Protein AF-0000000081104501 (afdb_homodimer)

Radius of gyration: 22.8 Å; Cα contacts (8 Å, |Δi|>4): 988; chains: 2; bounding box: 48×72×52 Å

Sequence (470 aa):
MSSKIALIFGYGPRIGAAVARAFASRGYKVAVVCRSDKLADTPDDYLSIKADLSNAYNVEDVFAQVRNKLGIPSVVVYNAFILSIQGFDQPLSSVITDAHVNTFSAYAAAQQAVKGFAQLPSDASKTFIYTSNKLHIMTLEPLISMGMGKSASAHMIHYLSEVYRSSGYKFYHTDERESNGEPAYDNLDAEAHADFYIKLSEEKDQGPWNATFVKGKGYVKFDENPIHGGRFPGAMSSKIALIFGYGPRIGAAVARAFASRGYKVAVVCRSDKLADTPDDYLSIKADLSNAYNVEDVFAQVRNKLGIPSVVVYNAFILSIQGFDQPLSSVITDAHVNTFSAYAAAQQAVKGFAQLPSDASKTFIYTSNKLHIMTLEPLISMGMGKSASAHMIHYLSEVYRSSGYKFYHTDERESNGEPAYDNLDAEAHADFYIKLSEEKDQGPWNATFVKGKGYVKFDENPIHGGRFPGA

Secondary structure (DSSP, 8-state):
-PPPEEEEES--TTHHHHHHHHHHHTT-EEEEEESSSGGGGS-TTSEEEE--TTSTTHHHHHHHHHHHHT---SEEEE--------GGG--HHHHHHHHIIIIIHHHHHHHHHHHHHTTS-TTS--EEEEE--GGGSEEEET-HHHHHHHHHHHHHHHHHHHHTGGGT-EEEEEEEB-TTS-B-GGG--HHHHHHHHHHHHH-SS---SEEEEETTTEE-------EEEEE-TT-/-PPPEEEEES--TTHHHHHHHHHHHTT-EEEEEESSSGGGGS-TTSEEEE--TTSTTHHHHHHHHHHHHT---SEEEE--------GGG--HHHHHHHHIIIIIHHHHHHHHHHHHHTTS-TTS--EEEEE--GGGSEEEET-HHHHHHHHHHHHHHHHHHHHTGGGT-EEEEEEEB-TTS-B-GGG--HHHHHHHHHHHHH-SS---SEEEEETTTEE-------EEEEE-TT-

InterPro domains:
  IPR002347 Short-chain dehydrogenase/reductase SDR [PF13561] (15-168)
  IPR036291 NAD(P)-binding domain superfamily [SSF51735] (1-170)

pLDDT: mean 96.04, std 7.05, range [47.28, 99.0]

Solvent-accessible surface area (backbone atoms only — not comparable to full-atom values): 24277 Å² total; per-residue (Å²): 126,85,72,48,25,36,37,33,35,35,48,43,91,47,50,34,41,36,33,49,50,49,43,41,75,73,64,27,47,38,34,36,26,25,72,56,77,76,53,71,80,49,61,84,82,40,49,79,44,75,48,60,44,64,42,30,78,50,41,62,57,53,53,51,51,41,41,72,74,78,36,64,46,31,31,40,35,39,48,42,69,59,86,56,78,58,28,90,71,51,50,67,70,56,45,54,36,40,31,17,33,39,25,46,23,50,51,46,45,49,50,53,42,54,62,36,39,73,72,47,61,89,83,50,45,27,25,39,37,37,60,57,53,61,37,51,36,26,34,35,43,36,34,50,58,42,21,19,17,40,15,18,39,43,41,47,29,46,40,48,26,60,73,29,42,89,75,50,36,29,31,31,32,30,22,61,26,39,92,88,60,45,70,37,76,93,63,66,51,30,62,47,52,18,54,50,52,52,51,62,35,68,41,79,66,71,67,68,30,73,38,26,23,26,78,95,68,43,76,47,93,66,89,60,58,69,45,77,70,52,64,42,86,93,109,126,88,73,49,25,36,38,34,34,35,46,43,91,47,50,34,42,34,34,50,50,48,43,40,74,73,64,27,48,37,35,36,27,24,71,56,78,75,50,75,80,49,62,83,83,42,48,78,42,76,48,60,44,65,43,28,78,50,41,61,58,53,53,51,52,41,38,73,75,80,36,62,48,31,31,38,36,40,49,42,70,60,85,56,80,57,27,89,72,50,49,68,68,56,45,54,37,40,30,18,33,38,25,47,24,50,51,45,43,50,49,53,42,53,62,38,39,74,72,48,62,90,83,49,45,26,25,38,37,39,61,56,54,61,38,52,36,28,34,36,43,38,35,50,57,42,22,19,18,41,15,18,38,44,41,47,28,47,39,48,27,62,73,29,41,90,76,48,37,29,31,29,34,31,22,61,26,39,93,87,60,45,68,37,76,92,63,66,52,29,61,48,51,18,54,50,52,52,50,61,36,68,39,80,65,70,67,67,30,73,38,26,24,25,80,94,69,42,75,49,92,67,89,61,57,69,45,76,68,51,63,41,86,94,108

Organism: NCBI:txid173218

Structure (mmCIF, N/CA/C/O backbone):
data_AF-0000000081104501-model_v1
#
loop_
_entity.id
_entity.type
_entity.pdbx_description
1 polymer 'Short-chain dehydrogenase'
#
loop_
_atom_site.group_PDB
_atom_site.id
_atom_site.type_symbol
_atom_site.label_atom_id
_atom_site.label_alt_id
_atom_site.label_comp_id
_atom_site.label_asym_id
_atom_site.label_entity_id
_atom_site.label_seq_id
_atom_site.pdbx_PDB_ins_code
_atom_site.Cartn_x
_atom_site.Cartn_y
_atom_site.Cartn_z
_atom_site.occupancy
_atom_site.B_iso_or_equiv
_atom_site.auth_seq_id
_atom_site.auth_comp_id
_atom_site.auth_asym_id
_atom_site.auth_atom_id
_atom_site.pdbx_PDB_model_num
ATOM 1 N N . MET A 1 1 ? 4.258 38.094 13.172 1 47.44 1 MET A N 1
ATOM 2 C CA . MET A 1 1 ? 4.484 36.688 13.43 1 47.44 1 MET A CA 1
ATOM 3 C C . MET A 1 1 ? 3.961 35.844 12.281 1 47.44 1 MET A C 1
ATOM 5 O O . MET A 1 1 ? 2.975 36.188 11.633 1 47.44 1 MET A O 1
ATOM 9 N N . SER A 1 2 ? 4.773 35 11.609 1 63.34 2 SER A N 1
ATOM 10 C CA . SER A 1 2 ? 4.332 34.344 10.391 1 63.34 2 SER A CA 1
ATOM 11 C C . SER A 1 2 ? 3.037 33.562 10.617 1 63.34 2 SER A C 1
ATOM 13 O O . SER A 1 2 ? 2.863 32.938 11.656 1 63.34 2 SER A O 1
ATOM 15 N N . SER A 1 3 ? 1.988 33.844 9.906 1 85.5 3 SER A N 1
ATOM 16 C CA . SER A 1 3 ? 0.651 33.281 10.039 1 85.5 3 SER A CA 1
ATOM 17 C C . SER A 1 3 ? 0.692 31.75 9.992 1 85.5 3 SER A C 1
ATOM 19 O O . SER A 1 3 ? 1.473 31.156 9.242 1 85.5 3 SER A O 1
ATOM 21 N N . LYS A 1 4 ? 0.068 31.219 11.047 1 95.56 4 LYS A N 1
ATOM 22 C CA . LYS A 1 4 ? -0.16 29.781 11.016 1 95.56 4 LYS A CA 1
ATOM 23 C C . LYS A 1 4 ? -1.161 29.406 9.922 1 95.56 4 LYS A C 1
ATOM 25 O O . LYS A 1 4 ? -2.252 29.969 9.852 1 95.56 4 LYS A O 1
ATOM 30 N N . ILE A 1 5 ? -0.754 28.547 9.008 1 98.38 5 ILE A N 1
ATOM 31 C CA . ILE A 1 5 ? -1.616 28.156 7.898 1 98.38 5 ILE A CA 1
ATOM 32 C C . ILE A 1 5 ? -1.88 26.656 7.957 1 98.38 5 ILE A C 1
ATOM 34 O O . ILE A 1 5 ? -0.956 25.859 8.164 1 98.38 5 ILE A O 1
ATOM 38 N N . ALA A 1 6 ? -3.143 26.25 7.848 1 98.81 6 ALA A N 1
ATOM 39 C CA . ALA A 1 6 ? -3.566 24.859 7.719 1 98.81 6 ALA A CA 1
ATOM 40 C C . ALA A 1 6 ? -4.16 24.594 6.336 1 98.81 6 ALA A C 1
ATOM 42 O O . ALA A 1 6 ? -5.004 25.359 5.859 1 98.81 6 ALA A O 1
ATOM 43 N N . LEU A 1 7 ? -3.668 23.609 5.664 1 98.88 7 LEU A N 1
ATOM 44 C CA . LEU A 1 7 ? -4.172 23.156 4.367 1 98.88 7 LEU A CA 1
ATOM 45 C C . LEU A 1 7 ? -4.879 21.812 4.492 1 98.88 7 LEU A C 1
ATOM 47 O O . LEU A 1 7 ? -4.273 20.828 4.914 1 98.88 7 LEU A O 1
ATOM 51 N N . ILE A 1 8 ? -6.148 21.766 4.145 1 98.62 8 ILE A N 1
ATOM 52 C CA . ILE A 1 8 ? -6.965 20.562 4.316 1 98.62 8 ILE A CA 1
ATOM 53 C C . ILE A 1 8 ? -7.441 20.062 2.955 1 98.62 8 ILE A C 1
ATOM 55 O O . ILE A 1 8 ? -8.227 20.734 2.279 1 98.62 8 ILE A O 1
ATOM 59 N N . PHE A 1 9 ? -6.898 18.906 2.553 1 98.5 9 PHE A N 1
ATOM 60 C CA . PHE A 1 9 ? -7.395 18.203 1.373 1 98.5 9 PHE A CA 1
ATOM 61 C C . PHE A 1 9 ? -8.641 17.391 1.709 1 98.5 9 PHE A C 1
ATOM 63 O O . PHE A 1 9 ? -8.695 16.734 2.748 1 98.5 9 PHE A O 1
ATOM 70 N N . GLY A 1 10 ? -9.508 17.281 0.79 1 96.19 10 GLY A N 1
ATOM 71 C CA . GLY A 1 10 ? -10.734 16.547 1.038 1 96.19 10 GLY A CA 1
ATOM 72 C C . GLY A 1 10 ? -11.703 17.281 1.94 1 96.19 10 GLY A C 1
ATOM 73 O O . GLY A 1 10 ? -12.18 16.719 2.936 1 96.19 10 GLY A O 1
ATOM 74 N N . TYR A 1 11 ? -11.961 18.5 1.603 1 95.75 11 TYR A N 1
ATOM 75 C CA . TYR A 1 11 ? -12.93 19.297 2.359 1 95.75 11 TYR A CA 1
ATOM 76 C C . TYR A 1 11 ? -14.352 18.859 2.057 1 95.75 11 TYR A C 1
ATOM 78 O O . TYR A 1 11 ? -14.773 18.844 0.896 1 95.75 11 TYR A O 1
ATOM 86 N N . GLY A 1 12 ? -15.055 18.328 3.025 1 92 12 GLY A N 1
ATOM 87 C CA . GLY A 1 12 ? -16.453 17.906 2.99 1 92 12 GLY A CA 1
ATOM 88 C C . GLY A 1 12 ? -17.219 18.297 4.234 1 92 12 GLY A C 1
ATOM 89 O O . GLY A 1 12 ? -16.672 18.938 5.141 1 92 12 GLY A O 1
ATOM 90 N N . PRO A 1 13 ? -18.438 17.938 4.328 1 90.94 13 PRO A N 1
ATOM 91 C CA . PRO A 1 13 ? -19.328 18.5 5.352 1 90.94 13 PRO A CA 1
ATOM 92 C C . PRO A 1 13 ? -19.109 17.859 6.727 1 90.94 13 PRO A C 1
ATOM 94 O O . PRO A 1 13 ? -19.672 18.328 7.719 1 90.94 13 PRO A O 1
ATOM 97 N N . ARG A 1 14 ? -18.312 16.828 6.875 1 93.5 14 ARG A N 1
ATOM 98 C CA . ARG A 1 14 ? -18.125 16.141 8.148 1 93.5 14 ARG A CA 1
ATOM 99 C C . ARG A 1 14 ? -16.734 16.391 8.719 1 93.5 14 ARG A C 1
ATOM 101 O O . ARG A 1 14 ? -16.438 17.5 9.156 1 93.5 14 ARG A O 1
ATOM 108 N N . ILE A 1 15 ? -15.82 15.461 8.508 1 96.88 15 ILE A N 1
ATOM 109 C CA . ILE A 1 15 ? -14.5 15.547 9.125 1 96.88 15 ILE A CA 1
ATOM 110 C C . ILE A 1 15 ? -13.75 16.75 8.57 1 96.88 15 ILE A C 1
ATOM 112 O O . ILE A 1 15 ? -13.164 17.531 9.336 1 96.88 15 ILE A O 1
ATOM 116 N N . GLY A 1 16 ? -13.812 16.969 7.246 1 96.06 16 GLY A N 1
ATOM 117 C CA . GLY A 1 16 ? -13.125 18.094 6.645 1 96.06 16 GLY A CA 1
ATOM 118 C C . GLY A 1 16 ? -13.562 19.438 7.219 1 96.06 16 GLY A C 1
ATOM 119 O O . GLY A 1 16 ? -12.719 20.266 7.559 1 96.06 16 GLY A O 1
ATOM 120 N N . ALA A 1 17 ? -14.812 19.609 7.352 1 95.94 17 ALA A N 1
ATOM 121 C CA . ALA A 1 17 ? -15.367 20.859 7.867 1 95.94 17 ALA A CA 1
ATOM 122 C C . ALA A 1 17 ? -15.008 21.062 9.336 1 95.94 17 ALA A C 1
ATOM 124 O O . ALA A 1 17 ? -14.641 22.156 9.758 1 95.94 17 ALA A O 1
ATOM 125 N N . ALA A 1 18 ? -15.141 20 10.164 1 97.75 18 ALA A N 1
ATOM 126 C CA . ALA A 1 18 ? -14.836 20.078 11.586 1 97.75 18 ALA A CA 1
ATOM 127 C C . ALA A 1 18 ? -13.367 20.406 11.82 1 97.75 18 ALA A C 1
ATOM 129 O O . ALA A 1 18 ? -13.031 21.25 12.664 1 97.75 18 ALA A O 1
ATOM 130 N N . VAL A 1 19 ? -12.5 19.797 11.039 1 98.5 19 VAL A N 1
ATOM 131 C CA . VAL A 1 19 ? -11.062 20.016 11.164 1 98.5 19 VAL A CA 1
ATOM 132 C C . VAL A 1 19 ? -10.719 21.438 10.742 1 98.5 19 VAL A C 1
ATOM 134 O O . VAL A 1 19 ? -9.977 22.141 11.445 1 98.5 19 VAL A O 1
ATOM 137 N N . ALA A 1 20 ? -11.312 21.891 9.625 1 97.94 20 ALA A N 1
ATOM 138 C CA . ALA A 1 20 ? -11.07 23.25 9.156 1 97.94 20 ALA A CA 1
ATOM 139 C C . ALA A 1 20 ? -11.492 24.266 10.203 1 97.94 20 ALA A C 1
ATOM 141 O O . ALA A 1 20 ? -10.742 25.203 10.516 1 97.94 20 ALA A O 1
ATOM 142 N N . ARG A 1 21 ? -12.633 24.094 10.758 1 97.69 21 ARG A N 1
ATOM 143 C CA . ARG A 1 21 ? -13.164 25 11.766 1 97.69 21 ARG A CA 1
ATOM 144 C C . ARG A 1 21 ? -12.273 25.016 13.008 1 97.69 21 ARG A C 1
ATOM 146 O O . ARG A 1 21 ? -12.031 26.078 13.586 1 97.69 21 ARG A O 1
ATOM 153 N N . ALA A 1 22 ? -11.859 23.844 13.445 1 98.5 22 ALA A N 1
ATOM 154 C CA . ALA A 1 22 ? -11.023 23.75 14.641 1 98.5 22 ALA A CA 1
ATOM 155 C C . ALA A 1 22 ? -9.719 24.531 14.461 1 98.5 22 ALA A C 1
ATOM 157 O O . ALA A 1 22 ? -9.305 25.266 15.359 1 98.5 22 ALA A O 1
ATOM 158 N N . PHE A 1 23 ? -9.086 24.391 13.297 1 98.56 23 PHE A N 1
ATOM 159 C CA . PHE A 1 23 ? -7.844 25.109 13.062 1 98.56 23 PHE A CA 1
ATOM 160 C C . PHE A 1 23 ? -8.102 26.609 12.953 1 98.56 23 PHE A C 1
ATOM 162 O O . PHE A 1 23 ? -7.324 27.422 13.477 1 98.56 23 PHE A O 1
ATOM 169 N N . ALA A 1 24 ? -9.172 27 12.305 1 97.88 24 ALA A N 1
ATOM 170 C CA . ALA A 1 24 ? -9.523 28.422 12.227 1 97.88 24 ALA A CA 1
ATOM 171 C C . ALA A 1 24 ? -9.703 29.016 13.625 1 97.88 24 ALA A C 1
ATOM 173 O O . ALA A 1 24 ? -9.227 30.109 13.906 1 97.88 24 ALA A O 1
ATOM 174 N N . SER A 1 25 ? -10.328 28.281 14.469 1 97.44 25 SER A N 1
ATOM 175 C CA . SER A 1 25 ? -10.609 28.75 15.828 1 97.44 25 SER A CA 1
ATOM 176 C C . SER A 1 25 ? -9.32 28.891 16.641 1 97.44 25 SER A C 1
ATOM 178 O O . SER A 1 25 ? -9.305 29.578 17.672 1 97.44 25 SER A O 1
ATOM 180 N N . ARG A 1 26 ? -8.297 28.203 16.219 1 96.81 26 ARG A N 1
ATOM 181 C CA . ARG A 1 26 ? -7.004 28.281 16.891 1 96.81 26 ARG A CA 1
ATOM 182 C C . ARG A 1 26 ? -6.117 29.344 16.266 1 96.81 26 ARG A C 1
ATOM 184 O O . ARG A 1 26 ? -4.922 29.422 16.547 1 96.81 26 ARG A O 1
ATOM 191 N N . GLY A 1 27 ? -6.711 30.125 15.273 1 96.25 27 GLY A N 1
ATOM 192 C CA . GLY A 1 27 ? -6.004 31.266 14.711 1 96.25 27 GLY A CA 1
ATOM 193 C C . GLY A 1 27 ? -5.297 30.953 13.406 1 96.25 27 GLY A C 1
ATOM 194 O O . GLY A 1 27 ? -4.574 31.797 12.867 1 96.25 27 GLY A O 1
ATOM 195 N N . TYR A 1 28 ? -5.449 29.766 12.883 1 97.88 28 TYR A N 1
ATOM 196 C CA . TYR A 1 28 ? -4.863 29.422 11.594 1 97.88 28 TYR A CA 1
ATOM 197 C C . TYR A 1 28 ? -5.625 30.094 10.453 1 97.88 28 TYR A C 1
ATOM 199 O O . TYR A 1 28 ? -6.855 30.172 10.484 1 97.88 28 TYR A O 1
ATOM 207 N N . LYS A 1 29 ? -4.926 30.594 9.508 1 98.12 29 LYS A N 1
ATOM 208 C CA . LYS A 1 29 ? -5.539 30.734 8.188 1 98.12 29 LYS A CA 1
ATOM 209 C C . LYS A 1 29 ? -5.773 29.359 7.551 1 98.12 29 LYS A C 1
ATOM 211 O O . LYS A 1 29 ? -4.914 28.484 7.625 1 98.12 29 LYS A O 1
ATOM 216 N N . VAL A 1 30 ? -6.906 29.234 6.918 1 98.31 30 VAL A N 1
ATOM 217 C CA . VAL A 1 30 ? -7.289 27.891 6.488 1 98.31 30 VAL A CA 1
ATOM 218 C C . VAL A 1 30 ? -7.473 27.875 4.973 1 98.31 30 VAL A C 1
ATOM 220 O O . VAL A 1 30 ? -8.148 28.734 4.41 1 98.31 30 VAL A O 1
ATOM 223 N N . ALA A 1 31 ? -6.82 26.969 4.305 1 98.12 31 ALA A N 1
ATOM 224 C CA . ALA A 1 31 ? -7.082 26.609 2.912 1 98.12 31 ALA A CA 1
ATOM 225 C C . ALA A 1 31 ? -7.742 25.234 2.814 1 98.12 31 ALA A C 1
ATOM 227 O O . ALA A 1 31 ? -7.352 24.297 3.518 1 98.12 31 ALA A O 1
ATOM 228 N N . VAL A 1 32 ? -8.766 25.156 1.965 1 97.44 32 VAL A N 1
ATOM 229 C CA . VAL A 1 32 ? -9.484 23.906 1.805 1 97.44 32 VAL A CA 1
ATOM 230 C C . VAL A 1 32 ? -9.531 23.516 0.329 1 97.44 32 VAL A C 1
ATOM 232 O O . VAL A 1 32 ? -9.594 24.375 -0.546 1 97.44 32 VAL A O 1
ATOM 235 N N . VAL A 1 33 ? -9.406 22.203 0.095 1 97.12 33 VAL A N 1
ATOM 236 C CA . VAL A 1 33 ? -9.375 21.656 -1.259 1 97.12 33 VAL A CA 1
ATOM 237 C C . VAL A 1 33 ? -10.523 20.672 -1.445 1 97.12 33 VAL A C 1
ATOM 239 O O . VAL A 1 33 ? -10.711 19.766 -0.623 1 97.12 33 VAL A O 1
ATOM 242 N N . CYS A 1 34 ? -11.273 20.719 -2.439 1 93.31 34 CYS A N 1
ATOM 243 C CA . CYS A 1 34 ? -12.305 19.75 -2.781 1 93.31 34 CYS A CA 1
ATOM 244 C C . CYS A 1 34 ? -12.523 19.688 -4.289 1 93.31 34 CYS A C 1
ATOM 246 O O . CYS A 1 34 ? -12.016 20.547 -5.027 1 93.31 34 CYS A O 1
ATOM 248 N N . ARG A 1 35 ? -13.211 18.609 -4.824 1 85 35 ARG A N 1
ATOM 249 C CA . ARG A 1 35 ? -13.438 18.406 -6.25 1 85 35 ARG A CA 1
ATOM 250 C C . ARG A 1 35 ? -14.539 19.328 -6.773 1 85 35 ARG A C 1
ATOM 252 O O . ARG A 1 35 ? -14.547 19.672 -7.953 1 85 35 ARG A O 1
ATOM 259 N N . SER A 1 36 ? -15.508 19.516 -5.934 1 74.62 36 SER A N 1
ATOM 260 C CA . SER A 1 36 ? -16.703 20.203 -6.402 1 74.62 36 SER A CA 1
ATOM 261 C C . SER A 1 36 ? -16.703 21.672 -5.992 1 74.62 36 SER A C 1
ATOM 263 O O . SER A 1 36 ? -15.867 22.078 -5.18 1 74.62 36 SER A O 1
ATOM 265 N N . ASP A 1 37 ? -17.641 22.359 -6.695 1 64.69 37 ASP A N 1
ATOM 266 C CA . ASP A 1 37 ? -17.891 23.75 -6.352 1 64.69 37 ASP A CA 1
ATOM 267 C C . ASP A 1 37 ? -18.625 23.875 -5.023 1 64.69 37 ASP A C 1
ATOM 269 O O . ASP A 1 37 ? -19.172 24.938 -4.695 1 64.69 37 ASP A O 1
ATOM 273 N N . LYS A 1 38 ? -18.891 22.578 -4.441 1 59.47 38 LYS A N 1
ATOM 274 C CA . LYS A 1 38 ? -19.594 22.578 -3.164 1 59.47 38 LYS A CA 1
ATOM 275 C C . LYS A 1 38 ? -18.891 23.453 -2.143 1 59.47 38 LYS A C 1
ATOM 277 O O . LYS A 1 38 ? -19.188 23.406 -0.949 1 59.47 38 LYS A O 1
ATOM 282 N N . LEU A 1 39 ? -17.922 24.156 -2.641 1 66.25 39 LEU A N 1
ATOM 283 C CA . LEU A 1 39 ? -17.25 25.156 -1.817 1 66.25 39 LEU A CA 1
ATOM 284 C C . LEU A 1 39 ? -18.188 26.328 -1.505 1 66.25 39 LEU A C 1
ATOM 286 O O . LEU A 1 39 ? -17.859 27.172 -0.673 1 66.25 39 LEU A O 1
ATOM 290 N N . ALA A 1 40 ? -19.359 26.078 -1.945 1 62.59 40 ALA A N 1
ATOM 291 C CA . ALA A 1 40 ? -20.25 27.219 -1.795 1 62.59 40 ALA A CA 1
ATOM 292 C C . ALA A 1 40 ? -20.578 27.469 -0.326 1 62.59 40 ALA A C 1
ATOM 294 O O . ALA A 1 40 ? -20.781 28.609 0.086 1 62.59 40 ALA A O 1
ATOM 295 N N . ASP A 1 41 ? -20.484 26.406 0.488 1 74.31 41 ASP A N 1
ATOM 296 C CA . ASP A 1 41 ? -20.797 26.609 1.898 1 74.31 41 ASP A CA 1
ATOM 297 C C . ASP A 1 41 ? -19.531 26.812 2.725 1 74.31 41 ASP A C 1
ATOM 299 O O . ASP A 1 41 ? -19.578 26.812 3.955 1 74.31 41 ASP A O 1
ATOM 303 N N . THR A 1 42 ? -18.5 27.031 1.968 1 85.62 42 THR A N 1
ATOM 304 C CA . THR A 1 42 ? -17.234 27.281 2.639 1 85.62 42 THR A CA 1
ATOM 305 C C . THR A 1 42 ? -17.172 28.703 3.197 1 85.62 42 THR A C 1
ATOM 307 O O . THR A 1 42 ? -17.578 29.641 2.529 1 85.62 42 THR A O 1
ATOM 310 N N . PRO A 1 43 ? -16.781 28.781 4.465 1 91.06 43 PRO A N 1
ATOM 311 C CA . PRO A 1 43 ? -16.641 30.125 5.027 1 91.06 43 PRO A CA 1
ATOM 312 C C . PRO A 1 43 ? -15.82 31.062 4.137 1 91.06 43 PRO A C 1
ATOM 314 O O . PRO A 1 43 ? -14.844 30.625 3.516 1 91.06 43 PRO A O 1
ATOM 317 N N . ASP A 1 44 ? -16.141 32.312 4.168 1 88.81 44 ASP A N 1
ATOM 318 C CA . ASP A 1 44 ? -15.562 33.312 3.262 1 88.81 44 ASP A CA 1
ATOM 319 C C . ASP A 1 44 ? -14.086 33.562 3.572 1 88.81 44 ASP A C 1
ATOM 321 O O . ASP A 1 44 ? -13.328 33.969 2.703 1 88.81 44 ASP A O 1
ATOM 325 N N . ASP A 1 45 ? -13.719 33.25 4.746 1 93.44 45 ASP A N 1
ATOM 326 C CA . ASP A 1 45 ? -12.352 33.594 5.129 1 93.44 45 ASP A CA 1
ATOM 327 C C . ASP A 1 45 ? -11.406 32.438 4.84 1 93.44 45 ASP A C 1
ATOM 329 O O . ASP A 1 45 ? -10.195 32.531 5.066 1 93.44 45 ASP A O 1
ATOM 333 N N . TYR A 1 46 ? -11.945 31.328 4.348 1 96.31 46 TYR A N 1
ATOM 334 C CA . TYR A 1 46 ? -11.086 30.234 3.898 1 96.31 46 TYR A CA 1
ATOM 335 C C . TYR A 1 46 ? -10.633 30.469 2.461 1 96.31 46 TYR A C 1
ATOM 337 O O . TYR A 1 46 ? -11.375 31.016 1.647 1 96.31 46 TYR A O 1
ATOM 345 N N . LEU A 1 47 ? -9.453 30.125 2.145 1 96.31 47 LEU A N 1
ATOM 346 C CA . LEU A 1 47 ? -9.086 29.953 0.744 1 96.31 47 LEU A CA 1
ATOM 347 C C . LEU A 1 47 ? -9.609 28.641 0.198 1 96.31 47 LEU A C 1
ATOM 349 O O . LEU A 1 47 ? -9.227 27.562 0.67 1 96.31 47 LEU A O 1
ATOM 353 N N . SER A 1 48 ? -10.539 28.703 -0.769 1 95.75 48 SER A N 1
ATOM 354 C CA . SER A 1 48 ? -11.109 27.516 -1.376 1 95.75 48 SER A CA 1
ATOM 355 C C . SER A 1 48 ? -10.453 27.203 -2.723 1 95.75 48 SER A C 1
ATOM 357 O O . SER A 1 48 ? -10.43 28.062 -3.609 1 95.75 48 SER A O 1
ATOM 359 N N . ILE A 1 49 ? -9.953 26.016 -2.836 1 96.25 49 ILE A N 1
ATOM 360 C CA . ILE A 1 49 ? -9.273 25.609 -4.062 1 96.25 49 ILE A CA 1
ATOM 361 C C . ILE A 1 49 ? -9.953 24.375 -4.637 1 96.25 49 ILE A C 1
ATOM 363 O O . ILE A 1 49 ? -10.148 23.375 -3.928 1 96.25 49 ILE A O 1
ATOM 367 N N . LYS A 1 50 ? -10.297 24.422 -5.91 1 95.25 50 LYS A N 1
ATOM 368 C CA . LYS A 1 50 ? -10.82 23.266 -6.625 1 95.25 50 LYS A CA 1
ATOM 369 C C . LYS A 1 50 ? -9.695 22.438 -7.23 1 95.25 50 LYS A C 1
ATOM 371 O O . LYS A 1 50 ? -8.82 22.969 -7.918 1 95.25 50 LYS A O 1
ATOM 376 N N . ALA A 1 51 ? -9.672 21.141 -6.855 1 96.38 51 ALA A N 1
ATOM 377 C CA . ALA A 1 51 ? -8.688 20.25 -7.461 1 96.38 51 ALA A CA 1
ATOM 378 C C . ALA A 1 51 ? -9.227 18.828 -7.586 1 96.38 51 ALA A C 1
ATOM 380 O O . ALA A 1 51 ? -9.906 18.344 -6.68 1 96.38 51 ALA A O 1
ATOM 381 N N . ASP A 1 52 ? -8.969 18.203 -8.711 1 96.94 52 ASP A N 1
ATOM 382 C CA . ASP A 1 52 ? -9.258 16.781 -8.922 1 96.94 52 ASP A CA 1
ATOM 383 C C . ASP A 1 52 ? -8.047 15.914 -8.562 1 96.94 52 ASP A C 1
ATOM 385 O O . ASP A 1 52 ? -7.055 15.898 -9.297 1 96.94 52 ASP A O 1
ATOM 389 N N . LEU A 1 53 ? -8.164 15.164 -7.504 1 98 53 LEU A N 1
ATOM 390 C CA . LEU A 1 53 ? -7.027 14.406 -6.984 1 98 53 LEU A CA 1
ATOM 391 C C . LEU A 1 53 ? -6.945 13.039 -7.648 1 98 53 LEU A C 1
ATOM 393 O O . LEU A 1 53 ? -6.059 12.242 -7.328 1 98 53 LEU A O 1
ATOM 397 N N . SER A 1 54 ? -7.879 12.672 -8.562 1 97.12 54 SER A N 1
ATOM 398 C CA . SER A 1 54 ? -7.699 11.477 -9.391 1 97.12 54 SER A CA 1
ATOM 399 C C . SER A 1 54 ? -6.5 11.625 -10.32 1 97.12 54 SER A C 1
ATOM 401 O O . SER A 1 54 ? -6.074 10.656 -10.953 1 97.12 54 SER A O 1
ATOM 403 N N . ASN A 1 55 ? -6.051 12.781 -10.438 1 98 55 ASN A N 1
ATOM 404 C CA . ASN A 1 55 ? -4.742 13.102 -11 1 98 55 ASN A CA 1
ATOM 405 C C . ASN A 1 55 ? -3.818 13.719 -9.961 1 98 55 ASN A C 1
ATOM 407 O O . ASN A 1 55 ? -3.854 14.93 -9.734 1 98 55 ASN A O 1
ATOM 411 N N . ALA A 1 56 ? -2.879 12.969 -9.414 1 98.75 56 ALA A N 1
ATOM 412 C CA . ALA A 1 56 ? -2.047 13.367 -8.281 1 98.75 56 ALA A CA 1
ATOM 413 C C . ALA A 1 56 ? -1.136 14.531 -8.656 1 98.75 56 ALA A C 1
ATOM 415 O O . ALA A 1 56 ? -0.628 15.234 -7.777 1 98.75 56 ALA A O 1
ATOM 416 N N . TYR A 1 57 ? -0.932 14.766 -9.938 1 98.62 57 TYR A N 1
ATOM 417 C CA . TYR A 1 57 ? -0.065 15.852 -10.383 1 98.62 57 TYR A CA 1
ATOM 418 C C . TYR A 1 57 ? -0.707 17.203 -10.109 1 98.62 57 TYR A C 1
ATOM 420 O O . TYR A 1 57 ? -0.034 18.25 -10.148 1 98.62 57 TYR A O 1
ATOM 428 N N . ASN A 1 58 ? -1.957 17.25 -9.781 1 98.56 58 ASN A N 1
ATOM 429 C CA . ASN A 1 58 ? -2.666 18.484 -9.484 1 98.56 58 ASN A CA 1
ATOM 430 C C . ASN A 1 58 ? -2.279 19.047 -8.117 1 98.56 58 ASN A C 1
ATOM 432 O O . ASN A 1 58 ? -2.549 20.203 -7.812 1 98.56 58 ASN A O 1
ATOM 436 N N . VAL A 1 59 ? -1.64 18.297 -7.25 1 98.81 59 VAL A N 1
ATOM 437 C CA . VAL A 1 59 ? -1.339 18.672 -5.871 1 98.81 59 VAL A CA 1
ATOM 438 C C . VAL A 1 59 ? -0.354 19.828 -5.855 1 98.81 59 VAL A C 1
ATOM 440 O O . VAL A 1 59 ? -0.466 20.734 -5.027 1 98.81 59 VAL A O 1
ATOM 443 N N . GLU A 1 60 ? 0.606 19.781 -6.746 1 98.69 60 GLU A N 1
ATOM 444 C CA . GLU A 1 60 ? 1.616 20.828 -6.781 1 98.69 60 GLU A CA 1
ATOM 445 C C . GLU A 1 60 ? 0.977 22.203 -6.996 1 98.69 60 GLU A C 1
ATOM 447 O O . GLU A 1 60 ? 1.371 23.188 -6.363 1 98.69 60 GLU A O 1
ATOM 452 N N . ASP A 1 61 ? 0.038 22.234 -7.887 1 98.56 61 ASP A N 1
ATOM 453 C CA . ASP A 1 61 ? -0.656 23.5 -8.164 1 98.56 61 ASP A CA 1
ATOM 454 C C . ASP A 1 61 ? -1.422 23.984 -6.934 1 98.56 61 ASP A C 1
ATOM 456 O O . ASP A 1 61 ? -1.51 25.188 -6.684 1 98.56 61 ASP A O 1
ATOM 460 N N . VAL A 1 62 ? -2.018 23.109 -6.203 1 98.69 62 VAL A N 1
ATOM 461 C CA . VAL A 1 62 ? -2.719 23.469 -4.973 1 98.69 62 VAL A CA 1
ATOM 462 C C . VAL A 1 62 ? -1.764 24.188 -4.023 1 98.69 62 VAL A C 1
ATOM 464 O O . VAL A 1 62 ? -2.072 25.266 -3.525 1 98.69 62 VAL A O 1
ATOM 467 N N . PHE A 1 63 ? -0.604 23.609 -3.775 1 98.88 63 PHE A N 1
ATOM 468 C CA . PHE A 1 63 ? 0.365 24.203 -2.863 1 98.88 63 PHE A CA 1
ATOM 469 C C . PHE A 1 63 ? 0.839 25.547 -3.379 1 98.88 63 PHE A C 1
ATOM 471 O O . PHE A 1 63 ? 1.06 26.484 -2.598 1 98.88 63 PHE A O 1
ATOM 478 N N . ALA A 1 64 ? 1.017 25.641 -4.734 1 98.75 64 ALA A N 1
ATOM 479 C CA . ALA A 1 64 ? 1.41 26.922 -5.32 1 98.75 64 ALA A CA 1
ATOM 480 C C . ALA A 1 64 ? 0.37 28 -5.031 1 98.75 64 ALA A C 1
ATOM 482 O O . ALA A 1 64 ? 0.718 29.125 -4.66 1 98.75 64 ALA A O 1
ATOM 483 N N . GLN A 1 65 ? -0.882 27.672 -5.172 1 98.56 65 GLN A N 1
ATOM 484 C CA . GLN A 1 65 ? -1.956 28.625 -4.895 1 98.56 65 GLN A CA 1
ATOM 485 C C . GLN A 1 65 ? -1.969 29.031 -3.424 1 98.56 65 GLN A C 1
ATOM 487 O O . GLN A 1 65 ? -2.119 30.219 -3.1 1 98.56 65 GLN A O 1
ATOM 492 N N . VAL A 1 66 ? -1.811 28.078 -2.523 1 98.69 66 VAL A N 1
ATOM 493 C CA . VAL A 1 66 ? -1.81 28.359 -1.092 1 98.69 66 VAL A CA 1
ATOM 494 C C . VAL A 1 66 ? -0.64 29.281 -0.75 1 98.69 66 VAL A C 1
ATOM 496 O O . VAL A 1 66 ? -0.811 30.281 -0.043 1 98.69 66 VAL A O 1
ATOM 499 N N . ARG A 1 67 ? 0.535 28.953 -1.282 1 98.12 67 ARG A N 1
ATOM 500 C CA . ARG A 1 67 ? 1.725 29.75 -1.017 1 98.12 67 ARG A CA 1
ATOM 501 C C . ARG A 1 67 ? 1.533 31.188 -1.493 1 98.12 67 ARG A C 1
ATOM 503 O O . ARG A 1 67 ? 1.904 32.125 -0.794 1 98.12 67 ARG A O 1
ATOM 510 N N . ASN A 1 68 ? 0.967 31.312 -2.615 1 98.19 68 ASN A N 1
ATOM 511 C CA . ASN A 1 68 ? 0.783 32.625 -3.209 1 98.19 68 ASN A CA 1
ATOM 512 C C . ASN A 1 68 ? -0.25 33.469 -2.441 1 98.19 68 ASN A C 1
ATOM 514 O O . ASN A 1 68 ? -0.102 34.656 -2.299 1 98.19 68 ASN A O 1
ATOM 518 N N . LYS A 1 69 ? -1.248 32.812 -1.922 1 97.88 69 LYS A N 1
ATOM 519 C CA . LYS A 1 69 ? -2.389 33.562 -1.388 1 97.88 69 LYS A CA 1
ATOM 520 C C . LYS A 1 69 ? -2.312 33.656 0.133 1 97.88 69 LYS A C 1
ATOM 522 O O . LYS A 1 69 ? -2.822 34.625 0.722 1 97.88 69 LYS A O 1
ATOM 527 N N . LEU A 1 70 ? -1.712 32.688 0.774 1 98 70 LEU A N 1
ATOM 528 C CA . LEU A 1 70 ? -1.709 32.688 2.232 1 98 70 LEU A CA 1
ATOM 529 C C . LEU A 1 70 ? -0.286 32.594 2.773 1 98 70 LEU A C 1
ATOM 531 O O . LEU A 1 70 ? 0.055 33.25 3.754 1 98 70 LEU A O 1
ATOM 535 N N . GLY A 1 71 ? 0.523 31.844 2.123 1 98.12 71 GLY A N 1
ATOM 536 C CA . GLY A 1 71 ? 1.851 31.5 2.611 1 98.12 71 GLY A CA 1
ATOM 537 C C . GLY A 1 71 ? 2.07 30 2.744 1 98.12 71 GLY A C 1
ATOM 538 O O . GLY A 1 71 ? 1.349 29.203 2.139 1 98.12 71 GLY A O 1
ATOM 539 N N . ILE A 1 72 ? 3.121 29.562 3.52 1 98.5 72 ILE A N 1
ATOM 540 C CA . ILE A 1 72 ? 3.533 28.172 3.641 1 98.5 72 ILE A CA 1
ATOM 541 C C . ILE A 1 72 ? 2.723 27.484 4.738 1 98.5 72 ILE A C 1
ATOM 543 O O . ILE A 1 72 ? 2.754 27.906 5.898 1 98.5 72 ILE A O 1
ATOM 547 N N . PRO A 1 73 ? 2.031 26.469 4.418 1 98.69 73 PRO A N 1
ATOM 548 C CA . PRO A 1 73 ? 1.301 25.766 5.477 1 98.69 73 PRO A CA 1
ATOM 549 C C . PRO A 1 73 ? 2.227 25.062 6.469 1 98.69 73 PRO A C 1
ATOM 551 O O . PRO A 1 73 ? 3.201 24.422 6.066 1 98.69 73 PRO A O 1
ATOM 554 N N . SER A 1 74 ? 1.922 25.234 7.723 1 98.62 74 SER A N 1
ATOM 555 C CA . SER A 1 74 ? 2.654 24.516 8.758 1 98.62 74 SER A CA 1
ATOM 556 C C . SER A 1 74 ? 1.938 23.219 9.141 1 98.62 74 SER A C 1
ATOM 558 O O . SER A 1 74 ? 2.529 22.344 9.773 1 98.62 74 SER A O 1
ATOM 560 N N . VAL A 1 75 ? 0.632 23.109 8.836 1 98.94 75 VAL A N 1
ATOM 561 C CA . VAL A 1 75 ? -0.157 21.906 9.039 1 98.94 75 VAL A CA 1
ATOM 562 C C . VAL A 1 75 ? -0.846 21.516 7.734 1 98.94 75 VAL A C 1
ATOM 564 O O . VAL A 1 75 ? -1.485 22.344 7.086 1 98.94 75 VAL A O 1
ATOM 567 N N . VAL A 1 76 ? -0.626 20.297 7.309 1 98.94 76 VAL A N 1
ATOM 568 C CA . VAL A 1 76 ? -1.298 19.734 6.145 1 98.94 76 VAL A CA 1
ATOM 569 C C . VAL A 1 76 ? -2.088 18.484 6.559 1 98.94 76 VAL A C 1
ATOM 571 O O . VAL A 1 76 ? -1.53 17.547 7.141 1 98.94 76 VAL A O 1
ATOM 574 N N . VAL A 1 77 ? -3.381 18.5 6.336 1 98.94 77 VAL A N 1
ATOM 575 C CA . VAL A 1 77 ? -4.25 17.344 6.59 1 98.94 77 VAL A CA 1
ATOM 576 C C . VAL A 1 77 ? -4.734 16.766 5.262 1 98.94 77 VAL A C 1
ATOM 578 O O . VAL A 1 77 ? -5.414 17.453 4.488 1 98.94 77 VAL A O 1
ATOM 581 N N . TYR A 1 78 ? -4.34 15.602 5 1 98.94 78 TYR A N 1
ATOM 582 C CA . TYR A 1 78 ? -4.859 14.883 3.844 1 98.94 78 TYR A CA 1
ATOM 583 C C . TYR A 1 78 ? -6.047 14.008 4.234 1 98.94 78 TYR A C 1
ATOM 585 O O . TYR A 1 78 ? -5.875 12.867 4.668 1 98.94 78 TYR A O 1
ATOM 593 N N . ASN A 1 79 ? -7.184 14.484 3.969 1 98.44 79 ASN A N 1
ATOM 594 C CA . ASN A 1 79 ? -8.43 13.844 4.379 1 98.44 79 ASN A CA 1
ATOM 595 C C . ASN A 1 79 ? -9.172 13.258 3.186 1 98.44 79 ASN A C 1
ATOM 597 O O . ASN A 1 79 ? -10.156 12.531 3.357 1 98.44 79 ASN A O 1
ATOM 601 N N . ALA A 1 80 ? -8.688 13.539 1.974 1 97.56 80 ALA A N 1
ATOM 602 C CA . ALA A 1 80 ? -9.359 13.062 0.767 1 97.56 80 ALA A CA 1
ATOM 603 C C . ALA A 1 80 ? -9.297 11.539 0.665 1 97.56 80 ALA A C 1
ATOM 605 O O . ALA A 1 80 ? -8.297 10.93 1.056 1 97.56 80 ALA A O 1
ATOM 606 N N . PHE A 1 81 ? -10.336 10.953 0.172 1 96.5 81 PHE A N 1
ATOM 607 C CA . PHE A 1 81 ? -10.344 9.523 -0.101 1 96.5 81 PHE A CA 1
ATOM 608 C C . PHE A 1 81 ? -11.383 9.18 -1.162 1 96.5 81 PHE A C 1
ATOM 610 O O . PHE A 1 81 ? -12.266 9.984 -1.458 1 96.5 81 PHE A O 1
ATOM 617 N N . ILE A 1 82 ? -11.242 8.133 -1.782 1 96.19 82 ILE A N 1
ATOM 618 C CA . ILE A 1 82 ? -12.266 7.531 -2.625 1 96.19 82 ILE A CA 1
ATOM 619 C C . ILE A 1 82 ? -12.508 6.086 -2.189 1 96.19 82 ILE A C 1
ATOM 621 O O . ILE A 1 82 ? -11.57 5.375 -1.833 1 96.19 82 ILE A O 1
ATOM 625 N N . LEU A 1 83 ? -13.703 5.699 -2.129 1 94.44 83 LEU A N 1
ATOM 626 C CA . LEU A 1 83 ? -14.164 4.371 -1.759 1 94.44 83 LEU A CA 1
ATOM 627 C C . LEU A 1 83 ? -14.812 3.668 -2.949 1 94.44 83 LEU A C 1
ATOM 629 O O . LEU A 1 83 ? -15.734 4.207 -3.566 1 94.44 83 LEU A O 1
ATOM 633 N N . SER A 1 84 ? -14.305 2.559 -3.395 1 96.38 84 SER A N 1
ATOM 634 C CA . SER A 1 84 ? -14.906 1.676 -4.391 1 96.38 84 SER A CA 1
ATOM 635 C C . SER A 1 84 ? -15.398 0.38 -3.752 1 96.38 84 SER A C 1
ATOM 637 O O . SER A 1 84 ? -14.672 -0.258 -2.988 1 96.38 84 SER A O 1
ATOM 639 N N . ILE A 1 85 ? -16.609 -0.045 -4.059 1 96.88 85 ILE A N 1
ATOM 640 C CA . ILE A 1 85 ? -17.219 -1.192 -3.389 1 96.88 85 ILE A CA 1
ATOM 641 C C . ILE A 1 85 ? -17.422 -2.324 -4.391 1 96.88 85 ILE A C 1
ATOM 643 O O . ILE A 1 85 ? -18.391 -3.092 -4.277 1 96.88 85 ILE A O 1
ATOM 647 N N . GLN A 1 86 ? -16.609 -2.48 -5.379 1 96.81 86 GLN A N 1
ATOM 648 C CA . GLN A 1 86 ? -16.766 -3.48 -6.43 1 96.81 86 GLN A CA 1
ATOM 649 C C . GLN A 1 86 ? -16.047 -4.777 -6.066 1 96.81 86 GLN A C 1
ATOM 651 O O . GLN A 1 86 ? -16.203 -5.793 -6.754 1 96.81 86 GLN A O 1
ATOM 656 N N . GLY A 1 87 ? -15.344 -4.781 -4.977 1 97.94 87 GLY A N 1
ATOM 657 C CA . GLY A 1 87 ? -14.539 -5.949 -4.668 1 97.94 87 GLY A CA 1
ATOM 658 C C . GLY A 1 87 ? -13.492 -6.246 -5.723 1 97.94 87 GLY A C 1
ATOM 659 O O . GLY A 1 87 ? -12.898 -5.324 -6.289 1 97.94 87 GLY A O 1
ATOM 660 N N . PHE A 1 88 ? -13.156 -7.535 -5.836 1 98.25 88 PHE A N 1
ATOM 661 C CA . PHE A 1 88 ? -12.055 -7.895 -6.723 1 98.25 88 PHE A CA 1
ATOM 662 C C . PHE A 1 88 ? -12.5 -7.855 -8.18 1 98.25 88 PHE A C 1
ATOM 664 O O . PHE A 1 88 ? -11.695 -8.086 -9.086 1 98.25 88 PHE A O 1
ATOM 671 N N . ASP A 1 89 ? -13.742 -7.473 -8.477 1 97.88 89 ASP A N 1
ATOM 672 C CA . ASP A 1 89 ? -14.211 -7.188 -9.828 1 97.88 89 ASP A CA 1
ATOM 673 C C . ASP A 1 89 ? -13.844 -5.762 -10.25 1 97.88 89 ASP A C 1
ATOM 675 O O . ASP A 1 89 ? -14.055 -5.375 -11.398 1 97.88 89 ASP A O 1
ATOM 679 N N . GLN A 1 90 ? -13.297 -5.016 -9.352 1 98.69 90 GLN A N 1
ATOM 680 C CA . GLN A 1 90 ? -12.914 -3.646 -9.672 1 98.69 90 GLN A CA 1
ATOM 681 C C . GLN A 1 90 ? -11.906 -3.611 -10.82 1 98.69 90 GLN A C 1
ATOM 683 O O . GLN A 1 90 ? -10.844 -4.238 -10.734 1 98.69 90 GLN A O 1
ATOM 688 N N . PRO A 1 91 ? -12.234 -2.836 -11.898 1 98.75 91 PRO A N 1
ATOM 689 C CA . PRO A 1 91 ? -11.297 -2.787 -13.023 1 98.75 91 PRO A CA 1
ATOM 690 C C . PRO A 1 91 ? -9.969 -2.139 -12.664 1 98.75 91 PRO A C 1
ATOM 692 O O . PRO A 1 91 ? -9.93 -1.226 -11.836 1 98.75 91 PRO A O 1
ATOM 695 N N . LEU A 1 92 ? -8.922 -2.564 -13.336 1 98.88 92 LEU A N 1
ATOM 696 C CA . LEU A 1 92 ? -7.578 -2.051 -13.102 1 98.88 92 LEU A CA 1
ATOM 697 C C . LEU A 1 92 ? -7.555 -0.528 -13.188 1 98.88 92 LEU A C 1
ATOM 699 O O . LEU A 1 92 ? -6.922 0.137 -12.367 1 98.88 92 LEU A O 1
ATOM 703 N N . SER A 1 93 ? -8.227 -0.012 -14.164 1 98.69 93 SER A N 1
ATOM 704 C CA . SER A 1 93 ? -8.25 1.435 -14.352 1 98.69 93 SER A CA 1
ATOM 705 C C . SER A 1 93 ? -8.812 2.143 -13.117 1 98.69 93 SER A C 1
ATOM 707 O O . SER A 1 93 ? -8.305 3.189 -12.711 1 98.69 93 SER A O 1
ATOM 709 N N . SER A 1 94 ? -9.844 1.571 -12.57 1 98.75 94 SER A N 1
ATOM 710 C CA . SER A 1 94 ? -10.461 2.133 -11.367 1 98.75 94 SER A CA 1
ATOM 711 C C . SER A 1 94 ? -9.531 2.02 -10.164 1 98.75 94 SER A C 1
ATOM 713 O O . SER A 1 94 ? -9.445 2.943 -9.352 1 98.75 94 SER A O 1
ATOM 715 N N . VAL A 1 95 ? -8.844 0.919 -10 1 98.94 95 VAL A N 1
ATOM 716 C CA . VAL A 1 95 ? -7.883 0.706 -8.922 1 98.94 95 VAL A CA 1
ATOM 717 C C . VAL A 1 95 ? -6.777 1.757 -9 1 98.94 95 VAL A C 1
ATOM 719 O O . VAL A 1 95 ? -6.387 2.33 -7.977 1 98.94 95 VAL A O 1
ATOM 722 N N . ILE A 1 96 ? -6.309 2.021 -10.219 1 98.88 96 ILE A N 1
ATOM 723 C CA . ILE A 1 96 ? -5.25 3 -10.43 1 98.88 96 ILE A CA 1
ATOM 724 C C . ILE A 1 96 ? -5.766 4.398 -10.094 1 98.88 96 ILE A C 1
ATOM 726 O O . ILE A 1 96 ? -5.07 5.184 -9.445 1 98.88 96 ILE A O 1
ATOM 730 N N . THR A 1 97 ? -6.965 4.672 -10.516 1 98.62 97 THR A N 1
ATOM 731 C CA . THR A 1 97 ? -7.578 5.957 -10.188 1 98.62 97 THR A CA 1
ATOM 732 C C . THR A 1 97 ? -7.703 6.129 -8.68 1 98.62 97 THR A C 1
ATOM 734 O O . THR A 1 97 ? -7.371 7.188 -8.141 1 98.62 97 THR A O 1
ATOM 737 N N . ASP A 1 98 ? -8.156 5.121 -7.988 1 98.81 98 ASP A N 1
ATOM 738 C CA . ASP A 1 98 ? -8.273 5.164 -6.535 1 98.81 98 ASP A CA 1
ATOM 739 C C . ASP A 1 98 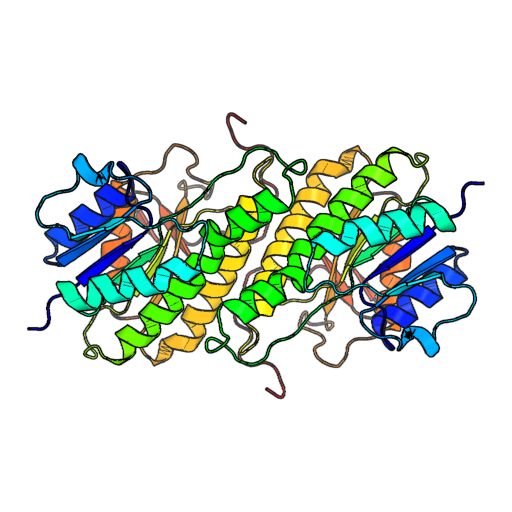? -6.914 5.426 -5.887 1 98.81 98 ASP A C 1
ATOM 741 O O . ASP A 1 98 ? -6.828 6.137 -4.883 1 98.81 98 ASP A O 1
ATOM 745 N N . ALA A 1 99 ? -5.883 4.832 -6.43 1 98.94 99 ALA A N 1
ATOM 746 C CA . ALA A 1 99 ? -4.543 5.016 -5.879 1 98.94 99 ALA A CA 1
ATOM 747 C C . ALA A 1 99 ? -4.082 6.465 -6.016 1 98.94 99 ALA A C 1
ATOM 749 O O . ALA A 1 99 ? -3.355 6.973 -5.16 1 98.94 99 ALA A O 1
ATOM 750 N N . HIS A 1 100 ? -4.473 7.086 -7.078 1 98.88 100 HIS A N 1
ATOM 751 C CA . HIS A 1 100 ? -4.137 8.492 -7.223 1 98.88 100 HIS A CA 1
ATOM 752 C C . HIS A 1 100 ? -4.719 9.32 -6.082 1 98.88 100 HIS A C 1
ATOM 754 O O . HIS A 1 100 ? -4.055 10.227 -5.562 1 98.88 100 HIS A O 1
ATOM 760 N N . VAL A 1 101 ? -5.867 9 -5.684 1 98.69 101 VAL A N 1
ATOM 761 C CA . VAL A 1 101 ? -6.531 9.766 -4.637 1 98.69 101 VAL A CA 1
ATOM 762 C C . VAL A 1 101 ? -6.023 9.32 -3.268 1 98.69 101 VAL A C 1
ATOM 764 O O . VAL A 1 101 ? -5.582 10.148 -2.465 1 98.69 101 VAL A O 1
ATOM 767 N N . ASN A 1 102 ? -5.98 8.039 -3.039 1 98.81 102 ASN A N 1
ATOM 768 C CA . ASN A 1 102 ? -5.77 7.508 -1.696 1 98.81 102 ASN A CA 1
ATOM 769 C C . ASN A 1 102 ? -4.285 7.434 -1.348 1 98.81 102 ASN A C 1
ATOM 771 O O . ASN A 1 102 ? -3.926 7.27 -0.181 1 98.81 102 ASN A O 1
ATOM 775 N N . THR A 1 103 ? -3.432 7.543 -2.381 1 98.94 103 THR A N 1
ATOM 776 C CA . THR A 1 103 ? -2.025 7.266 -2.107 1 98.94 103 THR A CA 1
ATOM 777 C C . THR A 1 103 ? -1.132 8.32 -2.752 1 98.94 103 THR A C 1
ATOM 779 O O . THR A 1 103 ? -0.447 9.078 -2.057 1 98.94 103 THR A O 1
ATOM 782 N N . PHE A 1 104 ? -1.215 8.477 -4.031 1 98.94 104 PHE A N 1
ATOM 783 C CA . PHE A 1 104 ? -0.218 9.25 -4.758 1 98.94 104 PHE A CA 1
ATOM 784 C C . PHE A 1 104 ? -0.388 10.742 -4.488 1 98.94 104 PHE A C 1
ATOM 786 O O . PHE A 1 104 ? 0.595 11.484 -4.418 1 98.94 104 PHE A O 1
ATOM 793 N N . SER A 1 105 ? -1.606 11.219 -4.41 1 98.94 105 SER A N 1
ATOM 794 C CA . SER A 1 105 ? -1.819 12.617 -4.059 1 98.94 105 SER A CA 1
ATOM 795 C C . SER A 1 105 ? -1.312 12.922 -2.652 1 98.94 105 SER A C 1
ATOM 797 O O . SER A 1 105 ? -0.802 14.008 -2.391 1 98.94 105 SER A O 1
ATOM 799 N N . ALA A 1 106 ? -1.482 11.984 -1.724 1 98.94 106 ALA A N 1
ATOM 800 C CA . ALA A 1 106 ? -0.924 12.148 -0.384 1 98.94 106 ALA A CA 1
ATOM 801 C C . ALA A 1 106 ? 0.6 12.195 -0.426 1 98.94 106 ALA A C 1
ATOM 803 O O . ALA A 1 106 ? 1.226 12.961 0.311 1 98.94 106 ALA A O 1
ATOM 804 N N . TYR A 1 107 ? 1.218 11.336 -1.234 1 98.94 107 TYR A N 1
ATOM 805 C CA . TYR A 1 107 ? 2.664 11.359 -1.422 1 98.94 107 TYR A CA 1
ATOM 806 C C . TYR A 1 107 ? 3.135 12.727 -1.905 1 98.94 107 TYR A C 1
ATOM 808 O O . TYR A 1 107 ? 4.059 13.305 -1.335 1 98.94 107 TYR A O 1
ATOM 816 N N . ALA A 1 108 ? 2.445 13.211 -2.967 1 98.94 108 ALA A N 1
ATOM 817 C CA . ALA A 1 108 ? 2.779 14.516 -3.527 1 98.94 108 ALA A CA 1
ATOM 818 C C . ALA A 1 108 ? 2.59 15.625 -2.492 1 98.94 108 ALA A C 1
ATOM 820 O O . ALA A 1 108 ? 3.412 16.531 -2.391 1 98.94 108 ALA A O 1
ATOM 821 N N . ALA A 1 109 ? 1.521 15.547 -1.727 1 98.94 109 ALA A N 1
ATOM 822 C CA . ALA A 1 109 ? 1.25 16.547 -0.693 1 98.94 109 ALA A CA 1
ATOM 823 C C . ALA A 1 109 ? 2.34 16.531 0.377 1 98.94 109 ALA A C 1
ATOM 825 O O . ALA A 1 109 ? 2.781 17.594 0.831 1 98.94 109 ALA A O 1
ATOM 826 N N . ALA A 1 110 ? 2.727 15.32 0.771 1 98.94 110 ALA A N 1
ATOM 827 C CA . ALA A 1 110 ? 3.783 15.203 1.772 1 98.94 110 ALA A CA 1
ATOM 828 C C . ALA A 1 110 ? 5.094 15.789 1.258 1 98.94 110 ALA A C 1
ATOM 830 O O . ALA A 1 110 ? 5.824 16.453 2.004 1 98.94 110 ALA A O 1
ATOM 831 N N . GLN A 1 111 ? 5.383 15.555 -0.035 1 98.88 111 GLN A N 1
ATOM 832 C CA . GLN A 1 111 ? 6.594 16.125 -0.614 1 98.88 111 GLN A CA 1
ATOM 833 C C . GLN A 1 111 ? 6.559 17.656 -0.562 1 98.88 111 GLN A C 1
ATOM 835 O O . GLN A 1 111 ? 7.543 18.281 -0.17 1 98.88 111 GLN A O 1
ATOM 840 N N . GLN A 1 112 ? 5.441 18.203 -0.965 1 98.88 112 GLN A N 1
ATOM 841 C CA . GLN A 1 112 ? 5.301 19.656 -0.938 1 98.88 112 GLN A CA 1
ATOM 842 C C . GLN A 1 112 ? 5.355 20.188 0.491 1 98.88 112 GLN A C 1
ATOM 844 O O . GLN A 1 112 ? 5.93 21.25 0.741 1 98.88 112 GLN A O 1
ATOM 849 N N . ALA A 1 113 ? 4.766 19.438 1.411 1 98.88 113 ALA A N 1
ATOM 850 C CA . ALA A 1 113 ? 4.781 19.844 2.814 1 98.88 113 ALA A CA 1
ATOM 851 C C . ALA A 1 113 ? 6.211 19.906 3.35 1 98.88 113 ALA A C 1
ATOM 853 O O . ALA A 1 113 ? 6.594 20.875 3.998 1 98.88 113 ALA A O 1
ATOM 854 N N . VAL A 1 114 ? 6.996 18.891 3.074 1 98.81 114 VAL A N 1
ATOM 855 C CA . VAL A 1 114 ? 8.367 18.812 3.557 1 98.81 114 VAL A CA 1
ATOM 856 C C . VAL A 1 114 ? 9.18 19.984 3 1 98.81 114 VAL A C 1
ATOM 858 O O . VAL A 1 114 ? 9.938 20.625 3.729 1 98.81 114 VAL A O 1
ATOM 861 N N . LYS A 1 115 ? 8.984 20.297 1.696 1 98.5 115 LYS A N 1
ATOM 862 C CA . LYS A 1 115 ? 9.648 21.438 1.093 1 98.5 115 LYS A CA 1
ATOM 863 C C . LYS A 1 115 ? 9.273 22.734 1.808 1 98.5 115 LYS A C 1
ATOM 865 O O . LYS A 1 115 ? 10.125 23.594 2.035 1 98.5 115 LYS A O 1
ATOM 870 N N . GLY A 1 116 ? 8.055 22.891 2.172 1 98.5 116 GLY A N 1
ATOM 871 C CA . GLY A 1 116 ? 7.59 24.047 2.902 1 98.5 116 GLY A CA 1
ATOM 872 C C . GLY A 1 116 ? 8.102 24.109 4.332 1 98.5 116 GLY A C 1
ATOM 873 O O . GLY A 1 116 ? 8.539 25.156 4.801 1 98.5 116 GLY A O 1
ATOM 874 N N . PHE A 1 117 ? 8.008 22.953 5.02 1 98.44 117 PHE A N 1
ATOM 875 C CA . PHE A 1 117 ? 8.43 22.859 6.414 1 98.44 117 PHE A CA 1
ATOM 876 C C . PHE A 1 117 ? 9.867 23.344 6.578 1 98.44 117 PHE A C 1
ATOM 878 O O . PHE A 1 117 ? 10.203 23.984 7.57 1 98.44 117 PHE A O 1
ATOM 885 N N . ALA A 1 118 ? 10.68 23.062 5.578 1 97.88 118 ALA A N 1
ATOM 886 C CA . ALA A 1 118 ? 12.102 23.422 5.625 1 97.88 118 ALA A CA 1
ATOM 887 C C . ALA A 1 118 ? 12.281 24.938 5.695 1 97.88 118 ALA A C 1
ATOM 889 O O . ALA A 1 118 ? 13.344 25.422 6.082 1 97.88 118 ALA A O 1
ATOM 890 N N . GLN A 1 119 ? 11.25 25.672 5.352 1 97.62 119 GLN A N 1
ATOM 891 C CA . GLN A 1 119 ? 11.344 27.125 5.266 1 97.62 119 GLN A CA 1
ATOM 892 C C . GLN A 1 119 ? 10.672 27.797 6.465 1 97.62 119 GLN A C 1
ATOM 894 O O . GLN A 1 119 ? 10.688 29.016 6.586 1 97.62 119 GLN A O 1
ATOM 899 N N . LEU A 1 120 ? 10.117 27.016 7.336 1 97.44 120 LEU A N 1
ATOM 900 C CA . LEU A 1 120 ? 9.359 27.547 8.461 1 97.44 120 LEU A CA 1
ATOM 901 C C . LEU A 1 120 ? 10.242 27.688 9.695 1 97.44 120 LEU A C 1
ATOM 903 O O . LEU A 1 120 ? 11.266 27 9.812 1 97.44 120 LEU A O 1
ATOM 907 N N . PRO A 1 121 ? 9.852 28.531 10.539 1 95.38 121 PRO A N 1
ATOM 908 C CA . PRO A 1 121 ? 10.609 28.641 11.789 1 95.38 121 PRO A CA 1
ATOM 909 C C . PRO A 1 121 ? 10.555 27.359 12.617 1 95.38 121 PRO A C 1
ATOM 911 O O . PRO A 1 121 ? 9.641 26.547 12.445 1 95.38 121 PRO A O 1
ATOM 914 N N . SER A 1 122 ? 11.461 27.188 13.523 1 92.75 122 SER A N 1
ATOM 915 C CA . SER A 1 122 ? 11.633 25.953 14.273 1 92.75 122 SER A CA 1
ATOM 916 C C . SER A 1 122 ? 10.438 25.672 15.172 1 92.75 122 SER A C 1
ATOM 918 O O . SER A 1 122 ? 10.141 24.516 15.492 1 92.75 122 SER A O 1
ATOM 920 N N . ASP A 1 123 ? 9.758 26.719 15.492 1 93.38 123 ASP A N 1
ATOM 921 C CA . ASP A 1 123 ? 8.664 26.547 16.453 1 93.38 123 ASP A CA 1
ATOM 922 C C . ASP A 1 123 ? 7.332 26.359 15.727 1 93.38 123 ASP A C 1
ATOM 924 O O . ASP A 1 123 ? 6.293 26.203 16.375 1 93.38 123 ASP A O 1
ATOM 928 N N . ALA A 1 124 ? 7.395 26.391 14.383 1 96.12 124 ALA A N 1
ATOM 929 C CA . ALA A 1 124 ? 6.172 26.109 13.641 1 96.12 124 ALA A CA 1
ATOM 930 C C . ALA A 1 124 ? 5.73 24.656 13.852 1 96.12 124 ALA A C 1
ATOM 932 O O . ALA A 1 124 ? 6.562 23.781 14.102 1 96.12 124 ALA A O 1
ATOM 933 N N . SER A 1 125 ? 4.461 24.312 13.797 1 96.94 125 SER A N 1
ATOM 934 C CA . SER A 1 125 ? 3.91 22.984 14.047 1 96.94 125 SER A CA 1
ATOM 935 C C . SER A 1 125 ? 4.566 21.938 13.156 1 96.94 125 SER A C 1
ATOM 937 O O . SER A 1 125 ? 5.012 20.891 13.641 1 96.94 125 SER A O 1
ATOM 939 N N . LYS A 1 126 ? 4.727 22.125 11.82 1 98.5 126 LYS A N 1
ATOM 940 C CA . LYS A 1 126 ? 5.281 21.266 10.781 1 98.5 126 LYS A CA 1
ATOM 941 C C . LYS A 1 126 ? 4.703 19.859 10.867 1 98.5 126 LYS A C 1
ATOM 943 O O . LYS A 1 126 ? 5.426 18.891 11.133 1 98.5 126 LYS A O 1
ATOM 948 N N . THR A 1 127 ? 3.395 19.766 10.711 1 98.88 127 THR A N 1
ATOM 949 C CA . THR A 1 127 ? 2.625 18.547 10.945 1 98.88 127 THR A CA 1
ATOM 950 C C . THR A 1 127 ? 1.877 18.141 9.68 1 98.88 127 THR A C 1
ATOM 952 O O . THR A 1 127 ? 1.215 18.953 9.047 1 98.88 127 THR A O 1
ATOM 955 N N . PHE A 1 128 ? 2.092 16.891 9.273 1 98.94 128 PHE A N 1
ATOM 956 C CA . PHE A 1 128 ? 1.328 16.25 8.203 1 98.94 128 PHE A CA 1
ATOM 957 C C . PHE A 1 128 ? 0.459 15.133 8.766 1 98.94 128 PHE A C 1
ATOM 959 O O . PHE A 1 128 ? 0.966 14.203 9.391 1 98.94 128 PHE A O 1
ATOM 966 N N . ILE A 1 129 ? -0.868 15.219 8.555 1 99 129 ILE A N 1
ATOM 967 C CA . ILE A 1 129 ? -1.812 14.227 9.055 1 99 129 ILE A CA 1
ATOM 968 C C . ILE A 1 129 ? -2.535 13.562 7.887 1 99 129 ILE A C 1
ATOM 970 O O . ILE A 1 129 ? -3.111 14.25 7.039 1 99 129 ILE A O 1
ATOM 974 N N . TYR A 1 130 ? -2.424 12.297 7.77 1 98.94 130 TYR A N 1
ATOM 975 C CA . TYR A 1 130 ? -3.203 11.477 6.844 1 98.94 130 TYR A CA 1
ATOM 976 C C . TYR A 1 130 ? -4.41 10.867 7.543 1 98.94 130 TYR A C 1
ATOM 978 O O . TYR A 1 130 ? -4.258 10.008 8.422 1 98.94 130 TYR A O 1
ATOM 986 N N . THR A 1 131 ? -5.637 11.359 7.199 1 98.81 131 THR A N 1
ATOM 987 C CA . THR A 1 131 ? -6.852 10.773 7.754 1 98.81 131 THR A CA 1
ATOM 988 C C . THR A 1 131 ? -7.066 9.359 7.207 1 98.81 131 THR A C 1
ATOM 990 O O . THR A 1 131 ? -7.406 9.195 6.035 1 98.81 131 THR A O 1
ATOM 993 N N . SER A 1 132 ? -6.883 8.414 8.086 1 98.31 132 SER A N 1
ATOM 994 C CA . SER A 1 132 ? -6.906 7.023 7.641 1 98.31 132 SER A CA 1
ATOM 995 C C . SER A 1 132 ? -7.941 6.215 8.414 1 98.31 132 SER A C 1
ATOM 997 O O . SER A 1 132 ? -9.008 6.727 8.75 1 98.31 132 SER A O 1
ATOM 999 N N . ASN A 1 133 ? -7.801 4.988 8.484 1 97.88 133 ASN A N 1
ATOM 1000 C CA . ASN A 1 133 ? -8.633 4.012 9.18 1 97.88 133 ASN A CA 1
ATOM 1001 C C . ASN A 1 133 ? -7.891 2.695 9.391 1 97.88 133 ASN A C 1
ATOM 1003 O O . ASN A 1 133 ? -6.66 2.652 9.328 1 97.88 133 ASN A O 1
ATOM 1007 N N . LYS A 1 134 ? -8.672 1.656 9.711 1 98.25 134 LYS A N 1
ATOM 1008 C CA . LYS A 1 134 ? -8.047 0.407 10.133 1 98.25 134 LYS A CA 1
ATOM 1009 C C . LYS A 1 134 ? -7.703 -0.468 8.93 1 98.25 134 LYS A C 1
ATOM 1011 O O . LYS A 1 134 ? -7.109 -1.538 9.086 1 98.25 134 LYS A O 1
ATOM 1016 N N . LEU A 1 135 ? -7.91 -0.122 7.73 1 98.38 135 LEU A N 1
ATOM 1017 C CA . LEU A 1 135 ? -7.801 -0.985 6.559 1 98.38 135 LEU A CA 1
ATOM 1018 C C . LEU A 1 135 ? -6.34 -1.306 6.258 1 98.38 135 LEU A C 1
ATOM 1020 O O . LEU A 1 135 ? -6.047 -2.26 5.531 1 98.38 135 LEU A O 1
ATOM 1024 N N . HIS A 1 136 ? -5.395 -0.53 6.797 1 98.25 136 HIS A N 1
ATOM 1025 C CA . HIS A 1 136 ? -4 -0.834 6.512 1 98.25 136 HIS A CA 1
ATOM 1026 C C . HIS A 1 136 ? -3.557 -2.113 7.215 1 98.25 136 HIS A C 1
ATOM 1028 O O . HIS A 1 136 ? -2.537 -2.705 6.855 1 98.25 136 HIS A O 1
ATOM 1034 N N . ILE A 1 137 ? -4.375 -2.582 8.234 1 98.06 137 ILE A N 1
ATOM 1035 C CA . ILE A 1 137 ? -4.051 -3.834 8.906 1 98.06 137 ILE A CA 1
ATOM 1036 C C . ILE A 1 137 ? -5.297 -4.719 8.969 1 98.06 137 ILE A C 1
ATOM 1038 O O . ILE A 1 137 ? -5.355 -5.66 9.766 1 98.06 137 ILE A O 1
ATOM 1042 N N . MET A 1 138 ? -6.352 -4.449 8.227 1 98.44 138 MET A N 1
ATOM 1043 C CA . MET A 1 138 ? -7.574 -5.25 8.211 1 98.44 138 MET A CA 1
ATOM 1044 C C . MET A 1 138 ? -8.148 -5.324 6.797 1 98.44 138 MET A C 1
ATOM 1046 O O . MET A 1 138 ? -8.469 -4.297 6.195 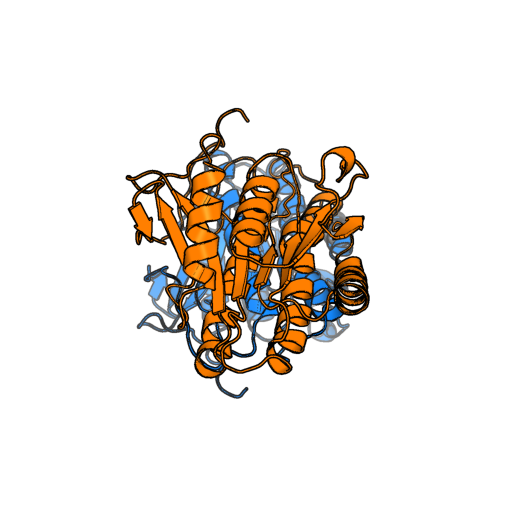1 98.44 138 MET A O 1
ATOM 1050 N N . THR A 1 139 ? -8.258 -6.504 6.289 1 98.5 139 THR A N 1
ATOM 1051 C CA . THR A 1 139 ? -8.969 -6.637 5.02 1 98.5 139 THR A CA 1
ATOM 1052 C C . THR A 1 139 ? -10.477 -6.695 5.242 1 98.5 139 THR A C 1
ATOM 1054 O O . THR A 1 139 ? -10.938 -7.281 6.227 1 98.5 139 THR A O 1
ATOM 1057 N N . LEU A 1 140 ? -11.148 -6.066 4.414 1 98.12 140 LEU A N 1
ATOM 1058 C CA . LEU A 1 140 ? -12.602 -5.992 4.496 1 98.12 140 LEU A CA 1
ATOM 1059 C C . LEU A 1 140 ? -13.227 -6.07 3.109 1 98.12 140 LEU A C 1
ATOM 1061 O O . LEU A 1 140 ? -12.945 -5.238 2.246 1 98.12 140 LEU A O 1
ATOM 1065 N N . GLU A 1 141 ? -14.055 -7.105 2.873 1 97.38 141 GLU A N 1
ATOM 1066 C CA . GLU A 1 141 ? -14.812 -7.156 1.625 1 97.38 141 GLU A CA 1
ATOM 1067 C C . GLU A 1 141 ? -15.891 -6.078 1.589 1 97.38 141 GLU A C 1
ATOM 1069 O O . GLU A 1 141 ? -16.609 -5.879 2.572 1 97.38 141 GLU A O 1
ATOM 1074 N N . PRO A 1 142 ? -16.125 -5.363 0.454 1 98.06 142 PRO A N 1
ATOM 1075 C CA . PRO A 1 142 ? -15.422 -5.5 -0.827 1 98.06 142 PRO A CA 1
ATOM 1076 C C . PRO A 1 142 ? -14.375 -4.414 -1.048 1 98.06 142 PRO A C 1
ATOM 1078 O O . PRO A 1 142 ? -14.133 -4.004 -2.186 1 98.06 142 PRO A O 1
ATOM 1081 N N . LEU A 1 143 ? -13.688 -3.869 -0.031 1 98.12 143 LEU A N 1
ATOM 1082 C CA . LEU A 1 143 ? -12.898 -2.643 -0.041 1 98.12 143 LEU A CA 1
ATOM 1083 C C . LEU A 1 143 ? -11.438 -2.938 -0.374 1 98.12 143 LEU A C 1
ATOM 1085 O O . LEU A 1 143 ? -10.531 -2.484 0.33 1 98.12 143 LEU A O 1
ATOM 1089 N N . ILE A 1 144 ? -11.219 -3.586 -1.501 1 98.56 144 ILE A N 1
ATOM 1090 C CA . ILE A 1 144 ? -9.875 -4.066 -1.797 1 98.56 144 ILE A CA 1
ATOM 1091 C C . ILE A 1 144 ? -8.977 -2.887 -2.17 1 98.56 144 ILE A C 1
ATOM 1093 O O . ILE A 1 144 ? -7.898 -2.715 -1.597 1 98.56 144 ILE A O 1
ATOM 1097 N N . SER A 1 145 ? -9.383 -1.982 -3.098 1 98.62 145 SER A N 1
ATOM 1098 C CA . SER A 1 145 ? -8.492 -0.919 -3.537 1 98.62 145 SER A CA 1
ATOM 1099 C C . SER A 1 145 ? -8.281 0.12 -2.441 1 98.62 145 SER A C 1
ATOM 1101 O O . SER A 1 145 ? -7.203 0.707 -2.33 1 98.62 145 SER A O 1
ATOM 1103 N N . MET A 1 146 ? -9.289 0.368 -1.653 1 98.38 146 MET A N 1
ATOM 1104 C CA . MET A 1 146 ? -9.102 1.287 -0.534 1 98.38 146 MET A CA 1
ATOM 1105 C C . MET A 1 146 ? -8.086 0.735 0.459 1 98.38 146 MET A C 1
ATOM 1107 O O . MET A 1 146 ? -7.215 1.467 0.931 1 98.38 146 MET A O 1
ATOM 1111 N N . GLY A 1 147 ? -8.219 -0.579 0.791 1 98.69 147 GLY A N 1
ATOM 1112 C CA . GLY A 1 147 ? -7.25 -1.205 1.676 1 98.69 147 GLY A CA 1
ATOM 1113 C C . GLY A 1 147 ? -5.832 -1.144 1.145 1 98.69 147 GLY A C 1
ATOM 1114 O O . GLY A 1 147 ? -4.895 -0.865 1.895 1 98.69 147 GLY A O 1
ATOM 1115 N N . MET A 1 148 ? -5.699 -1.413 -0.125 1 98.94 148 MET A N 1
ATOM 1116 C CA . MET A 1 148 ? -4.387 -1.298 -0.755 1 98.94 148 MET A CA 1
ATOM 1117 C C . MET A 1 148 ? -3.826 0.112 -0.595 1 98.94 148 MET A C 1
ATOM 1119 O O . MET A 1 148 ? -2.668 0.286 -0.215 1 98.94 148 MET A O 1
ATOM 1123 N N . GLY A 1 149 ? -4.629 1.087 -0.906 1 98.88 149 GLY A N 1
ATOM 1124 C CA . GLY A 1 149 ? -4.203 2.473 -0.801 1 98.88 149 GLY A CA 1
ATOM 1125 C C . GLY A 1 149 ? -3.844 2.883 0.615 1 98.88 149 GLY A C 1
ATOM 1126 O O . GLY A 1 149 ? -2.824 3.537 0.839 1 98.88 149 GLY A O 1
ATOM 1127 N N . LYS A 1 150 ? -4.688 2.521 1.565 1 98.81 150 LYS A N 1
ATOM 1128 C CA . LYS A 1 150 ? -4.445 2.869 2.963 1 98.81 150 LYS A CA 1
ATOM 1129 C C . LYS A 1 150 ? -3.199 2.17 3.494 1 98.81 150 LYS A C 1
ATOM 1131 O O . LYS A 1 150 ? -2.469 2.732 4.316 1 98.81 150 LYS A O 1
ATOM 1136 N N . SER A 1 151 ? -2.943 0.958 3.041 1 98.88 151 SER A N 1
ATOM 1137 C CA . SER A 1 151 ? -1.729 0.243 3.428 1 98.88 151 SER A CA 1
ATOM 1138 C C . SER A 1 151 ? -0.483 0.946 2.9 1 98.88 151 SER A C 1
ATOM 1140 O O . SER A 1 151 ? 0.488 1.133 3.635 1 98.88 151 SER A O 1
ATOM 1142 N N . ALA A 1 152 ? -0.531 1.283 1.648 1 98.94 152 ALA A N 1
ATOM 1143 C CA . ALA A 1 152 ? 0.591 1.997 1.043 1 98.94 152 ALA A CA 1
ATOM 1144 C C . ALA A 1 152 ? 0.842 3.324 1.752 1 98.94 152 ALA A C 1
ATOM 1146 O O . ALA A 1 152 ? 1.988 3.666 2.055 1 98.94 152 ALA A O 1
ATOM 1147 N N . SER A 1 153 ? -0.196 4.059 2.035 1 98.94 153 SER A N 1
ATOM 1148 C CA . SER A 1 153 ? -0.077 5.371 2.664 1 98.94 153 SER A CA 1
ATOM 1149 C C . SER A 1 153 ? 0.392 5.25 4.109 1 98.94 153 SER A C 1
ATOM 1151 O O . SER A 1 153 ? 1.157 6.086 4.594 1 98.94 153 SER A O 1
ATOM 1153 N N . ALA A 1 154 ? -0.098 4.211 4.789 1 98.94 154 ALA A N 1
ATOM 1154 C CA . ALA A 1 154 ? 0.384 3.971 6.145 1 98.94 154 ALA A CA 1
ATOM 1155 C C . ALA A 1 154 ? 1.893 3.738 6.16 1 98.94 154 ALA A C 1
ATOM 1157 O O . ALA A 1 154 ? 2.602 4.273 7.012 1 98.94 154 ALA A O 1
ATOM 1158 N N . HIS A 1 155 ? 2.365 2.949 5.227 1 98.94 155 HIS A N 1
ATOM 1159 C CA . HIS A 1 155 ? 3.801 2.711 5.129 1 98.94 155 HIS A CA 1
ATOM 1160 C C . HIS A 1 155 ? 4.562 4.012 4.902 1 98.94 155 HIS A C 1
ATOM 1162 O O . HIS A 1 155 ? 5.586 4.262 5.547 1 98.94 155 HIS A O 1
ATOM 1168 N N . MET A 1 156 ? 4.059 4.816 4.031 1 98.94 156 MET A N 1
ATOM 1169 C CA . MET A 1 156 ? 4.672 6.109 3.736 1 98.94 156 MET A CA 1
ATOM 1170 C C . MET A 1 156 ? 4.742 6.977 4.988 1 98.94 156 MET A C 1
ATOM 1172 O O . MET A 1 156 ? 5.789 7.547 5.297 1 98.94 156 MET A O 1
ATOM 1176 N N . ILE A 1 157 ? 3.631 7.047 5.695 1 98.94 157 ILE A N 1
ATOM 1177 C CA . ILE A 1 157 ? 3.561 7.898 6.879 1 98.94 157 ILE A CA 1
ATOM 1178 C C . ILE A 1 157 ? 4.516 7.379 7.949 1 98.94 157 ILE A C 1
ATOM 1180 O O . ILE A 1 157 ? 5.23 8.156 8.586 1 98.94 157 ILE A O 1
ATOM 1184 N N . HIS A 1 158 ? 4.527 6.043 8.141 1 98.94 158 HIS A N 1
ATOM 1185 C CA . HIS A 1 158 ? 5.48 5.453 9.078 1 98.94 158 HIS A CA 1
ATOM 1186 C C . HIS A 1 158 ? 6.914 5.793 8.695 1 98.94 158 HIS A C 1
ATOM 1188 O O . HIS A 1 158 ? 7.695 6.246 9.531 1 98.94 158 HIS A O 1
ATOM 1194 N N . TYR A 1 159 ? 7.238 5.629 7.445 1 98.94 159 TYR A N 1
ATOM 1195 C CA . TYR A 1 159 ? 8.562 5.938 6.906 1 98.94 159 TYR A CA 1
ATOM 1196 C C . TYR A 1 159 ? 8.938 7.383 7.195 1 98.94 159 TYR A C 1
ATOM 1198 O O . TYR A 1 159 ? 10.016 7.652 7.738 1 98.94 159 TYR A O 1
ATOM 1206 N N . LEU A 1 160 ? 8.086 8.289 6.914 1 98.94 160 LEU A N 1
ATOM 1207 C CA . LEU A 1 160 ? 8.375 9.719 7.027 1 98.94 160 LEU A CA 1
ATOM 1208 C C . LEU A 1 160 ? 8.469 10.133 8.492 1 98.94 160 LEU A C 1
ATOM 1210 O O . LEU A 1 160 ? 9.289 10.992 8.844 1 98.94 160 LEU A O 1
ATOM 1214 N N . SER A 1 161 ? 7.613 9.555 9.367 1 98.94 161 SER A N 1
ATOM 1215 C CA . SER A 1 161 ? 7.648 9.875 10.789 1 98.94 161 SER A CA 1
ATOM 1216 C C . SER A 1 161 ? 9 9.523 11.398 1 98.94 161 SER A C 1
ATOM 1218 O O . SER A 1 161 ? 9.445 10.172 12.352 1 98.94 161 SER A O 1
ATOM 1220 N N . GLU A 1 162 ? 9.602 8.477 10.828 1 98.62 162 GLU A N 1
ATOM 1221 C CA . GLU A 1 162 ? 10.898 8.047 11.336 1 98.62 162 GLU A CA 1
ATOM 1222 C C . GLU A 1 162 ? 12.031 8.883 10.75 1 98.62 162 GLU A C 1
ATOM 1224 O O . GLU A 1 162 ? 12.898 9.359 11.477 1 98.62 162 GLU A O 1
ATOM 1229 N N . VAL A 1 163 ? 11.984 9.172 9.492 1 97.88 163 VAL A N 1
ATOM 1230 C CA . VAL A 1 163 ? 13.094 9.789 8.773 1 97.88 163 VAL A CA 1
ATOM 1231 C C . VAL A 1 163 ? 13.18 11.266 9.125 1 97.88 163 VAL A C 1
ATOM 1233 O O . VAL A 1 163 ? 14.273 11.836 9.195 1 97.88 163 VAL A O 1
ATOM 1236 N N . TYR A 1 164 ? 12.078 11.875 9.461 1 98.19 164 TYR A N 1
ATOM 1237 C CA . TYR A 1 164 ? 12.086 13.312 9.688 1 98.19 164 TYR A CA 1
ATOM 1238 C C . TYR A 1 164 ? 11.945 13.641 11.172 1 98.19 164 TYR A C 1
ATOM 1240 O O . TYR A 1 164 ? 11.797 14.805 11.547 1 98.19 164 TYR A O 1
ATOM 1248 N N . ARG A 1 165 ? 12.008 12.617 11.984 1 96.88 165 ARG A N 1
ATOM 1249 C CA . ARG A 1 165 ? 11.844 12.805 13.422 1 96.88 165 ARG A CA 1
ATOM 1250 C C . ARG A 1 165 ? 12.828 13.836 13.953 1 96.88 165 ARG A C 1
ATOM 1252 O O . ARG A 1 165 ? 12.445 14.758 14.68 1 96.88 165 ARG A O 1
ATOM 1259 N N . SER A 1 166 ? 14.062 13.797 13.578 1 96.12 166 SER A N 1
ATOM 1260 C CA . SER A 1 166 ? 15.109 14.688 14.094 1 96.12 166 SER A CA 1
ATOM 1261 C C . SER A 1 166 ? 14.992 16.078 13.492 1 96.12 166 SER A C 1
ATOM 1263 O O . SER A 1 166 ? 15.57 17.031 14.016 1 96.12 166 SER A O 1
ATOM 1265 N N . SER A 1 167 ? 14.266 16.188 12.383 1 96.69 167 SER A N 1
ATOM 1266 C CA . SER A 1 167 ? 14.07 17.484 11.75 1 96.69 167 SER A CA 1
ATOM 1267 C C . SER A 1 167 ? 12.953 18.266 12.43 1 96.69 167 SER A C 1
ATOM 1269 O O . SER A 1 167 ? 12.734 19.438 12.133 1 96.69 167 SER A O 1
ATOM 1271 N N . GLY A 1 168 ? 12.195 17.578 13.258 1 97.38 168 GLY A N 1
ATOM 1272 C CA . GLY A 1 168 ? 11.078 18.219 13.938 1 97.38 168 GLY A CA 1
ATOM 1273 C C . GLY A 1 168 ? 9.797 18.219 13.125 1 97.38 168 GLY A C 1
ATOM 1274 O O . GLY A 1 168 ? 8.867 18.969 13.414 1 97.38 168 GLY A O 1
ATOM 1275 N N . TYR A 1 169 ? 9.828 17.516 11.984 1 98.69 169 TYR A N 1
ATOM 1276 C CA . TYR A 1 169 ? 8.594 17.328 11.234 1 98.69 169 TYR A CA 1
ATOM 1277 C C . TYR A 1 169 ? 7.781 16.156 11.797 1 98.69 169 TYR A C 1
ATOM 1279 O O . TYR A 1 169 ? 8.352 15.164 12.242 1 98.69 169 TYR A O 1
ATOM 1287 N N . LYS A 1 170 ? 6.52 16.25 11.844 1 98.88 170 LYS A N 1
ATOM 1288 C CA . LYS A 1 170 ? 5.656 15.203 12.375 1 98.88 170 LYS A CA 1
ATOM 1289 C C . LYS A 1 170 ? 4.738 14.648 11.289 1 98.88 170 LYS A C 1
ATOM 1291 O O . LYS A 1 170 ? 4.195 15.398 10.477 1 98.88 170 LYS A O 1
ATOM 1296 N N . PHE A 1 171 ? 4.664 13.383 11.227 1 98.94 171 PHE A N 1
ATOM 1297 C CA . PHE A 1 171 ? 3.801 12.664 10.297 1 98.94 171 PHE A CA 1
ATOM 1298 C C . PHE A 1 171 ? 2.926 11.656 11.039 1 98.94 171 PHE A C 1
ATOM 1300 O O . PHE A 1 171 ? 3.43 10.836 11.812 1 98.94 171 PHE A O 1
ATOM 1307 N N . TYR A 1 172 ? 1.538 11.719 10.773 1 98.94 172 TYR A N 1
ATOM 1308 C CA . TYR A 1 172 ? 0.631 10.844 11.508 1 98.94 172 TYR A CA 1
ATOM 1309 C C . TYR A 1 172 ? -0.338 10.141 10.555 1 98.94 172 TYR A C 1
ATOM 1311 O O . TYR A 1 172 ? -0.915 10.773 9.672 1 98.94 172 TYR A O 1
ATOM 1319 N N . HIS A 1 173 ? -0.419 8.883 10.672 1 98.88 173 HIS A N 1
ATOM 1320 C CA . HIS A 1 173 ? -1.549 8.07 10.234 1 98.88 173 HIS A CA 1
ATOM 1321 C C . HIS A 1 173 ? -2.645 8.031 11.297 1 98.88 173 HIS A C 1
ATOM 1323 O O . HIS A 1 173 ? -2.453 7.461 12.367 1 98.88 173 HIS A O 1
ATOM 1329 N N . THR A 1 174 ? -3.844 8.625 11.047 1 98.88 174 THR A N 1
ATOM 1330 C CA . THR A 1 174 ? -4.852 8.703 12.094 1 98.88 174 THR A CA 1
ATOM 1331 C C . THR A 1 174 ? -5.988 7.723 11.836 1 98.88 174 THR A C 1
ATOM 1333 O O . THR A 1 174 ? -6.395 7.531 10.688 1 98.88 174 THR A O 1
ATOM 1336 N N . ASP A 1 175 ? -6.512 7.141 12.859 1 98.62 175 ASP A N 1
ATOM 1337 C CA . ASP A 1 175 ? -7.484 6.059 12.805 1 98.62 175 ASP A CA 1
ATOM 1338 C C . ASP A 1 175 ? -8.391 6.07 14.031 1 98.62 175 ASP A C 1
ATOM 1340 O O . ASP A 1 175 ? -7.961 5.723 15.133 1 98.62 175 ASP A O 1
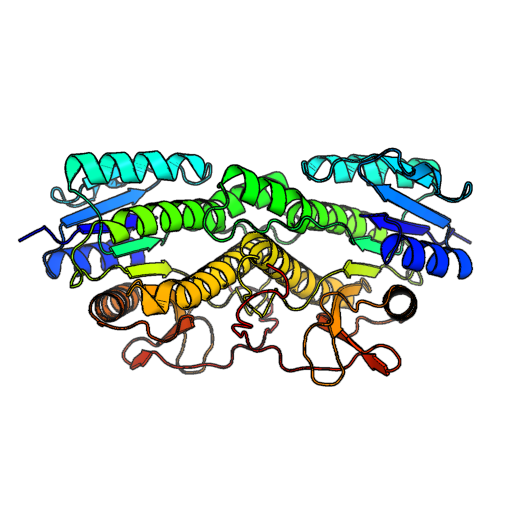ATOM 1344 N N . GLU A 1 176 ? -9.633 6.531 13.836 1 98.81 176 GLU A N 1
ATOM 1345 C CA . GLU A 1 176 ? -10.594 6.465 14.938 1 98.81 176 GLU A CA 1
ATOM 1346 C C . GLU A 1 176 ? -11.055 5.031 15.18 1 98.81 176 GLU A C 1
ATOM 1348 O O . GLU A 1 176 ? -11.43 4.328 14.234 1 98.81 176 GLU A O 1
ATOM 1353 N N . ARG A 1 177 ? -11.039 4.641 16.422 1 98.56 177 ARG A N 1
ATOM 1354 C CA . ARG A 1 177 ? -11.461 3.307 16.828 1 98.56 177 ARG A CA 1
ATOM 1355 C C . ARG A 1 177 ? -12.516 3.385 17.938 1 98.56 177 ARG A C 1
ATOM 1357 O O . ARG A 1 177 ? -12.586 4.375 18.672 1 98.56 177 ARG A O 1
ATOM 1364 N N . GLU A 1 178 ? -13.305 2.297 17.969 1 97.81 178 GLU A N 1
ATOM 1365 C CA . GLU A 1 178 ? -14.07 2.066 19.188 1 97.81 178 GLU A CA 1
ATOM 1366 C C . GLU A 1 178 ? -13.156 1.677 20.359 1 97.81 178 GLU A C 1
ATOM 1368 O O . GLU A 1 178 ? -12 1.299 20.141 1 97.81 178 GLU A O 1
ATOM 1373 N N . SER A 1 179 ? -13.68 1.735 21.547 1 97.25 179 SER A N 1
ATOM 1374 C CA . SER A 1 179 ? -12.875 1.475 22.734 1 97.25 179 SER A CA 1
ATOM 1375 C C . SER A 1 179 ? -12.297 0.063 22.719 1 97.25 179 SER A C 1
ATOM 1377 O O . SER A 1 179 ? -11.219 -0.181 23.266 1 97.25 179 SER A O 1
ATOM 1379 N N . ASN A 1 180 ? -12.961 -0.837 22.078 1 96.81 180 ASN A N 1
ATOM 1380 C CA . ASN A 1 180 ? -12.492 -2.219 22.031 1 96.81 180 ASN A CA 1
ATOM 1381 C C . ASN A 1 180 ? -11.516 -2.438 20.875 1 96.81 180 ASN A C 1
ATOM 1383 O O . ASN A 1 180 ? -11.102 -3.568 20.609 1 96.81 180 ASN A O 1
ATOM 1387 N N . GLY A 1 181 ? -11.234 -1.396 20.094 1 97.31 181 GLY A N 1
ATOM 1388 C CA . GLY A 1 181 ? -10.242 -1.481 19.031 1 97.31 181 GLY A CA 1
ATOM 1389 C C . GLY A 1 181 ? -10.852 -1.685 17.656 1 97.31 181 GLY A C 1
ATOM 1390 O O . GLY A 1 181 ? -10.148 -1.624 16.641 1 97.31 181 GLY A O 1
ATOM 1391 N N . GLU A 1 182 ? -12.141 -1.888 17.578 1 96.62 182 GLU A N 1
ATOM 1392 C CA . GLU A 1 182 ? -12.828 -2.066 16.312 1 96.62 182 GLU A CA 1
ATO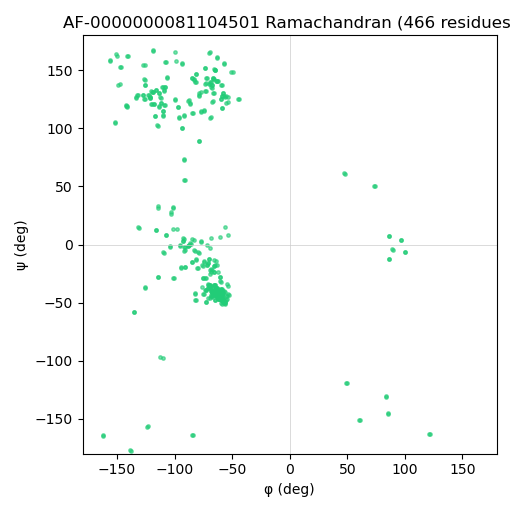M 1393 C C . GLU A 1 182 ? -12.945 -0.742 15.555 1 96.62 182 GLU A C 1
ATOM 1395 O O . GLU A 1 182 ? -12.93 0.328 16.172 1 96.62 182 GLU A O 1
ATOM 1400 N N . PRO A 1 183 ? -13 -0.834 14.188 1 96.88 183 PRO A N 1
ATOM 1401 C CA . PRO A 1 183 ? -13.234 0.407 13.445 1 96.88 183 PRO A CA 1
ATOM 1402 C C . PRO A 1 183 ? -14.523 1.107 13.852 1 96.88 183 PRO A C 1
ATOM 1404 O O . PRO A 1 183 ? -15.484 0.45 14.273 1 96.88 183 PRO A O 1
ATOM 1407 N N . ALA A 1 184 ? -14.5 2.41 13.609 1 95.88 184 ALA A N 1
ATOM 1408 C CA . ALA A 1 184 ? -15.703 3.18 13.914 1 95.88 184 ALA A CA 1
ATOM 1409 C C . ALA A 1 184 ? -16.75 3.023 12.82 1 95.88 184 ALA A C 1
ATOM 1411 O O . ALA A 1 184 ? -17.922 3.312 13.031 1 95.88 184 ALA A O 1
ATOM 1412 N N . TYR A 1 185 ? -16.344 2.607 11.602 1 93.69 185 TYR A N 1
ATOM 1413 C CA . TYR A 1 185 ? -17.219 2.49 10.438 1 93.69 185 TYR A CA 1
ATOM 1414 C C . TYR A 1 185 ? -18.031 3.758 10.242 1 93.69 185 TYR A C 1
ATOM 1416 O O . TYR A 1 185 ? -17.484 4.852 10.102 1 93.69 185 TYR A O 1
ATOM 1424 N N . ASP A 1 186 ? -19.328 3.74 10.289 1 89.31 186 ASP A N 1
ATOM 1425 C CA . ASP A 1 186 ? -20.188 4.887 10.016 1 89.31 186 ASP A CA 1
ATOM 1426 C C . ASP A 1 186 ? -20.359 5.754 11.258 1 89.31 186 ASP A C 1
ATOM 1428 O O . ASP A 1 186 ? -21.016 6.793 11.211 1 89.31 186 ASP A O 1
ATOM 1432 N N . ASN A 1 187 ? -19.672 5.434 12.312 1 92.56 187 ASN A N 1
ATOM 1433 C CA . ASN A 1 187 ? -19.828 6.164 13.562 1 92.56 187 ASN A CA 1
ATOM 1434 C C . ASN A 1 187 ? -18.672 7.125 13.797 1 92.56 187 ASN A C 1
ATOM 1436 O O . ASN A 1 187 ? -18.328 7.434 14.945 1 92.56 187 ASN A O 1
ATOM 1440 N N . LEU A 1 188 ? -18.078 7.539 12.758 1 96.25 188 LEU A N 1
ATOM 1441 C CA . LEU A 1 188 ? -17 8.5 12.891 1 96.25 188 LEU A CA 1
ATOM 1442 C C . LEU A 1 188 ? -17.484 9.805 13.5 1 96.25 188 LEU A C 1
ATOM 1444 O O . LEU A 1 188 ? -18.594 10.258 13.195 1 96.25 188 LEU A O 1
ATOM 1448 N N . ASP A 1 189 ? -16.688 10.344 14.336 1 98.44 189 ASP A N 1
ATOM 1449 C CA . ASP A 1 189 ? -17.031 11.594 14.992 1 98.44 189 ASP A CA 1
ATOM 1450 C C . ASP A 1 189 ? -16.156 12.742 14.484 1 98.44 189 ASP A C 1
ATOM 1452 O O . ASP A 1 189 ? -14.961 12.805 14.805 1 98.44 189 ASP A O 1
ATOM 1456 N N . ALA A 1 190 ? -16.766 13.656 13.773 1 98.12 190 ALA A N 1
ATOM 1457 C CA . ALA A 1 190 ? -16.047 14.75 13.125 1 98.12 190 ALA A CA 1
ATOM 1458 C C . ALA A 1 190 ? -15.32 15.609 14.156 1 98.12 190 ALA A C 1
ATOM 1460 O O . ALA A 1 190 ? -14.164 15.992 13.945 1 98.12 190 ALA A O 1
ATOM 1461 N N . GLU A 1 191 ? -15.984 15.883 15.266 1 98.44 191 GLU A N 1
ATOM 1462 C CA . GLU A 1 191 ? -15.398 16.734 16.297 1 98.44 191 GLU A CA 1
ATOM 1463 C C . GLU A 1 191 ? -14.234 16.047 16.984 1 98.44 191 GLU A C 1
ATOM 1465 O O . GLU A 1 191 ? -13.266 16.688 17.391 1 98.44 191 GLU A O 1
ATOM 1470 N N . ALA A 1 192 ? -14.344 14.742 17.156 1 98.75 192 ALA A N 1
ATOM 1471 C CA . ALA A 1 192 ? -13.234 14 17.75 1 98.75 192 ALA A CA 1
ATOM 1472 C C . ALA A 1 192 ? -12 14.07 16.859 1 98.75 192 ALA A C 1
ATOM 1474 O O . ALA A 1 192 ? -10.875 14.195 17.344 1 98.75 192 ALA A O 1
ATOM 1475 N N . HIS A 1 193 ? -12.148 13.945 15.523 1 98.88 193 HIS A N 1
ATOM 1476 C CA . HIS A 1 193 ? -11.039 14.133 14.602 1 98.88 193 HIS A CA 1
ATOM 1477 C C . HIS A 1 193 ? -10.43 15.523 14.742 1 98.88 193 HIS A C 1
ATOM 1479 O O . HIS A 1 193 ? -9.211 15.656 14.844 1 98.88 193 HIS A O 1
ATOM 1485 N N . ALA A 1 194 ? -11.297 16.516 14.758 1 98.75 194 ALA A N 1
ATOM 1486 C CA . ALA A 1 194 ? -10.836 17.891 14.859 1 98.75 194 ALA A CA 1
ATOM 1487 C C . ALA A 1 194 ? -9.992 18.109 16.109 1 98.75 194 ALA A C 1
ATOM 1489 O O . ALA A 1 194 ? -8.875 18.625 16.047 1 98.75 194 ALA A O 1
ATOM 1490 N N . ASP A 1 195 ? -10.539 17.625 17.266 1 98.56 195 ASP A N 1
ATOM 1491 C CA . ASP A 1 195 ? -9.836 17.781 18.531 1 98.56 195 ASP A CA 1
ATOM 1492 C C . ASP A 1 195 ? -8.484 17.062 18.5 1 98.56 195 ASP A C 1
ATOM 1494 O O . ASP A 1 195 ? -7.48 17.625 18.953 1 98.56 195 ASP A O 1
ATOM 1498 N N . PHE A 1 196 ? -8.477 15.891 18 1 98.88 196 PHE A N 1
ATOM 1499 C CA . PHE A 1 196 ? -7.27 15.078 17.984 1 98.88 196 PHE A CA 1
ATOM 1500 C C . PHE A 1 196 ? -6.227 15.68 17.047 1 98.88 196 PHE A C 1
ATOM 1502 O O . PHE A 1 196 ? -5.035 15.68 17.359 1 98.88 196 PHE A O 1
ATOM 1509 N N . TYR A 1 197 ? -6.633 16.203 15.875 1 98.88 197 TYR A N 1
ATOM 1510 C CA . TYR A 1 197 ? -5.715 16.766 14.906 1 98.88 197 TYR A CA 1
ATOM 1511 C C . TYR A 1 197 ? -5.078 18.047 15.438 1 98.88 197 TYR A C 1
ATOM 1513 O O . TYR A 1 197 ? -3.891 18.297 15.219 1 98.88 197 TYR A O 1
ATOM 1521 N N . ILE A 1 198 ? -5.887 18.875 16.188 1 98.69 198 ILE A N 1
ATOM 1522 C CA . ILE A 1 198 ? -5.332 20.047 16.859 1 98.69 198 ILE A CA 1
ATOM 1523 C C . ILE A 1 198 ? -4.27 19.625 17.859 1 98.69 198 ILE A C 1
ATOM 1525 O O . ILE A 1 198 ? -3.172 20.188 17.891 1 98.69 198 ILE A O 1
ATOM 1529 N N . LYS A 1 199 ? -4.609 18.594 18.641 1 98.56 199 LYS A N 1
ATOM 1530 C CA . LYS A 1 199 ? -3.67 18.109 19.641 1 98.56 199 LYS A CA 1
ATOM 1531 C C . LYS A 1 199 ? -2.361 17.641 19 1 98.56 199 LYS A C 1
ATOM 1533 O O . LYS A 1 199 ? -1.28 18.047 19.438 1 98.56 199 LYS A O 1
ATOM 1538 N N . LEU A 1 200 ? -2.441 16.797 17.969 1 98.75 200 LEU A N 1
ATOM 1539 C CA . LEU A 1 200 ? -1.253 16.312 17.281 1 98.75 200 LEU A CA 1
ATOM 1540 C C . LEU A 1 200 ? -0.417 17.469 16.75 1 98.75 200 LEU A C 1
ATOM 1542 O O . LEU A 1 200 ? 0.814 17.422 16.812 1 98.75 200 LEU A O 1
ATOM 1546 N N . SER A 1 201 ? -1.066 18.484 16.234 1 98.5 201 SER A N 1
ATOM 1547 C CA . SER A 1 201 ? -0.392 19.594 15.586 1 98.5 201 SER A CA 1
ATOM 1548 C C . SER A 1 201 ? 0.29 20.5 16.609 1 98.5 201 SER A C 1
ATOM 1550 O O . SER A 1 201 ? 1.301 21.141 16.297 1 98.5 201 SER A O 1
ATOM 1552 N N . GLU A 1 202 ? -0.236 20.562 17.781 1 95.12 202 GLU A N 1
ATOM 1553 C CA . GLU A 1 202 ? 0.267 21.484 18.781 1 95.12 202 GLU A CA 1
ATOM 1554 C C . GLU A 1 202 ? 1.352 20.844 19.641 1 95.12 202 GLU A C 1
ATOM 1556 O O . GLU A 1 202 ? 2.092 21.531 20.344 1 95.12 202 GLU A O 1
ATOM 1561 N N . GLU A 1 203 ? 1.368 19.531 19.625 1 95.75 203 GLU A N 1
ATOM 1562 C CA . GLU A 1 203 ? 2.457 18.844 20.312 1 95.75 203 GLU A CA 1
ATOM 1563 C C . GLU A 1 203 ? 3.799 19.125 19.641 1 95.75 203 GLU A C 1
ATOM 1565 O O . GLU A 1 203 ? 3.877 19.219 18.422 1 95.75 203 GLU A O 1
ATOM 1570 N N . LYS A 1 204 ? 4.766 19.25 20.438 1 94.69 204 LYS A N 1
ATOM 1571 C CA . LYS A 1 204 ? 6.074 19.656 19.922 1 94.69 204 LYS A CA 1
ATOM 1572 C C . LYS A 1 204 ? 6.762 18.516 19.203 1 94.69 204 LYS A C 1
ATOM 1574 O O . LYS A 1 204 ? 7.34 18.703 18.125 1 94.69 204 LYS A O 1
ATOM 1579 N N . ASP A 1 205 ? 6.691 17.312 19.766 1 97 205 ASP A N 1
ATOM 1580 C CA . ASP A 1 205 ? 7.469 16.188 19.25 1 97 205 ASP A CA 1
ATOM 1581 C C . ASP A 1 205 ? 6.57 15.18 18.531 1 97 205 ASP A C 1
ATOM 1583 O O . ASP A 1 205 ? 5.379 15.086 18.828 1 97 205 ASP A O 1
ATOM 1587 N N . GLN A 1 206 ? 7.203 14.414 17.641 1 98.56 206 GLN A N 1
ATOM 1588 C CA . GLN A 1 206 ? 6.531 13.305 16.969 1 98.56 206 GLN A CA 1
ATOM 1589 C C . GLN A 1 206 ? 6.008 12.289 17.969 1 98.56 206 GLN A C 1
ATOM 1591 O O . GLN A 1 206 ? 6.773 11.766 18.781 1 98.56 206 GLN A O 1
ATOM 1596 N N . GLY A 1 207 ? 4.723 12.047 18.062 1 98.25 207 GLY A N 1
ATOM 1597 C CA . GLY A 1 207 ? 4.141 10.945 18.797 1 98.25 207 GLY A CA 1
ATOM 1598 C C . GLY A 1 207 ? 4.094 9.656 18.016 1 98.25 207 GLY A C 1
ATOM 1599 O O . GLY A 1 207 ? 4.801 9.5 17.016 1 98.25 207 GLY A O 1
ATOM 1600 N N . PRO A 1 208 ? 3.303 8.664 18.453 1 98.31 208 PRO A N 1
ATOM 1601 C CA . PRO A 1 208 ? 3.146 7.438 17.672 1 98.31 208 PRO A CA 1
ATOM 1602 C C . PRO A 1 208 ? 2.65 7.703 16.25 1 98.31 208 PRO A C 1
ATOM 1604 O O . PRO A 1 208 ? 1.661 8.414 16.062 1 98.31 208 PRO A O 1
ATOM 1607 N N . TRP A 1 209 ? 3.379 7.18 15.289 1 98.75 209 TRP A N 1
ATOM 1608 C CA . TRP A 1 209 ? 3.027 7.453 13.898 1 98.75 209 TRP A CA 1
ATOM 1609 C C . TRP A 1 2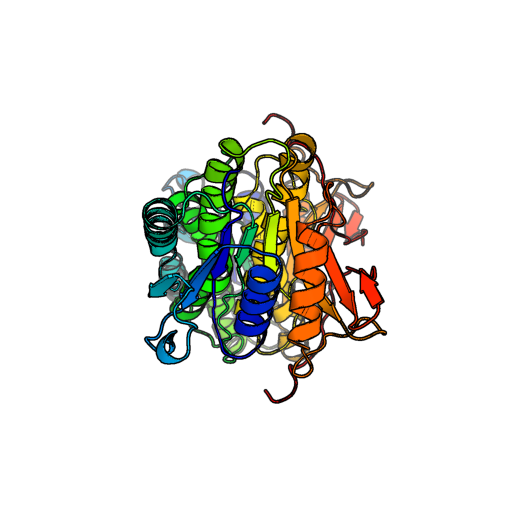09 ? 1.623 6.945 13.586 1 98.75 209 TRP A C 1
ATOM 1611 O O . TRP A 1 209 ? 0.878 7.586 12.836 1 98.75 209 TRP A O 1
ATOM 1621 N N . ASN A 1 210 ? 1.352 5.707 14.055 1 98.69 210 ASN A N 1
ATOM 1622 C CA . ASN A 1 210 ? -0.006 5.176 13.984 1 98.69 210 ASN A CA 1
ATOM 1623 C C . ASN A 1 210 ? -0.887 5.738 15.094 1 98.69 210 ASN A C 1
ATOM 1625 O O . ASN A 1 210 ? -1.012 5.129 16.156 1 98.69 210 ASN A O 1
ATOM 1629 N N . ALA A 1 211 ? -1.53 6.855 14.828 1 98.88 211 ALA A N 1
ATOM 1630 C CA . ALA A 1 211 ? -2.25 7.625 15.844 1 98.88 211 ALA A CA 1
ATOM 1631 C C . ALA A 1 211 ? -3.713 7.199 15.922 1 98.88 211 ALA A C 1
ATOM 1633 O O . ALA A 1 211 ? -4.602 7.934 15.484 1 98.88 211 ALA A O 1
ATOM 1634 N N . THR A 1 212 ? -3.92 6.012 16.484 1 98.75 212 THR A N 1
ATOM 1635 C CA . THR A 1 212 ? -5.273 5.559 16.781 1 98.75 212 THR A CA 1
ATOM 1636 C C . THR A 1 212 ? -5.859 6.344 17.953 1 98.75 212 THR A C 1
ATOM 1638 O O . THR A 1 212 ? -5.152 6.652 18.906 1 98.75 212 THR A O 1
ATOM 1641 N N . PHE A 1 213 ? -7.152 6.605 17.828 1 98.88 213 PHE A N 1
ATOM 1642 C CA . PHE A 1 213 ? -7.75 7.348 18.922 1 98.88 213 PHE A CA 1
ATOM 1643 C C . PHE A 1 213 ? -9.195 6.93 19.141 1 98.88 213 PHE A C 1
ATOM 1645 O O . PHE A 1 213 ? -9.828 6.375 18.234 1 98.88 213 PHE A O 1
ATOM 1652 N N . VAL A 1 214 ? -9.641 7.074 20.297 1 98.56 214 VAL A N 1
ATOM 1653 C CA . VAL A 1 214 ? -11.031 6.859 20.703 1 98.56 214 VAL A CA 1
ATOM 1654 C C . VAL A 1 214 ? -11.656 8.188 21.125 1 98.56 214 VAL A C 1
ATOM 1656 O O . VAL A 1 214 ? -11.031 8.969 21.844 1 98.56 214 VAL A O 1
ATOM 1659 N N . LYS A 1 215 ? -12.805 8.453 20.594 1 97.62 215 LYS A N 1
ATOM 1660 C CA . LYS A 1 215 ? -13.531 9.656 20.984 1 97.62 215 LYS A CA 1
ATOM 1661 C C . LYS A 1 215 ? -13.531 9.852 22.484 1 97.62 215 LYS A C 1
ATOM 1663 O O . LYS A 1 215 ? -13.844 8.922 23.234 1 97.62 215 LYS A O 1
ATOM 1668 N N . GLY A 1 216 ? -13.086 11.016 22.906 1 96.31 216 GLY A N 1
ATOM 1669 C CA . GLY A 1 216 ? -13.117 11.367 24.328 1 96.31 216 GLY A CA 1
ATOM 1670 C C . GLY A 1 216 ? -11.898 10.883 25.078 1 96.31 216 GLY A C 1
ATOM 1671 O O . GLY A 1 216 ? -11.656 11.305 26.219 1 96.31 216 GLY A O 1
ATOM 1672 N N . LYS A 1 217 ? -11.07 10.039 24.547 1 97.44 217 LYS A N 1
ATOM 1673 C CA . LYS A 1 217 ? -9.93 9.477 25.266 1 97.44 217 LYS A CA 1
ATOM 1674 C C . LYS A 1 217 ? -8.617 9.945 24.656 1 97.44 217 LYS A C 1
ATOM 1676 O O . LYS A 1 217 ? -7.586 9.984 25.328 1 97.44 217 LYS A O 1
ATOM 1681 N N . GLY A 1 218 ? -8.68 10.227 23.359 1 97.62 218 GLY A N 1
ATOM 1682 C CA . GLY A 1 218 ? -7.441 10.523 22.656 1 97.62 218 GLY A CA 1
ATOM 1683 C C . GLY A 1 218 ? -6.723 9.281 22.172 1 97.62 218 GLY A C 1
ATOM 1684 O O . GLY A 1 218 ? -7.359 8.32 21.719 1 97.62 218 GLY A O 1
ATOM 1685 N N . TYR A 1 219 ? -5.391 9.344 22.203 1 98.5 219 TYR A N 1
ATOM 1686 C CA . TYR A 1 219 ? -4.594 8.234 21.672 1 98.5 219 TYR A CA 1
ATOM 1687 C C . TYR A 1 219 ? -4.777 6.98 22.516 1 98.5 219 TYR A C 1
ATOM 1689 O O . TYR A 1 219 ? -4.703 7.031 23.734 1 98.5 219 TYR A O 1
ATOM 1697 N N . VAL A 1 220 ? -5.039 5.941 21.859 1 98.69 220 VAL A N 1
ATOM 1698 C CA . VAL A 1 220 ? -5.051 4.605 22.453 1 98.69 220 VAL A CA 1
ATOM 1699 C C . VAL A 1 220 ? -4.293 3.635 21.547 1 98.69 220 VAL A C 1
ATOM 1701 O O . VAL A 1 220 ? -4.57 3.547 20.359 1 98.69 220 VAL A O 1
ATOM 1704 N N . LYS A 1 221 ? -3.326 2.943 22.141 1 98 221 LYS A N 1
ATOM 1705 C CA . LYS A 1 221 ? -2.588 1.941 21.375 1 98 221 LYS A CA 1
ATOM 1706 C C . LYS A 1 221 ? -3.389 0.649 21.234 1 98 221 LYS A C 1
ATOM 1708 O O . LYS A 1 221 ? -3.92 0.139 22.234 1 98 221 LYS A O 1
ATOM 1713 N N . PHE A 1 222 ? -3.547 0.156 20.062 1 97.88 222 PHE A N 1
ATOM 1714 C CA . PHE A 1 222 ? -4.207 -1.118 19.797 1 97.88 222 PHE A CA 1
ATOM 1715 C C . PHE A 1 222 ? -3.258 -2.096 19.125 1 97.88 222 PHE A C 1
ATOM 1717 O O . PHE A 1 222 ? -2.17 -1.711 18.688 1 97.88 222 PHE A O 1
ATOM 1724 N N . ASP A 1 223 ? -3.727 -3.371 19.125 1 95 223 ASP A N 1
ATOM 1725 C CA . ASP A 1 223 ? -3.002 -4.395 18.375 1 95 223 ASP A CA 1
ATOM 1726 C C . ASP A 1 223 ? -2.91 -4.027 16.891 1 95 223 ASP A C 1
ATOM 1728 O O . ASP A 1 223 ? -3.879 -3.541 16.312 1 95 223 ASP A O 1
ATOM 1732 N N . GLU A 1 224 ? -1.751 -4.219 16.297 1 96.06 224 GLU A N 1
ATOM 1733 C CA . GLU A 1 224 ? -1.537 -3.795 14.914 1 96.06 224 GLU A CA 1
ATOM 1734 C C . GLU A 1 224 ? -1.274 -4.988 14 1 96.06 224 GLU A C 1
ATOM 1736 O O . GLU A 1 224 ? -0.789 -4.824 12.883 1 96.06 224 GLU A O 1
ATOM 1741 N N . ASN A 1 225 ? -1.535 -6.195 14.508 1 95.69 225 ASN A N 1
ATOM 1742 C CA . ASN A 1 225 ? -1.438 -7.375 13.656 1 95.69 225 ASN A CA 1
ATOM 1743 C C . ASN A 1 225 ? -2.518 -7.379 12.578 1 95.69 225 ASN A C 1
ATOM 1745 O O . ASN A 1 225 ? -3.674 -7.043 12.852 1 95.69 225 ASN A O 1
ATOM 1749 N N . PRO A 1 226 ? -2.17 -7.746 11.328 1 97.31 226 PRO A N 1
ATOM 1750 C CA . PRO A 1 226 ? -3.178 -7.797 10.266 1 97.31 226 PRO A CA 1
ATOM 1751 C C . PRO A 1 226 ? -4.266 -8.828 10.539 1 97.31 226 PRO A C 1
ATOM 1753 O O . PRO A 1 226 ? -3.977 -9.922 11.031 1 97.31 226 PRO A O 1
ATOM 1756 N N . ILE A 1 227 ? -5.535 -8.469 10.195 1 97.31 227 ILE A N 1
ATOM 1757 C CA . ILE A 1 227 ? -6.656 -9.383 10.391 1 97.31 227 ILE A CA 1
ATOM 1758 C C . ILE A 1 227 ? -7.621 -9.273 9.211 1 97.31 227 ILE A C 1
ATOM 1760 O O . ILE A 1 227 ? -7.543 -8.336 8.414 1 97.31 227 ILE A O 1
ATOM 1764 N N . HIS A 1 228 ? -8.453 -10.273 9.07 1 97.75 228 HIS A N 1
ATOM 1765 C CA . HIS A 1 228 ? -9.602 -10.203 8.18 1 97.75 228 HIS A CA 1
ATOM 1766 C C . HIS A 1 228 ? -10.867 -9.836 8.945 1 97.75 228 HIS A C 1
ATOM 1768 O O . HIS A 1 228 ? -11.273 -10.555 9.867 1 97.75 228 HIS A O 1
ATOM 1774 N N . GLY A 1 229 ? -11.438 -8.719 8.586 1 96.5 229 GLY A N 1
ATOM 1775 C CA . GLY A 1 229 ? -12.57 -8.203 9.336 1 96.5 229 GLY A CA 1
ATOM 1776 C C . GLY A 1 229 ? -13.914 -8.656 8.781 1 96.5 229 GLY A C 1
ATOM 1777 O O . GLY A 1 229 ? -14.961 -8.266 9.289 1 96.5 229 GLY A O 1
ATOM 1778 N N . GLY A 1 230 ? -13.781 -9.539 7.688 1 96.06 230 GLY A N 1
ATOM 1779 C CA . GLY A 1 230 ? -15.016 -9.992 7.066 1 96.06 230 GLY A CA 1
ATOM 1780 C C . GLY A 1 230 ? -15.57 -9.023 6.043 1 96.06 230 GLY A C 1
ATOM 1781 O O . GLY A 1 230 ? -14.844 -8.586 5.145 1 96.06 230 GLY A O 1
ATOM 1782 N N . ARG A 1 231 ? -16.859 -8.75 6.18 1 94.25 231 ARG A N 1
ATOM 1783 C CA . ARG A 1 231 ? -17.531 -7.91 5.195 1 94.25 231 ARG A CA 1
ATOM 1784 C C . ARG A 1 231 ? -17.891 -6.547 5.785 1 94.25 231 ARG A C 1
ATOM 1786 O O . ARG A 1 231 ? -18.344 -6.461 6.926 1 94.25 231 ARG A O 1
ATOM 1793 N N . PHE A 1 232 ? -17.609 -5.539 4.996 1 91.5 232 PHE A N 1
ATOM 1794 C CA . PHE A 1 232 ? -17.953 -4.168 5.348 1 91.5 232 PHE A CA 1
ATOM 1795 C C . PHE A 1 232 ? -19.469 -4.035 5.57 1 91.5 232 PHE A C 1
ATOM 1797 O O . PHE A 1 232 ? -20.266 -4.445 4.723 1 91.5 232 PHE A O 1
ATOM 1804 N N . PRO A 1 233 ? -19.812 -3.473 6.727 1 83.62 233 PRO A N 1
ATOM 1805 C CA . PRO A 1 233 ? -21.25 -3.352 6.992 1 83.62 233 PRO A CA 1
ATOM 1806 C C . PRO A 1 233 ? -21.984 -2.551 5.922 1 83.62 233 PRO A C 1
ATOM 1808 O O . PRO A 1 233 ? -21.516 -1.476 5.527 1 83.62 233 PRO A O 1
ATOM 1811 N N . GLY A 1 234 ? -23.047 -3.119 5.453 1 78.38 234 GLY A N 1
ATOM 1812 C CA . GLY A 1 234 ? -23.906 -2.439 4.492 1 78.38 234 GLY A CA 1
ATOM 1813 C C . GLY A 1 234 ? -23.5 -2.684 3.053 1 78.38 234 GLY A C 1
ATOM 1814 O O . GLY A 1 234 ? -24.188 -2.236 2.127 1 78.38 234 GLY A O 1
ATOM 1815 N N . ALA A 1 235 ? -22.422 -3.371 2.811 1 74.88 235 ALA A N 1
ATOM 1816 C CA . ALA A 1 235 ? -22.016 -3.691 1.446 1 74.88 235 ALA A CA 1
ATOM 1817 C C . ALA A 1 235 ? -22.5 -5.078 1.037 1 74.88 235 ALA A C 1
ATOM 1819 O O . ALA A 1 235 ? -22.688 -5.953 1.886 1 74.88 235 ALA A O 1
ATOM 1820 N N . MET B 1 1 ? -4.617 -35.688 -19.609 1 47.28 1 MET B N 1
ATOM 1821 C CA . MET B 1 1 ? -4.742 -34.969 -18.359 1 47.28 1 MET B CA 1
ATOM 1822 C C . MET B 1 1 ? -4.332 -33.5 -18.531 1 47.28 1 MET B C 1
ATOM 1824 O O . MET B 1 1 ? -3.447 -33.188 -19.344 1 47.28 1 MET B O 1
ATOM 1828 N N . SER B 1 2 ? -5.18 -32.5 -18.266 1 63.34 2 SER B N 1
ATOM 1829 C CA . SER B 1 2 ? -4.859 -31.125 -18.625 1 63.34 2 SER B CA 1
ATOM 1830 C C . SER B 1 2 ? -3.506 -30.703 -18.062 1 63.34 2 SER B C 1
ATOM 1832 O O . SER B 1 2 ? -3.176 -31.031 -16.922 1 63.34 2 SER B O 1
ATOM 1834 N N . SER B 1 3 ? -2.572 -30.281 -18.844 1 85.5 3 SER B N 1
ATOM 1835 C CA . SER B 1 3 ? -1.199 -29.938 -18.5 1 85.5 3 SER B CA 1
ATOM 1836 C C . SER B 1 3 ? -1.159 -28.891 -17.391 1 85.5 3 SER B C 1
ATOM 1838 O O . SER B 1 3 ? -2 -27.984 -17.344 1 85.5 3 SER B O 1
ATOM 1840 N N . LY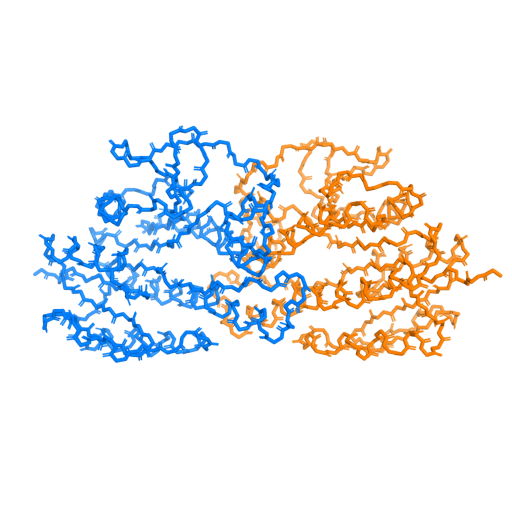S B 1 4 ? -0.37 -29.281 -16.375 1 95.56 4 LYS B N 1
ATOM 1841 C CA . LYS B 1 4 ? -0.072 -28.281 -15.359 1 95.56 4 LYS B CA 1
ATOM 1842 C C . LYS B 1 4 ? 0.792 -27.156 -15.922 1 95.56 4 LYS B C 1
ATOM 1844 O O . LYS B 1 4 ? 1.815 -27.422 -16.562 1 95.56 4 LYS B O 1
ATOM 1849 N N . ILE B 1 5 ? 0.321 -25.922 -15.812 1 98.38 5 ILE B N 1
ATOM 1850 C CA . ILE B 1 5 ? 1.047 -24.781 -16.359 1 98.38 5 ILE B CA 1
ATOM 1851 C C . ILE B 1 5 ? 1.409 -23.812 -15.227 1 98.38 5 ILE B C 1
ATOM 1853 O O . ILE B 1 5 ? 0.575 -23.516 -14.375 1 98.38 5 ILE B O 1
ATOM 1857 N N . ALA B 1 6 ? 2.672 -23.391 -15.164 1 98.81 6 ALA B N 1
ATOM 1858 C CA . ALA B 1 6 ? 3.158 -22.359 -14.266 1 98.81 6 ALA B CA 1
ATOM 1859 C C . ALA B 1 6 ? 3.574 -21.109 -15.047 1 98.81 6 ALA B C 1
ATOM 1861 O O . ALA B 1 6 ? 4.297 -21.203 -16.047 1 98.81 6 ALA B O 1
ATOM 1862 N N . LEU B 1 7 ? 3.051 -19.984 -14.695 1 98.88 7 LEU B N 1
ATOM 1863 C CA . LEU B 1 7 ? 3.4 -18.688 -15.273 1 98.88 7 LEU B CA 1
ATOM 1864 C C . LEU B 1 7 ? 4.199 -17.844 -14.281 1 98.88 7 LEU B C 1
ATOM 1866 O O . LEU B 1 7 ? 3.723 -17.547 -13.18 1 98.88 7 LEU B O 1
ATOM 1870 N N . ILE B 1 8 ? 5.418 -17.469 -14.633 1 98.5 8 ILE B N 1
ATOM 1871 C CA . ILE B 1 8 ? 6.324 -16.766 -13.742 1 98.5 8 ILE B CA 1
ATOM 1872 C C . ILE B 1 8 ? 6.641 -15.383 -14.312 1 98.5 8 ILE B C 1
ATOM 1874 O O . ILE B 1 8 ? 7.285 -15.273 -15.359 1 98.5 8 ILE B O 1
ATOM 1878 N N . PHE B 1 9 ? 6.121 -14.352 -13.633 1 98.44 9 PHE B N 1
ATOM 1879 C CA . PHE B 1 9 ? 6.496 -12.977 -13.945 1 98.44 9 PHE B CA 1
ATOM 1880 C C . PHE B 1 9 ? 7.824 -12.617 -13.289 1 98.44 9 PHE B C 1
ATOM 1882 O O . PHE B 1 9 ? 8.062 -12.961 -12.133 1 98.44 9 PHE B O 1
ATOM 1889 N N . GLY B 1 10 ? 8.562 -11.805 -13.93 1 96 10 GLY B N 1
ATOM 1890 C CA . GLY B 1 10 ? 9.852 -11.422 -13.375 1 96 10 GLY B CA 1
ATOM 1891 C C . GLY B 1 10 ? 10.898 -12.523 -13.469 1 96 10 GLY B C 1
ATOM 1892 O O . GLY B 1 10 ? 11.531 -12.875 -12.469 1 96 10 GLY B O 1
ATOM 1893 N N . TYR B 1 11 ? 11.031 -13.062 -14.633 1 95.62 11 TYR B N 1
ATOM 1894 C CA . TYR B 1 11 ? 12.039 -14.086 -14.867 1 95.62 11 TYR B CA 1
ATOM 1895 C C . TYR B 1 11 ? 13.438 -13.484 -14.93 1 95.62 11 TYR B C 1
ATOM 1897 O O . TYR B 1 11 ? 13.695 -12.578 -15.727 1 95.62 11 TYR B O 1
ATOM 1905 N N . GLY B 1 12 ? 14.297 -13.828 -14.023 1 91.62 12 GLY B N 1
ATOM 1906 C CA . GLY B 1 12 ? 15.695 -13.438 -13.922 1 91.62 12 GLY B CA 1
ATOM 1907 C C . GLY B 1 12 ? 16.609 -14.586 -13.516 1 91.62 12 GLY B C 1
ATOM 1908 O O . GLY B 1 12 ? 16.141 -15.711 -13.32 1 91.62 12 GLY B O 1
ATOM 1909 N N . PRO B 1 13 ? 17.844 -14.352 -13.344 1 90.56 13 PRO B N 1
ATOM 1910 C CA . PRO B 1 13 ? 18.828 -15.43 -13.219 1 90.56 13 PRO B CA 1
ATOM 1911 C C . PRO B 1 13 ? 18.844 -16.047 -11.828 1 90.56 13 PRO B C 1
ATOM 1913 O O . PRO B 1 13 ? 19.5 -17.078 -11.617 1 90.56 13 PRO B O 1
ATOM 1916 N N . ARG B 1 14 ? 18.125 -15.539 -10.852 1 93.25 14 ARG B N 1
ATOM 1917 C CA . ARG B 1 14 ? 18.172 -16.062 -9.492 1 93.25 14 ARG B CA 1
ATOM 1918 C C . ARG B 1 14 ? 16.859 -16.719 -9.109 1 93.25 14 ARG B C 1
ATOM 1920 O O . ARG B 1 14 ? 16.531 -17.812 -9.609 1 93.25 14 ARG B O 1
ATOM 1927 N N . ILE B 1 15 ? 15.977 -16 -8.414 1 96.75 15 ILE B N 1
ATOM 1928 C CA . ILE B 1 15 ? 14.75 -16.594 -7.895 1 96.75 15 ILE B CA 1
ATOM 1929 C C . ILE B 1 15 ? 13.852 -17.016 -9.055 1 96.75 15 ILE B C 1
ATOM 1931 O O . ILE B 1 15 ? 13.328 -18.141 -9.062 1 96.75 15 ILE B O 1
ATOM 1935 N N . GLY B 1 16 ? 13.727 -16.172 -10.086 1 95.88 16 GLY B N 1
ATOM 1936 C CA . GLY B 1 16 ? 12.898 -16.5 -11.234 1 95.88 16 GLY B CA 1
ATOM 1937 C C . GLY B 1 16 ? 13.32 -17.797 -11.914 1 95.88 16 GLY B C 1
ATOM 1938 O O . GLY B 1 16 ? 12.484 -18.656 -12.203 1 95.88 16 GLY B O 1
ATOM 1939 N N . ALA B 1 17 ? 14.562 -17.938 -12.133 1 95.69 17 ALA B N 1
ATOM 1940 C CA . ALA B 1 17 ? 15.102 -19.109 -12.812 1 95.69 17 ALA B CA 1
ATOM 1941 C C . ALA B 1 17 ? 14.938 -20.359 -11.945 1 95.69 17 ALA B C 1
ATOM 1943 O O . ALA B 1 17 ? 14.555 -21.422 -12.445 1 95.69 17 ALA B O 1
ATOM 1944 N N . ALA B 1 18 ? 15.242 -20.281 -10.641 1 97.56 18 ALA B N 1
ATOM 1945 C CA . ALA B 1 18 ? 15.125 -21.422 -9.734 1 97.56 18 ALA B CA 1
ATOM 1946 C C . ALA B 1 18 ? 13.68 -21.891 -9.625 1 97.56 18 ALA B C 1
ATOM 1948 O O . ALA B 1 18 ? 13.414 -23.094 -9.664 1 97.56 18 ALA B O 1
ATOM 1949 N N . VAL B 1 19 ? 12.766 -20.953 -9.555 1 98.44 19 VAL B N 1
ATOM 1950 C CA . VAL B 1 19 ? 11.344 -21.281 -9.438 1 98.44 19 VAL B CA 1
ATOM 1951 C C . VAL B 1 19 ? 10.852 -21.922 -10.734 1 98.44 19 VAL B C 1
ATOM 1953 O O . VAL B 1 19 ? 10.172 -22.953 -10.695 1 98.44 19 VAL B O 1
ATOM 1956 N N . ALA B 1 20 ? 11.258 -21.344 -11.875 1 97.81 20 ALA B N 1
ATOM 1957 C CA . ALA B 1 20 ? 10.875 -21.906 -13.164 1 97.81 20 ALA B CA 1
ATOM 1958 C C . ALA B 1 20 ? 11.367 -23.344 -13.312 1 97.81 20 ALA B C 1
ATOM 1960 O O . ALA B 1 20 ? 10.609 -24.234 -13.703 1 97.81 20 ALA B O 1
ATOM 1961 N N . ARG B 1 21 ? 12.586 -23.562 -12.969 1 97.5 21 ARG B N 1
ATOM 1962 C CA . ARG B 1 21 ? 13.188 -24.891 -13.07 1 97.5 21 ARG B CA 1
ATOM 1963 C C . ARG B 1 21 ? 12.477 -25.891 -12.156 1 97.5 21 ARG B C 1
ATOM 1965 O O . ARG B 1 21 ? 12.242 -27.031 -12.547 1 97.5 21 ARG B O 1
ATOM 1972 N N . ALA B 1 22 ? 12.195 -25.469 -10.938 1 98.44 22 ALA B N 1
ATOM 1973 C CA . ALA B 1 22 ? 11.539 -26.359 -9.977 1 98.44 22 ALA B CA 1
ATOM 1974 C C . ALA B 1 22 ? 10.172 -26.812 -10.492 1 98.44 22 ALA B C 1
ATOM 1976 O O . ALA B 1 22 ? 9.836 -28 -10.414 1 98.44 22 ALA B O 1
ATOM 1977 N N . PHE B 1 23 ? 9.398 -25.891 -11.062 1 98.56 23 PHE B N 1
ATOM 1978 C CA . PHE B 1 23 ? 8.094 -26.266 -11.594 1 98.56 23 PHE B CA 1
ATOM 1979 C C . PHE B 1 23 ? 8.234 -27.156 -12.812 1 98.56 23 PHE B C 1
ATOM 1981 O O . PHE B 1 23 ? 7.488 -28.125 -12.977 1 98.56 23 PHE B O 1
ATOM 1988 N N . ALA B 1 24 ? 9.188 -26.859 -13.672 1 97.75 24 ALA B N 1
ATOM 1989 C CA . ALA B 1 24 ? 9.438 -27.719 -14.828 1 97.75 24 ALA B CA 1
ATOM 1990 C C . ALA B 1 24 ? 9.766 -29.141 -14.391 1 97.75 24 ALA B C 1
ATOM 1992 O O . ALA B 1 24 ? 9.266 -30.109 -14.969 1 97.75 24 ALA B O 1
ATOM 1993 N N . SER B 1 25 ? 10.539 -29.266 -13.375 1 97.44 25 SER B N 1
ATOM 1994 C CA . SER B 1 25 ? 10.977 -30.562 -12.883 1 97.44 25 SER B CA 1
ATOM 1995 C C . SER B 1 25 ? 9.805 -31.344 -12.281 1 97.44 25 SER B C 1
ATOM 1997 O O . SER B 1 25 ? 9.883 -32.562 -12.133 1 97.44 25 SER B O 1
ATOM 1999 N N . ARG B 1 26 ? 8.773 -30.641 -11.906 1 96.75 26 ARG B N 1
ATOM 2000 C CA . ARG B 1 26 ? 7.578 -31.266 -11.352 1 96.75 26 ARG B CA 1
ATOM 2001 C C . ARG B 1 26 ? 6.551 -31.562 -12.438 1 96.75 26 ARG B C 1
ATOM 2003 O O . ARG B 1 26 ? 5.402 -31.891 -12.148 1 96.75 26 ARG B O 1
ATOM 2010 N N . GLY B 1 27 ? 6.961 -31.297 -13.742 1 96.19 27 GLY B N 1
ATOM 2011 C CA . GLY B 1 27 ? 6.117 -31.672 -14.867 1 96.19 27 GLY B CA 1
ATOM 2012 C C . GLY B 1 27 ? 5.258 -30.531 -15.383 1 96.19 27 GLY B C 1
ATOM 2013 O O . GLY B 1 27 ? 4.418 -30.734 -16.266 1 96.19 27 GLY B O 1
ATOM 2014 N N . TYR B 1 28 ? 5.406 -29.344 -14.844 1 97.81 28 TYR B N 1
ATOM 2015 C CA . TYR B 1 28 ? 4.668 -28.203 -15.352 1 97.81 28 TYR B CA 1
ATOM 2016 C C . TYR B 1 28 ? 5.223 -27.75 -16.703 1 97.81 28 TYR B C 1
ATOM 2018 O O . TYR B 1 28 ? 6.441 -27.75 -16.906 1 97.81 28 TYR B O 1
ATOM 2026 N N . LYS B 1 29 ? 4.371 -27.406 -17.594 1 98.12 29 LYS B N 1
ATOM 2027 C CA . LYS B 1 29 ? 4.789 -26.453 -18.625 1 98.12 29 LYS B CA 1
ATOM 2028 C C . LYS B 1 29 ? 5.02 -25.062 -18.047 1 98.12 29 LYS B C 1
ATOM 2030 O O . LYS B 1 29 ? 4.242 -24.594 -17.219 1 98.12 29 LYS B O 1
ATOM 2035 N N . VAL B 1 30 ? 6.07 -24.438 -18.531 1 98.19 30 VAL B N 1
ATOM 2036 C CA . VAL B 1 30 ? 6.477 -23.203 -17.859 1 98.19 30 VAL B CA 1
ATOM 2037 C C . VAL B 1 30 ? 6.453 -22.047 -18.844 1 98.19 30 VAL B C 1
ATOM 2039 O O . VAL B 1 30 ? 6.988 -22.156 -19.953 1 98.19 30 VAL B O 1
ATOM 2042 N N . ALA B 1 31 ? 5.777 -20.984 -18.516 1 97.94 31 ALA B N 1
ATOM 2043 C CA . ALA B 1 31 ? 5.867 -19.688 -19.188 1 97.94 31 ALA B CA 1
ATOM 2044 C C . ALA B 1 31 ? 6.59 -18.672 -18.312 1 97.94 31 ALA B C 1
ATOM 2046 O O . ALA B 1 31 ? 6.355 -18.609 -17.109 1 97.94 31 ALA B O 1
ATOM 2047 N N . VAL B 1 32 ? 7.496 -17.938 -18.938 1 97.19 32 VAL B N 1
ATOM 2048 C CA . VAL B 1 32 ? 8.266 -16.938 -18.203 1 97.19 32 VAL B CA 1
ATOM 2049 C C . VAL B 1 32 ? 8.133 -15.57 -18.875 1 97.19 32 VAL B C 1
ATOM 2051 O O . VAL B 1 32 ? 8.023 -15.484 -20.109 1 97.19 32 VAL B O 1
ATOM 2054 N N . VAL B 1 33 ? 8.047 -14.539 -18.031 1 96.88 33 VAL B N 1
ATOM 2055 C CA . VAL B 1 33 ? 7.867 -13.172 -18.5 1 96.88 33 VAL B CA 1
ATOM 2056 C C . VAL B 1 33 ? 9.039 -12.305 -18.047 1 96.88 33 VAL B C 1
ATOM 2058 O O . VAL B 1 33 ? 9.398 -12.312 -16.859 1 96.88 33 VAL B O 1
ATOM 2061 N N . CYS B 1 34 ? 9.656 -11.562 -18.828 1 92.75 34 CYS B N 1
ATOM 2062 C CA . CYS B 1 34 ? 10.703 -10.609 -18.484 1 92.75 34 CYS B CA 1
ATOM 2063 C C . CYS B 1 34 ? 10.719 -9.43 -19.453 1 92.75 34 CYS B C 1
ATOM 2065 O O . CYS B 1 34 ? 10.047 -9.469 -20.484 1 92.75 34 CYS B O 1
ATOM 2067 N N . ARG B 1 35 ? 11.383 -8.273 -19.078 1 84.81 35 ARG B N 1
ATOM 2068 C CA . ARG B 1 35 ? 11.438 -7.055 -19.891 1 84.81 35 ARG B CA 1
ATOM 2069 C C . ARG B 1 35 ? 12.367 -7.23 -21.078 1 84.81 35 ARG B C 1
ATOM 2071 O O . ARG B 1 35 ? 12.188 -6.574 -22.109 1 84.81 35 ARG B O 1
ATOM 2078 N N . SER B 1 36 ? 13.438 -7.898 -20.844 1 72.81 36 SER B N 1
ATOM 2079 C CA . SER B 1 36 ? 14.477 -7.969 -21.859 1 72.81 36 SER B CA 1
ATOM 2080 C C . SER B 1 36 ? 14.391 -9.273 -22.641 1 72.81 36 SER B C 1
ATOM 2082 O O . SER B 1 36 ? 13.711 -10.211 -22.219 1 72.81 36 SER B O 1
ATOM 2084 N N . ASP B 1 37 ? 14.969 -9.141 -23.797 1 62 37 ASP B N 1
ATOM 2085 C CA . ASP B 1 37 ? 15.117 -10.328 -24.625 1 62 37 ASP B CA 1
ATOM 2086 C C . ASP B 1 37 ? 16.125 -11.305 -24.031 1 62 37 ASP B C 1
ATOM 2088 O O . ASP B 1 37 ? 16.469 -12.305 -24.656 1 62 37 ASP B O 1
ATOM 2092 N N . LYS B 1 38 ? 16.719 -10.812 -22.891 1 58.56 38 LYS B N 1
ATOM 2093 C CA . LYS B 1 38 ? 17.766 -11.633 -22.297 1 58.56 38 LYS B CA 1
ATOM 2094 C C . LYS B 1 38 ? 17.266 -13.031 -21.969 1 58.56 38 LYS B C 1
ATOM 2096 O O . LYS B 1 38 ? 17.828 -13.711 -21.109 1 58.56 38 LYS B O 1
ATOM 2101 N N . LEU B 1 39 ? 16.219 -13.305 -22.516 1 63.19 39 LEU B N 1
ATOM 2102 C CA . LEU B 1 39 ? 15.648 -14.656 -22.484 1 63.19 39 LEU B CA 1
ATOM 2103 C C . LEU B 1 39 ? 16.609 -15.648 -23.141 1 63.19 39 LEU B C 1
ATOM 2105 O O . LEU B 1 39 ? 16.344 -16.859 -23.141 1 63.19 39 LEU B O 1
ATOM 2109 N N . ALA B 1 40 ? 17.75 -15.047 -23.438 1 59.12 40 ALA B N 1
ATOM 2110 C CA . ALA B 1 40 ? 18.641 -15.883 -24.25 1 59.12 40 ALA B CA 1
ATOM 2111 C C . ALA B 1 40 ? 19.047 -17.141 -23.484 1 59.12 40 ALA B C 1
ATOM 2113 O O . ALA B 1 40 ? 19.281 -18.188 -24.078 1 59.12 40 ALA B O 1
ATOM 2114 N N . ASP B 1 41 ? 18.969 -17.047 -22.156 1 71.62 41 ASP B N 1
ATOM 2115 C CA . ASP B 1 41 ? 19.391 -18.219 -21.391 1 71.62 41 ASP B CA 1
ATOM 2116 C C . ASP B 1 41 ? 18.172 -19.016 -20.906 1 71.62 41 ASP B C 1
ATOM 2118 O O . ASP B 1 41 ? 18.312 -19.938 -20.109 1 71.62 41 ASP B O 1
ATOM 2122 N N . THR B 1 42 ? 17.094 -18.594 -21.547 1 84.44 42 THR B N 1
ATOM 2123 C CA . THR B 1 42 ? 15.883 -19.312 -21.172 1 84.44 42 THR B CA 1
ATOM 2124 C C . THR B 1 42 ? 15.812 -20.656 -21.875 1 84.44 42 THR B C 1
ATOM 2126 O O . THR B 1 42 ? 16.078 -20.75 -23.062 1 84.44 42 THR B O 1
ATOM 2129 N N . PRO B 1 43 ? 15.555 -21.703 -21.062 1 90.44 43 PRO B N 1
ATOM 2130 C CA . PRO B 1 43 ? 15.414 -23.016 -21.703 1 90.44 43 PRO B CA 1
ATOM 2131 C C . PRO B 1 43 ? 14.43 -23 -22.859 1 90.44 43 PRO B C 1
ATOM 2133 O O . PRO B 1 43 ? 13.414 -22.297 -22.812 1 90.44 43 PRO B O 1
ATOM 2136 N N . ASP B 1 44 ? 14.664 -23.828 -23.859 1 88.44 44 ASP B N 1
ATOM 2137 C CA . ASP B 1 44 ? 13.914 -23.828 -25.109 1 88.44 44 ASP B CA 1
ATOM 2138 C C . ASP B 1 44 ? 12.484 -24.297 -24.891 1 88.44 44 ASP B C 1
ATOM 2140 O O . ASP B 1 44 ? 11.586 -23.969 -25.672 1 88.44 44 ASP B O 1
ATOM 2144 N N . ASP B 1 45 ? 12.289 -25.031 -23.859 1 92.94 45 ASP B N 1
ATOM 2145 C CA . ASP B 1 45 ? 10.961 -25.625 -23.688 1 92.94 45 ASP B CA 1
ATOM 2146 C C . ASP B 1 45 ? 10.055 -24.703 -22.875 1 92.94 45 ASP B C 1
ATOM 2148 O O . ASP B 1 45 ? 8.883 -25.016 -22.656 1 92.94 45 ASP B O 1
ATOM 2152 N N . TYR B 1 46 ? 10.594 -23.578 -22.438 1 96 46 TYR B N 1
ATOM 2153 C CA . TYR B 1 46 ? 9.742 -22.578 -21.797 1 96 46 TYR B CA 1
ATOM 2154 C C . TYR B 1 46 ? 9.086 -21.688 -22.844 1 96 46 TYR B C 1
ATOM 2156 O O . TYR B 1 46 ? 9.68 -21.391 -23.875 1 96 46 TYR B O 1
ATOM 2164 N N . LEU B 1 47 ? 7.887 -21.297 -22.641 1 96.06 47 LEU B N 1
ATOM 2165 C CA . LEU B 1 47 ? 7.34 -20.156 -23.375 1 96.06 47 LEU B CA 1
ATOM 2166 C C . LEU B 1 47 ? 7.867 -18.844 -22.812 1 96.06 47 LEU B C 1
ATOM 2168 O O . LEU B 1 47 ? 7.613 -18.516 -21.641 1 96.06 47 LEU B O 1
ATOM 2172 N N . SER B 1 48 ? 8.648 -18.125 -23.609 1 95.44 48 SER B N 1
ATOM 2173 C CA . SER B 1 48 ? 9.203 -16.844 -23.188 1 95.44 48 SER B CA 1
ATOM 2174 C C . SER B 1 48 ? 8.398 -15.672 -23.75 1 95.44 48 SER B C 1
ATOM 2176 O O . SER B 1 48 ? 8.203 -15.578 -24.953 1 95.44 48 SER B O 1
ATOM 2178 N N . ILE B 1 49 ? 7.957 -14.828 -22.875 1 95.94 49 ILE B N 1
ATOM 2179 C CA . ILE B 1 49 ? 7.145 -13.68 -23.281 1 95.94 49 ILE B CA 1
ATOM 2180 C C . ILE B 1 49 ? 7.816 -12.391 -22.812 1 95.94 49 ILE B C 1
ATOM 2182 O O . ILE B 1 49 ? 8.18 -12.25 -21.641 1 95.94 49 ILE B O 1
ATOM 2186 N N . LYS B 1 50 ? 7.98 -11.477 -23.719 1 95 50 LYS B N 1
ATOM 2187 C CA . LYS B 1 50 ? 8.477 -10.141 -23.391 1 95 50 LYS B CA 1
ATOM 2188 C C . LYS B 1 50 ? 7.332 -9.211 -23 1 95 50 LYS B C 1
ATOM 2190 O O . LYS B 1 50 ? 6.336 -9.102 -23.719 1 95 50 LYS B O 1
ATOM 2195 N N . ALA B 1 51 ? 7.457 -8.617 -21.797 1 96.19 51 ALA B N 1
ATOM 2196 C CA . ALA B 1 51 ? 6.453 -7.641 -21.375 1 96.19 51 ALA B CA 1
ATOM 2197 C C . ALA B 1 51 ? 7.066 -6.578 -20.469 1 96.19 51 ALA B C 1
ATOM 2199 O O . ALA B 1 51 ? 7.891 -6.887 -19.609 1 96.19 51 ALA B O 1
ATOM 2200 N N . ASP B 1 52 ? 6.699 -5.336 -20.703 1 96.81 52 ASP B N 1
ATOM 2201 C CA . ASP B 1 52 ? 7.043 -4.223 -19.812 1 96.81 52 ASP B CA 1
ATOM 2202 C C . ASP B 1 52 ? 5.953 -3.994 -18.766 1 96.81 52 ASP B C 1
ATOM 2204 O O . ASP B 1 52 ? 4.871 -3.496 -19.094 1 96.81 52 ASP B O 1
ATOM 2208 N N . LEU B 1 53 ? 6.258 -4.281 -17.531 1 97.94 53 LEU B N 1
ATOM 2209 C CA . LEU B 1 53 ? 5.258 -4.238 -16.469 1 97.94 53 LEU B CA 1
ATOM 2210 C C . LEU B 1 53 ? 5.164 -2.842 -15.867 1 97.94 53 LEU B C 1
ATOM 2212 O O . LEU B 1 53 ? 4.375 -2.609 -14.945 1 97.94 53 LEU B O 1
ATOM 2216 N N . SER B 1 54 ? 5.98 -1.862 -16.328 1 97.06 54 SER B N 1
ATOM 2217 C CA . SER B 1 54 ? 5.77 -0.472 -15.938 1 97.06 54 SER B CA 1
ATOM 2218 C C . SER B 1 54 ? 4.445 0.056 -16.484 1 97.06 54 SER B C 1
ATOM 2220 O O . SER B 1 54 ? 4.004 1.145 -16.109 1 97.06 54 SER B O 1
ATOM 2222 N N . ASN B 1 55 ? 3.908 -0.646 -17.359 1 97.94 55 ASN B N 1
ATOM 2223 C CA . ASN B 1 55 ? 2.518 -0.509 -17.781 1 97.94 55 ASN B CA 1
ATOM 2224 C C . ASN B 1 55 ? 1.705 -1.757 -17.453 1 97.94 55 ASN B C 1
ATOM 2226 O O . ASN B 1 55 ? 1.7 -2.725 -18.219 1 97.94 55 ASN B O 1
ATOM 2230 N N . ALA B 1 56 ? 0.899 -1.727 -16.406 1 98.69 56 ALA B N 1
ATOM 2231 C CA . ALA B 1 56 ? 0.207 -2.889 -15.852 1 98.69 56 ALA B CA 1
ATOM 2232 C C . ALA B 1 56 ? -0.815 -3.439 -16.844 1 98.69 56 ALA B C 1
ATOM 2234 O O . ALA B 1 56 ? -1.236 -4.594 -16.734 1 98.69 56 ALA B O 1
ATOM 2235 N N . TYR B 1 57 ? -1.206 -2.643 -17.812 1 98.62 57 TYR B N 1
ATOM 2236 C CA . TYR B 1 57 ? -2.191 -3.084 -18.797 1 98.62 57 TYR B CA 1
ATOM 2237 C C . TYR B 1 57 ? -1.603 -4.141 -19.719 1 98.62 57 TYR B C 1
ATOM 2239 O O . TYR B 1 57 ? -2.338 -4.836 -20.438 1 98.62 57 TYR B O 1
ATOM 2247 N N . ASN B 1 58 ? -0.333 -4.332 -19.703 1 98.5 58 ASN B N 1
ATOM 2248 C CA . ASN B 1 58 ? 0.331 -5.328 -20.547 1 98.5 58 ASN B CA 1
ATOM 2249 C C . ASN B 1 58 ? 0.098 -6.742 -20.016 1 98.5 58 ASN B C 1
ATOM 2251 O O . ASN B 1 58 ? 0.328 -7.719 -20.734 1 98.5 58 ASN B O 1
ATOM 2255 N N . VAL B 1 59 ? -0.364 -6.934 -18.812 1 98.81 59 VAL B N 1
ATOM 2256 C CA . VAL B 1 59 ? -0.5 -8.234 -18.156 1 98.81 59 VAL B CA 1
ATOM 2257 C C . VAL B 1 59 ? -1.547 -9.07 -18.891 1 98.81 59 VAL B C 1
ATOM 2259 O O . VAL B 1 59 ? -1.382 -10.281 -19.047 1 98.81 59 VAL B O 1
ATOM 2262 N N . GLU B 1 60 ? -2.607 -8.422 -19.297 1 98.69 60 GLU B N 1
ATOM 2263 C CA . GLU B 1 60 ? -3.676 -9.156 -19.969 1 98.69 60 GLU B CA 1
ATOM 2264 C C . GLU B 1 60 ? -3.16 -9.852 -21.219 1 98.69 60 GLU B C 1
ATOM 2266 O O . GLU B 1 60 ? -3.527 -11 -21.5 1 98.69 60 GLU B O 1
ATOM 2271 N N . ASP B 1 61 ? -2.352 -9.156 -21.953 1 98.5 61 ASP B N 1
ATOM 2272 C CA . ASP B 1 61 ? -1.782 -9.742 -23.172 1 98.5 61 ASP B CA 1
ATOM 2273 C C . ASP B 1 61 ? -0.89 -10.938 -22.828 1 98.5 61 ASP B C 1
ATOM 2275 O O . ASP B 1 61 ? -0.848 -11.914 -23.594 1 98.5 61 ASP B O 1
ATOM 2279 N N . VAL B 1 62 ? -0.147 -10.875 -21.781 1 98.62 62 VAL B N 1
ATOM 2280 C CA . VAL B 1 62 ? 0.688 -11.992 -21.359 1 98.62 62 VAL B CA 1
ATOM 2281 C C . VAL B 1 62 ? -0.174 -13.234 -21.141 1 98.62 62 VAL B C 1
ATOM 2283 O O . VAL B 1 62 ? 0.128 -14.297 -21.688 1 98.62 62 VAL B O 1
ATOM 2286 N N . PHE B 1 63 ? -1.256 -13.102 -20.406 1 98.88 63 PHE B N 1
ATOM 2287 C CA . PHE B 1 63 ? -2.129 -14.242 -20.125 1 98.88 63 PHE B CA 1
ATOM 2288 C C . PHE B 1 63 ? -2.754 -14.773 -21.406 1 98.88 63 PHE B C 1
ATOM 2290 O O . PHE B 1 63 ? -2.928 -15.984 -21.562 1 98.88 63 PHE B O 1
ATOM 2297 N N . ALA B 1 64 ? -3.119 -13.828 -22.328 1 98.75 64 ALA B N 1
ATOM 2298 C CA . ALA B 1 64 ? -3.668 -14.258 -23.609 1 98.75 64 ALA B CA 1
ATOM 2299 C C . ALA B 1 64 ? -2.67 -15.125 -24.375 1 98.75 64 ALA B C 1
ATOM 2301 O O . ALA B 1 64 ? -3.037 -16.156 -24.922 1 98.75 64 ALA B O 1
ATOM 2302 N N . GLN B 1 65 ? -1.433 -14.727 -24.391 1 98.56 65 GLN B N 1
ATOM 2303 C CA . GLN B 1 65 ? -0.394 -15.5 -25.062 1 98.56 65 GLN B CA 1
ATOM 2304 C C . GLN B 1 65 ? -0.21 -16.859 -24.422 1 98.56 65 GLN B C 1
ATOM 2306 O O . GLN B 1 65 ? -0.093 -17.875 -25.109 1 98.56 65 GLN B O 1
ATOM 2311 N N . VAL B 1 66 ? -0.181 -16.922 -23.094 1 98.62 66 VAL B N 1
ATOM 2312 C CA . VAL B 1 66 ? -0.007 -18.172 -22.375 1 98.62 66 VAL B CA 1
ATOM 2313 C C . VAL B 1 66 ? -1.176 -19.109 -22.688 1 98.62 66 VAL B C 1
ATOM 2315 O O . VAL B 1 66 ? -0.974 -20.281 -22.984 1 98.62 66 VAL B O 1
ATOM 2318 N N . ARG B 1 67 ? -2.383 -18.578 -22.625 1 98.12 67 ARG B N 1
ATOM 2319 C CA . ARG B 1 67 ? -3.572 -19.375 -22.891 1 98.12 67 ARG B CA 1
ATOM 2320 C C . ARG B 1 67 ? -3.539 -19.953 -24.297 1 98.12 67 ARG B C 1
ATOM 2322 O O . ARG B 1 67 ? -3.873 -21.125 -24.5 1 98.12 67 ARG B O 1
ATOM 2329 N N . ASN B 1 68 ? -3.143 -19.156 -25.203 1 98.19 68 ASN B N 1
ATOM 2330 C CA . ASN B 1 68 ? -3.125 -19.562 -26.609 1 98.19 68 ASN B CA 1
ATOM 2331 C C . ASN B 1 68 ? -2.055 -20.625 -26.859 1 98.19 68 ASN B C 1
ATOM 2333 O O . ASN B 1 68 ? -2.262 -21.531 -27.656 1 98.19 68 ASN B O 1
ATOM 2337 N N . LYS B 1 69 ? -0.955 -20.531 -26.172 1 97.88 69 LYS B N 1
ATOM 2338 C CA . LYS B 1 69 ? 0.197 -21.359 -26.547 1 97.88 69 LYS B CA 1
ATOM 2339 C C . LYS B 1 69 ? 0.321 -22.562 -25.625 1 97.88 69 LYS B C 1
ATOM 2341 O O . LYS B 1 69 ? 0.838 -23.609 -26.016 1 97.88 69 LYS B O 1
ATOM 2346 N N . LEU B 1 70 ? -0.127 -22.438 -24.391 1 97.94 70 LEU B N 1
ATOM 2347 C CA . LEU B 1 70 ? 0.071 -23.516 -23.438 1 97.94 70 LEU B CA 1
ATOM 2348 C C . LEU B 1 70 ? -1.257 -23.953 -22.812 1 97.94 70 LEU B C 1
ATOM 2350 O O . LEU B 1 70 ? -1.502 -25.141 -22.625 1 97.94 70 LEU B O 1
ATOM 2354 N N . GLY B 1 71 ? -2.102 -23.016 -22.578 1 98.12 71 GLY B N 1
ATOM 2355 C CA . GLY B 1 71 ? -3.326 -23.234 -21.828 1 98.12 71 GLY B CA 1
ATOM 2356 C C . GLY B 1 71 ? -3.43 -22.375 -20.578 1 98.12 71 GLY B C 1
ATOM 2357 O O . GLY B 1 71 ? -2.754 -21.344 -20.484 1 98.12 71 GLY B O 1
ATOM 2358 N N . ILE B 1 72 ? -4.336 -22.734 -19.609 1 98.5 72 ILE B N 1
ATOM 2359 C CA . ILE B 1 72 ? -4.637 -21.922 -18.438 1 98.5 72 ILE B CA 1
ATOM 2360 C C . ILE B 1 72 ? -3.641 -22.25 -17.328 1 98.5 72 ILE B C 1
ATOM 2362 O O . ILE B 1 72 ? -3.543 -23.391 -16.891 1 98.5 72 ILE B O 1
ATOM 2366 N N . PRO B 1 73 ? -2.926 -21.281 -16.859 1 98.69 73 PRO B N 1
ATOM 2367 C CA . PRO B 1 73 ? -2.016 -21.578 -15.75 1 98.69 73 PRO B CA 1
ATOM 2368 C C . PRO B 1 73 ? -2.752 -21.906 -14.453 1 98.69 73 PRO B C 1
ATOM 2370 O O . PRO B 1 73 ? -3.732 -21.25 -14.109 1 98.69 73 PRO B O 1
ATOM 2373 N N . SER B 1 74 ? -2.289 -22.938 -13.805 1 98.62 74 SER B N 1
ATOM 2374 C CA . SER B 1 74 ? -2.828 -23.266 -12.492 1 98.62 74 SER B CA 1
ATOM 2375 C C . SER B 1 74 ? -1.987 -22.656 -11.375 1 98.62 74 SER B C 1
ATOM 2377 O O . SER B 1 74 ? -2.432 -22.594 -10.227 1 98.62 74 SER B O 1
ATOM 2379 N N . VAL B 1 75 ? -0.729 -22.297 -11.672 1 98.94 75 VAL B N 1
ATOM 2380 C CA . VAL B 1 75 ? 0.156 -21.609 -10.734 1 98.94 75 VAL B CA 1
ATOM 2381 C C . VAL B 1 75 ? 0.688 -20.328 -11.383 1 98.94 75 VAL B C 1
ATOM 2383 O O . VAL B 1 75 ? 1.185 -20.344 -12.508 1 98.94 75 VAL B O 1
ATOM 2386 N N . VAL B 1 76 ? 0.487 -19.219 -10.727 1 98.94 76 VAL B N 1
ATOM 2387 C CA . VAL B 1 76 ? 1.027 -17.922 -11.148 1 98.94 76 VAL B CA 1
ATOM 2388 C C . VAL B 1 76 ? 1.943 -17.375 -10.062 1 98.94 76 VAL B C 1
ATOM 2390 O O . VAL B 1 76 ? 1.532 -17.219 -8.906 1 98.94 76 VAL B O 1
ATOM 2393 N N . VAL B 1 77 ? 3.193 -17.141 -10.391 1 98.94 77 VAL B N 1
ATOM 2394 C CA . VAL B 1 77 ? 4.16 -16.516 -9.484 1 98.94 77 VAL B CA 1
ATOM 2395 C C . VAL B 1 77 ? 4.492 -15.109 -9.977 1 98.94 77 VAL B C 1
ATOM 2397 O O . VAL B 1 77 ? 5.016 -14.938 -11.086 1 98.94 77 VAL B O 1
ATOM 2400 N N . TYR B 1 78 ? 4.141 -14.172 -9.227 1 98.94 78 TYR B N 1
ATOM 2401 C CA . TYR B 1 78 ? 4.543 -12.797 -9.508 1 98.94 78 TYR B CA 1
ATOM 2402 C C . TYR B 1 78 ? 5.824 -12.438 -8.766 1 98.94 78 TYR B C 1
ATOM 2404 O O . TYR B 1 78 ? 5.785 -12.023 -7.605 1 98.94 78 TYR B O 1
ATOM 2412 N N . ASN B 1 79 ? 6.883 -12.484 -9.453 1 98.44 79 ASN B N 1
ATOM 2413 C CA . ASN B 1 79 ? 8.211 -12.289 -8.875 1 98.44 79 ASN B CA 1
ATOM 2414 C C . ASN B 1 79 ? 8.828 -10.961 -9.32 1 98.44 79 ASN B C 1
ATOM 2416 O O . ASN B 1 79 ? 9.867 -10.555 -8.805 1 98.44 79 ASN B O 1
ATOM 2420 N N . ALA B 1 80 ? 8.156 -10.266 -10.25 1 97.5 80 ALA B N 1
ATOM 2421 C CA . ALA B 1 80 ? 8.688 -9.008 -10.766 1 97.5 80 ALA B CA 1
ATOM 2422 C C . ALA B 1 80 ? 8.711 -7.934 -9.68 1 97.5 80 ALA B C 1
ATOM 2424 O O . ALA B 1 80 ? 7.82 -7.895 -8.82 1 97.5 80 ALA B O 1
ATOM 2425 N N . PHE B 1 81 ? 9.711 -7.117 -9.695 1 96.5 81 PHE B N 1
ATOM 2426 C CA . PHE B 1 81 ? 9.773 -5.969 -8.797 1 96.5 81 PHE B CA 1
ATOM 2427 C C . PHE B 1 81 ? 10.672 -4.879 -9.367 1 96.5 81 PHE B C 1
ATOM 2429 O O . PHE B 1 81 ? 11.445 -5.133 -10.297 1 96.5 81 PHE B O 1
ATOM 2436 N N . ILE B 1 82 ? 10.516 -3.742 -8.961 1 96.25 82 ILE B N 1
ATOM 2437 C CA . ILE B 1 82 ? 11.453 -2.646 -9.188 1 96.25 82 ILE B CA 1
ATOM 2438 C C . ILE B 1 82 ? 11.836 -2.01 -7.859 1 96.25 82 ILE B C 1
ATOM 2440 O O . ILE B 1 82 ? 11 -1.868 -6.965 1 96.25 82 ILE B O 1
ATOM 2444 N N . LEU B 1 83 ? 13.055 -1.72 -7.688 1 94.56 83 LEU B N 1
ATOM 2445 C CA . LEU B 1 83 ? 13.648 -1.088 -6.516 1 94.56 83 LEU B CA 1
ATOM 2446 C C . LEU B 1 83 ? 14.18 0.303 -6.855 1 94.56 83 LEU B C 1
ATOM 2448 O O . LEU B 1 83 ? 14.977 0.459 -7.777 1 94.56 83 LEU B O 1
ATOM 2452 N N . SER B 1 84 ? 13.688 1.344 -6.25 1 96.44 84 SER B N 1
ATOM 2453 C CA . SER B 1 84 ? 14.195 2.707 -6.324 1 96.44 84 SER B CA 1
ATOM 2454 C C . SER B 1 84 ? 14.852 3.125 -5.008 1 96.44 84 SER B C 1
ATOM 2456 O O . SER B 1 84 ? 14.266 2.936 -3.936 1 96.44 84 SER B O 1
ATOM 2458 N N . ILE B 1 85 ? 16.031 3.701 -5.059 1 96.94 85 ILE B N 1
ATOM 2459 C CA . ILE B 1 85 ? 16.781 4.004 -3.848 1 96.94 85 ILE B CA 1
ATOM 2460 C C . ILE B 1 85 ? 16.922 5.516 -3.686 1 96.94 85 ILE B C 1
ATOM 2462 O O . ILE B 1 85 ? 17.938 6.004 -3.178 1 96.94 85 ILE B O 1
ATOM 2466 N N . GLN B 1 86 ? 15.984 6.305 -4.086 1 96.88 86 GLN B N 1
ATOM 2467 C CA . GLN B 1 86 ? 16.047 7.762 -4.051 1 96.88 86 GLN B CA 1
ATOM 2468 C C . GLN B 1 86 ? 15.477 8.305 -2.75 1 96.88 86 GLN B C 1
ATOM 2470 O O . GLN B 1 86 ? 15.586 9.5 -2.465 1 96.88 86 GLN B O 1
ATOM 2475 N N . GLY B 1 87 ? 14.93 7.441 -1.944 1 98 87 GLY B N 1
ATOM 2476 C CA . GLY B 1 87 ? 14.25 7.938 -0.758 1 98 87 GLY B CA 1
ATOM 2477 C C . GLY B 1 87 ? 13.086 8.852 -1.077 1 98 87 GLY B C 1
ATOM 2478 O O . GLY B 1 87 ? 12.359 8.625 -2.053 1 98 87 GLY B O 1
ATOM 2479 N N . PHE B 1 88 ? 12.812 9.781 -0.144 1 98.25 88 PHE B N 1
ATOM 2480 C CA . PHE B 1 88 ? 11.625 10.609 -0.297 1 98.25 88 PHE B CA 1
ATOM 2481 C C . PHE B 1 88 ? 11.859 11.703 -1.334 1 98.25 88 PHE B C 1
ATOM 2483 O O . PHE B 1 88 ? 10.953 12.484 -1.64 1 98.25 88 PHE B O 1
ATOM 2490 N N . ASP B 1 89 ? 13.023 11.742 -1.981 1 97.94 89 ASP B N 1
ATOM 2491 C CA . ASP B 1 89 ? 13.289 12.602 -3.135 1 97.94 89 ASP B CA 1
ATOM 2492 C C . ASP B 1 89 ? 12.781 11.953 -4.422 1 97.94 89 ASP B C 1
ATOM 2494 O O . ASP B 1 89 ? 12.805 12.57 -5.488 1 97.94 89 ASP B O 1
ATOM 2498 N N . GLN B 1 90 ? 12.312 10.758 -4.328 1 98.69 90 GLN B N 1
ATOM 2499 C CA . GLN B 1 90 ? 11.812 10.07 -5.512 1 98.69 90 GLN B CA 1
ATOM 2500 C C . GLN B 1 90 ? 10.656 10.836 -6.145 1 98.69 90 GLN B C 1
ATOM 2502 O O . GLN B 1 90 ? 9.656 11.125 -5.477 1 98.69 90 GLN B O 1
ATOM 2507 N N . PRO B 1 91 ? 10.789 11.156 -7.465 1 98.69 91 PRO B N 1
ATOM 2508 C CA . PRO B 1 91 ? 9.711 11.906 -8.102 1 98.69 91 PRO B CA 1
ATOM 2509 C C . PRO B 1 91 ? 8.406 11.117 -8.172 1 98.69 91 PRO B C 1
ATOM 2511 O O . PRO B 1 91 ? 8.422 9.891 -8.312 1 98.69 91 PRO B O 1
ATOM 2514 N N . LEU B 1 92 ? 7.301 11.836 -8.148 1 98.88 92 LEU B N 1
ATOM 2515 C CA . LEU B 1 92 ? 5.973 11.234 -8.195 1 98.88 92 LEU B CA 1
ATOM 2516 C C . LEU B 1 92 ? 5.844 10.297 -9.391 1 98.88 92 LEU B C 1
ATOM 2518 O O . LEU B 1 92 ? 5.293 9.203 -9.266 1 98.88 92 LEU B O 1
ATOM 2522 N N . SER B 1 93 ? 6.34 10.727 -10.492 1 98.69 93 SER B N 1
ATOM 2523 C CA . SER B 1 93 ? 6.25 9.914 -11.695 1 98.69 93 SER B CA 1
ATOM 2524 C C . SER B 1 93 ? 6.93 8.562 -11.508 1 98.69 93 SER B C 1
ATOM 2526 O O . SER B 1 93 ? 6.418 7.531 -11.953 1 98.69 93 SER B O 1
ATOM 2528 N N . SER B 1 94 ? 8.062 8.594 -10.867 1 98.75 94 SER B N 1
ATOM 2529 C CA . SER B 1 94 ? 8.805 7.363 -10.594 1 98.75 94 SER B CA 1
ATOM 2530 C C . SER B 1 94 ? 8.055 6.48 -9.602 1 98.75 94 SER B C 1
ATOM 2532 O O . SER B 1 94 ? 8.023 5.258 -9.75 1 98.75 94 SER B O 1
ATOM 2534 N N . VAL B 1 95 ? 7.465 7.039 -8.57 1 98.94 95 VAL B N 1
ATOM 2535 C CA . VAL B 1 95 ? 6.68 6.312 -7.582 1 98.94 95 VAL B CA 1
ATOM 2536 C C . VAL B 1 95 ? 5.512 5.605 -8.266 1 98.94 95 VAL B C 1
ATOM 2538 O O . VAL B 1 95 ? 5.23 4.438 -7.984 1 98.94 95 VAL B O 1
ATOM 2541 N N . ILE B 1 96 ? 4.859 6.312 -9.195 1 98.88 96 ILE B N 1
ATOM 2542 C CA . ILE B 1 96 ? 3.723 5.754 -9.914 1 98.88 96 ILE B CA 1
ATOM 2543 C C . ILE B 1 96 ? 4.195 4.613 -10.82 1 98.88 96 ILE B C 1
ATOM 2545 O O . ILE B 1 96 ? 3.553 3.564 -10.891 1 98.88 96 ILE B O 1
ATOM 2549 N N . THR B 1 97 ? 5.309 4.828 -11.461 1 98.62 97 THR B N 1
ATOM 2550 C CA . THR B 1 97 ? 5.879 3.775 -12.289 1 98.62 97 THR B CA 1
ATOM 2551 C C . THR B 1 97 ? 6.199 2.537 -11.461 1 98.62 97 THR B C 1
ATOM 2553 O O . THR B 1 97 ? 5.887 1.415 -11.859 1 98.62 97 THR B O 1
ATOM 2556 N N . ASP B 1 98 ? 6.805 2.717 -10.312 1 98.81 98 ASP B N 1
ATOM 2557 C CA . ASP B 1 98 ? 7.113 1.606 -9.422 1 98.81 98 ASP B CA 1
ATOM 2558 C C . ASP B 1 98 ? 5.84 0.863 -9.008 1 98.81 98 ASP B C 1
ATOM 2560 O O . ASP B 1 98 ? 5.848 -0.363 -8.883 1 98.81 98 ASP B O 1
ATOM 2564 N N . ALA B 1 99 ? 4.785 1.602 -8.781 1 98.94 99 ALA B N 1
ATOM 2565 C CA . ALA B 1 99 ? 3.523 0.982 -8.375 1 98.94 99 ALA B CA 1
ATOM 2566 C C . ALA B 1 99 ? 2.965 0.1 -9.492 1 98.94 99 ALA B C 1
ATOM 2568 O O . ALA B 1 99 ? 2.332 -0.923 -9.219 1 98.94 99 ALA B O 1
ATOM 2569 N N . HIS B 1 100 ? 3.162 0.509 -10.703 1 98.88 100 HIS B N 1
ATOM 2570 C CA . HIS B 1 100 ? 2.725 -0.332 -11.812 1 98.88 100 HIS B CA 1
ATOM 2571 C C . HIS B 1 100 ? 3.404 -1.697 -11.766 1 98.88 100 HIS B C 1
ATOM 2573 O O . HIS B 1 100 ? 2.766 -2.721 -12.016 1 98.88 100 HIS B O 1
ATOM 2579 N N . VAL B 1 101 ? 4.617 -1.712 -11.414 1 98.69 101 VAL B N 1
ATOM 2580 C CA . VAL B 1 101 ? 5.367 -2.963 -11.406 1 98.69 101 VAL B CA 1
ATOM 2581 C C . VAL B 1 101 ? 5.082 -3.727 -10.117 1 98.69 101 VAL B C 1
ATOM 2583 O O . VAL B 1 101 ? 4.703 -4.898 -10.148 1 98.69 101 VAL B O 1
ATOM 2586 N N . ASN B 1 102 ? 5.145 -3.051 -8.992 1 98.81 102 ASN B N 1
ATOM 2587 C CA . ASN B 1 102 ? 5.152 -3.723 -7.695 1 98.81 102 ASN B CA 1
ATOM 2588 C C . ASN B 1 102 ? 3.736 -4.027 -7.215 1 98.81 102 ASN B C 1
ATOM 2590 O O . ASN B 1 102 ? 3.547 -4.812 -6.281 1 98.81 102 ASN B O 1
ATOM 2594 N N . THR B 1 103 ? 2.742 -3.377 -7.855 1 98.94 103 THR B N 1
ATOM 2595 C CA . THR B 1 103 ? 1.406 -3.488 -7.281 1 98.94 103 THR B CA 1
ATOM 2596 C C . THR B 1 103 ? 0.369 -3.758 -8.367 1 98.94 103 THR B C 1
ATOM 2598 O O . THR B 1 103 ? -0.258 -4.816 -8.383 1 98.94 103 THR B O 1
ATOM 2601 N N . PHE B 1 104 ? 0.271 -2.893 -9.328 1 98.94 104 PHE B N 1
ATOM 2602 C CA . PHE B 1 104 ? -0.864 -2.92 -10.242 1 98.94 104 PHE B CA 1
ATOM 2603 C C . PHE B 1 104 ? -0.753 -4.098 -11.203 1 98.94 104 PHE B C 1
ATOM 2605 O O . PHE B 1 104 ? -1.764 -4.695 -11.578 1 98.94 104 PHE B O 1
ATOM 2612 N N . SER B 1 105 ? 0.432 -4.395 -11.672 1 98.94 105 SER B N 1
ATOM 2613 C CA . SER B 1 105 ? 0.601 -5.566 -12.523 1 98.94 105 SER B CA 1
ATOM 2614 C C . SER B 1 105 ? 0.275 -6.848 -11.766 1 98.94 105 SER B C 1
ATOM 2616 O O . SER B 1 105 ? -0.261 -7.797 -12.344 1 98.94 105 SER B O 1
ATOM 2618 N N . ALA B 1 106 ? 0.631 -6.922 -10.492 1 98.94 106 ALA B N 1
ATOM 2619 C CA . ALA B 1 106 ? 0.252 -8.07 -9.664 1 98.94 106 ALA B CA 1
ATOM 2620 C C . ALA B 1 106 ? -1.265 -8.164 -9.523 1 98.94 106 ALA B C 1
ATOM 2622 O O . ALA B 1 106 ? -1.829 -9.258 -9.539 1 98.94 106 ALA B O 1
ATOM 2623 N N . TYR B 1 107 ? -1.934 -7.023 -9.312 1 98.94 107 TYR B N 1
ATOM 2624 C CA . TYR B 1 107 ? -3.391 -6.984 -9.25 1 98.94 107 TYR B CA 1
ATOM 2625 C C . TYR B 1 107 ? -4.004 -7.555 -10.523 1 98.94 107 TYR B C 1
ATOM 2627 O O . TYR B 1 107 ? -4.879 -8.422 -10.461 1 98.94 107 TYR B O 1
ATOM 2635 N N . ALA B 1 108 ? -3.5 -7.039 -11.68 1 98.94 108 ALA B N 1
ATOM 2636 C CA . ALA B 1 108 ? -3.986 -7.504 -12.977 1 98.94 108 ALA B CA 1
ATOM 2637 C C . ALA B 1 108 ? -3.727 -8.992 -13.156 1 98.94 108 ALA B C 1
ATOM 2639 O O . ALA B 1 108 ? -4.582 -9.727 -13.664 1 98.94 108 ALA B O 1
ATOM 2640 N N . ALA B 1 109 ? -2.566 -9.453 -12.75 1 98.94 109 ALA B N 1
ATOM 2641 C CA . ALA B 1 109 ? -2.221 -10.867 -12.859 1 98.94 109 ALA B CA 1
ATOM 2642 C C . ALA B 1 109 ? -3.152 -11.727 -12.008 1 98.94 109 ALA B C 1
ATOM 2644 O O . ALA B 1 109 ? -3.594 -12.797 -12.438 1 98.94 109 ALA B O 1
ATOM 2645 N N . ALA B 1 110 ? -3.402 -11.25 -10.789 1 98.94 110 ALA B N 1
ATOM 2646 C CA . ALA B 1 110 ? -4.305 -11.984 -9.906 1 98.94 110 ALA B CA 1
ATOM 2647 C C . ALA B 1 110 ? -5.707 -12.07 -10.5 1 98.94 110 ALA B C 1
ATOM 2649 O O . ALA B 1 110 ? -6.367 -13.109 -10.414 1 98.94 110 ALA B O 1
ATOM 2650 N N . GLN B 1 111 ? -6.156 -10.961 -11.125 1 98.88 111 GLN B N 1
ATOM 2651 C CA . GLN B 1 111 ? -7.469 -10.977 -11.766 1 98.88 111 GLN B CA 1
ATOM 2652 C C . GLN B 1 111 ? -7.523 -12.023 -12.875 1 98.88 111 GLN B C 1
ATOM 2654 O O . GLN B 1 111 ? -8.484 -12.797 -12.961 1 98.88 111 GLN B O 1
ATOM 2659 N N . GLN B 1 112 ? -6.504 -12.023 -13.711 1 98.88 112 GLN B N 1
ATOM 2660 C CA . GLN B 1 112 ? -6.453 -12.992 -14.797 1 98.88 112 GLN B CA 1
ATOM 2661 C C . GLN B 1 112 ? -6.348 -14.414 -14.258 1 98.88 112 GLN B C 1
ATOM 2663 O O . GLN B 1 112 ? -6.953 -15.336 -14.812 1 98.88 112 GLN B O 1
ATOM 2668 N N . ALA B 1 113 ? -5.59 -14.578 -13.172 1 98.88 113 ALA B N 1
ATOM 2669 C CA . ALA B 1 113 ? -5.441 -15.891 -12.562 1 98.88 113 ALA B CA 1
ATOM 2670 C C . ALA B 1 113 ? -6.789 -16.422 -12.07 1 98.88 113 ALA B C 1
ATOM 2672 O O . ALA B 1 113 ? -7.141 -17.578 -12.328 1 98.88 113 ALA B O 1
ATOM 2673 N N . VAL B 1 114 ? -7.539 -15.586 -11.383 1 98.81 114 VAL B N 1
ATOM 2674 C CA . VAL B 1 114 ? -8.828 -15.984 -10.82 1 98.81 114 VAL B CA 1
ATOM 2675 C C . VAL B 1 114 ? -9.773 -16.391 -11.953 1 98.81 114 VAL B C 1
ATOM 2677 O O . VAL B 1 114 ? -10.469 -17.406 -11.852 1 98.81 114 VAL B O 1
ATOM 2680 N N . LYS B 1 115 ? -9.781 -15.602 -13.047 1 98.5 115 LYS B N 1
ATOM 2681 C CA . LYS B 1 115 ? -10.594 -15.945 -14.203 1 98.5 115 LYS B CA 1
ATOM 2682 C C . LYS B 1 115 ? -10.211 -17.312 -14.766 1 98.5 115 LYS B C 1
ATOM 2684 O O . LYS B 1 115 ? -11.078 -18.109 -15.141 1 98.5 115 LYS B O 1
ATOM 2689 N N . GLY B 1 116 ? -8.969 -17.609 -14.805 1 98.44 116 GLY B N 1
ATOM 2690 C CA . GLY B 1 116 ? -8.484 -18.906 -15.273 1 98.44 116 GLY B CA 1
ATOM 2691 C C . GLY B 1 116 ? -8.797 -20.031 -14.312 1 98.44 116 GLY B C 1
ATOM 2692 O O . GLY B 1 116 ? -9.234 -21.109 -14.734 1 98.44 116 GLY B O 1
ATOM 2693 N N . PHE B 1 117 ? -8.539 -19.781 -13.016 1 98.44 117 PHE B N 1
ATOM 2694 C CA . PHE B 1 117 ? -8.758 -20.797 -11.984 1 98.44 117 PHE B CA 1
ATOM 2695 C C . PHE B 1 117 ? -10.188 -21.312 -12.039 1 98.44 117 PHE B C 1
ATOM 2697 O O . PHE B 1 117 ? -10.422 -22.516 -11.836 1 98.44 117 PHE B O 1
ATOM 2704 N N . ALA B 1 118 ? -11.117 -20.453 -12.375 1 97.88 118 ALA B N 1
ATOM 2705 C CA . ALA B 1 118 ? -12.531 -20.812 -12.406 1 97.88 118 ALA B CA 1
ATOM 2706 C C . ALA B 1 118 ? -12.797 -21.875 -13.477 1 97.88 118 ALA B C 1
ATOM 2708 O O . ALA B 1 118 ? -13.828 -22.547 -13.438 1 97.88 118 ALA B O 1
ATOM 2709 N N . GLN B 1 119 ? -11.875 -22.031 -14.391 1 97.62 119 GLN B N 1
ATOM 2710 C CA . GLN B 1 119 ? -12.07 -22.922 -15.523 1 97.62 119 GLN B CA 1
ATOM 2711 C C . GLN B 1 119 ? -11.289 -24.219 -15.344 1 97.62 119 GLN B C 1
ATOM 2713 O O . GLN B 1 119 ? -11.367 -25.125 -16.172 1 97.62 119 GLN B O 1
ATOM 2718 N N . LEU B 1 120 ? -10.555 -24.328 -14.258 1 97.44 120 LEU B N 1
ATOM 2719 C CA . LEU B 1 120 ? -9.688 -25.484 -14.031 1 97.44 120 LEU B CA 1
ATOM 2720 C C . LEU B 1 120 ? -10.406 -26.547 -13.219 1 97.44 120 LEU B C 1
ATOM 2722 O O . LEU B 1 120 ? -11.359 -26.25 -12.492 1 97.44 120 LEU B O 1
ATOM 2726 N N . PRO B 1 121 ? -9.961 -27.719 -13.375 1 95.38 121 PRO B N 1
ATOM 2727 C CA . PRO B 1 121 ? -10.547 -28.766 -12.539 1 95.38 121 PRO B CA 1
ATOM 2728 C C . PRO B 1 121 ? -10.297 -28.547 -11.047 1 95.38 121 PRO B C 1
ATOM 2730 O O . PRO B 1 121 ? -9.367 -27.828 -10.68 1 95.38 121 PRO B O 1
ATOM 2733 N N . SER B 1 122 ? -11.062 -29.172 -10.219 1 92.75 122 SER B N 1
ATOM 2734 C CA . SER B 1 122 ? -11.055 -28.922 -8.781 1 92.75 122 SER B CA 1
ATOM 2735 C C . SER B 1 122 ? -9.727 -29.344 -8.156 1 92.75 122 SER B C 1
ATOM 2737 O O . SER B 1 122 ? -9.32 -28.797 -7.125 1 92.75 122 SER B O 1
ATOM 2739 N N . ASP B 1 123 ? -9.062 -30.234 -8.82 1 93.31 123 ASP B N 1
ATOM 2740 C CA . ASP B 1 123 ? -7.848 -30.766 -8.211 1 93.31 123 ASP B CA 1
ATOM 2741 C C . ASP B 1 123 ? -6.609 -30.016 -8.711 1 93.31 123 ASP B C 1
ATOM 2743 O O . ASP B 1 123 ? -5.484 -30.359 -8.328 1 93.31 123 ASP B O 1
ATOM 2747 N N . ALA B 1 124 ? -6.863 -29.047 -9.609 1 96.06 124 ALA B N 1
ATOM 2748 C CA . ALA B 1 124 ? -5.734 -28.219 -10.039 1 96.06 124 ALA B CA 1
ATOM 2749 C C . ALA B 1 124 ? -5.184 -27.406 -8.875 1 96.06 124 ALA B C 1
ATOM 2751 O O . ALA B 1 124 ? -5.918 -27.062 -7.949 1 96.06 124 ALA B O 1
ATOM 2752 N N . SER B 1 125 ? -3.9 -27.062 -8.805 1 96.75 125 SER B N 1
ATOM 2753 C CA . SER B 1 125 ? -3.244 -26.328 -7.719 1 96.75 125 SER B CA 1
ATOM 2754 C C . SER B 1 125 ? -3.947 -25.016 -7.441 1 96.75 125 SER B C 1
ATOM 2756 O O . SER B 1 125 ? -4.27 -24.703 -6.293 1 96.75 125 SER B O 1
ATOM 2758 N N . LYS B 1 126 ? -4.309 -24.156 -8.414 1 98.5 126 LYS B N 1
ATOM 2759 C CA . LYS B 1 126 ? -4.938 -22.828 -8.383 1 98.5 126 LYS B CA 1
ATOM 2760 C C . LYS B 1 126 ? -4.266 -21.922 -7.359 1 98.5 126 LYS B C 1
ATOM 2762 O O . LYS B 1 126 ? -4.883 -21.547 -6.363 1 98.5 126 LYS B O 1
ATOM 2767 N N . THR B 1 127 ? -2.99 -21.672 -7.57 1 98.88 127 THR B N 1
ATOM 2768 C CA . THR B 1 127 ? -2.121 -20.984 -6.613 1 98.88 127 THR B CA 1
ATOM 2769 C C . THR B 1 127 ? -1.526 -19.719 -7.223 1 98.88 127 THR B C 1
ATOM 2771 O O . THR B 1 127 ? -1.012 -19.75 -8.344 1 98.88 127 THR B O 1
ATOM 2774 N N . PHE B 1 128 ? -1.716 -18.609 -6.531 1 98.94 128 PHE B N 1
ATOM 2775 C CA . PHE B 1 128 ? -1.066 -17.344 -6.848 1 98.94 128 PHE B CA 1
ATOM 2776 C C . PHE B 1 128 ? -0.06 -16.969 -5.77 1 98.94 128 PHE B C 1
ATOM 2778 O O . PHE B 1 128 ? -0.415 -16.859 -4.594 1 98.94 128 PHE B O 1
ATOM 2785 N N . ILE B 1 129 ? 1.215 -16.797 -6.152 1 99 129 ILE B N 1
ATOM 2786 C CA . ILE B 1 129 ? 2.279 -16.453 -5.215 1 99 129 ILE B CA 1
ATOM 2787 C C . ILE B 1 129 ? 2.875 -15.094 -5.578 1 99 129 ILE B C 1
ATOM 2789 O O . ILE B 1 129 ? 3.293 -14.875 -6.719 1 99 129 ILE B O 1
ATOM 2793 N N . TYR B 1 130 ? 2.83 -14.18 -4.691 1 98.94 130 TYR B N 1
ATOM 2794 C CA . TYR B 1 130 ? 3.529 -12.898 -4.789 1 98.94 130 TYR B CA 1
ATOM 2795 C C . TYR B 1 130 ? 4.855 -12.945 -4.039 1 98.94 130 TYR B C 1
ATOM 2797 O O . TYR B 1 130 ? 4.879 -13.055 -2.811 1 98.94 130 TYR B O 1
ATOM 2805 N N . THR B 1 131 ? 5.988 -12.93 -4.793 1 98.81 131 THR B N 1
ATOM 2806 C CA . THR B 1 131 ? 7.301 -12.883 -4.156 1 98.81 131 THR B CA 1
ATOM 2807 C C . THR B 1 131 ? 7.527 -11.531 -3.488 1 98.81 131 THR B C 1
ATOM 2809 O O . THR B 1 131 ? 7.719 -10.523 -4.172 1 98.81 131 THR B O 1
ATOM 2812 N N . SER B 1 132 ? 7.512 -11.562 -2.188 1 98.31 132 SER B N 1
ATOM 2813 C CA . SER B 1 132 ? 7.562 -10.305 -1.443 1 98.31 132 SER B CA 1
ATOM 2814 C C . SER B 1 132 ? 8.75 -10.281 -0.481 1 98.31 132 SER B C 1
ATOM 2816 O O . SER B 1 132 ? 9.82 -10.789 -0.802 1 98.31 132 SER B O 1
ATOM 2818 N N . ASN B 1 133 ? 8.695 -9.539 0.5 1 97.88 133 ASN B N 1
ATOM 2819 C CA . ASN B 1 133 ? 9.68 -9.367 1.564 1 97.88 133 ASN B CA 1
ATOM 2820 C C . ASN B 1 133 ? 9.062 -8.703 2.793 1 97.88 133 ASN B C 1
ATOM 2822 O O . ASN B 1 133 ? 7.836 -8.703 2.953 1 97.88 133 ASN B O 1
ATOM 2826 N N . LYS B 1 134 ? 9.945 -8.219 3.674 1 98.25 134 LYS B N 1
ATOM 2827 C CA . LYS B 1 134 ? 9.469 -7.746 4.973 1 98.25 134 LYS B CA 1
ATOM 2828 C C . LYS B 1 134 ? 9.016 -6.289 4.895 1 98.25 134 LYS B C 1
ATOM 2830 O O . LYS B 1 134 ? 8.516 -5.738 5.879 1 98.25 134 LYS B O 1
ATOM 2835 N N . LEU B 1 135 ? 9.047 -5.598 3.826 1 98.38 135 LEU B N 1
ATOM 2836 C CA . LEU B 1 135 ? 8.828 -4.16 3.729 1 98.38 135 LEU B CA 1
ATOM 2837 C C . LEU B 1 135 ? 7.355 -3.822 3.965 1 98.38 135 LEU B C 1
ATOM 2839 O O . LEU B 1 135 ? 7.02 -2.67 4.25 1 98.38 135 LEU B O 1
ATOM 2843 N N . HIS B 1 136 ? 6.457 -4.809 3.859 1 98.25 136 HIS B N 1
ATOM 2844 C CA . HIS B 1 136 ? 5.051 -4.492 4.09 1 98.25 136 HIS B CA 1
ATOM 2845 C C . HIS B 1 136 ? 4.785 -4.203 5.562 1 98.25 136 HIS B C 1
ATOM 2847 O O . HIS B 1 136 ? 3.76 -3.615 5.91 1 98.25 136 HIS B O 1
ATOM 2853 N N . ILE B 1 137 ? 5.762 -4.594 6.461 1 98.06 137 ILE B N 1
ATOM 2854 C CA . ILE B 1 137 ? 5.609 -4.285 7.879 1 98.06 137 ILE B CA 1
ATOM 2855 C C . ILE B 1 137 ? 6.898 -3.67 8.414 1 98.06 137 ILE B C 1
ATOM 2857 O O . ILE B 1 137 ? 7.129 -3.646 9.625 1 98.06 137 ILE B O 1
ATOM 2861 N N . MET B 1 138 ? 7.828 -3.221 7.59 1 98.44 138 MET B N 1
ATOM 2862 C CA . MET B 1 138 ? 9.078 -2.6 8.008 1 98.44 138 MET B CA 1
ATOM 2863 C C . MET B 1 138 ? 9.461 -1.455 7.078 1 98.44 138 MET B C 1
ATOM 2865 O O . MET B 1 138 ? 9.641 -1.659 5.879 1 98.44 138 MET B O 1
ATOM 2869 N N . THR B 1 139 ? 9.555 -0.289 7.617 1 98.5 139 THR B N 1
ATOM 2870 C CA . THR B 1 139 ? 10.094 0.796 6.805 1 98.5 139 THR B CA 1
ATOM 2871 C C . THR B 1 139 ? 11.617 0.759 6.793 1 98.5 139 THR B C 1
ATOM 2873 O O . THR B 1 139 ? 12.25 0.435 7.805 1 98.5 139 THR B O 1
ATOM 2876 N N . LEU B 1 140 ? 12.141 1.009 5.695 1 98.19 140 LEU B N 1
ATOM 2877 C CA . LEU B 1 140 ? 13.578 0.973 5.496 1 98.19 140 LEU B CA 1
ATOM 2878 C C . LEU B 1 140 ? 14.031 2.096 4.566 1 98.19 140 LEU B C 1
ATOM 2880 O O . LEU B 1 140 ? 13.578 2.174 3.418 1 98.19 140 LEU B O 1
ATOM 2884 N N . GLU B 1 141 ? 14.883 2.994 5.07 1 97.44 141 GLU B N 1
ATOM 2885 C CA . GLU B 1 141 ? 15.469 4.008 4.195 1 97.44 141 GLU B CA 1
ATOM 2886 C C . GLU B 1 141 ? 16.469 3.391 3.217 1 97.44 141 GLU B C 1
ATOM 2888 O O . GLU B 1 141 ? 17.297 2.562 3.605 1 97.44 141 GLU B O 1
ATOM 2893 N N . PRO B 1 142 ? 16.484 3.789 1.924 1 98.06 142 PRO B N 1
ATOM 2894 C CA . PRO B 1 142 ? 15.617 4.801 1.3 1 98.06 142 PRO B CA 1
ATOM 2895 C C . PRO B 1 142 ? 14.477 4.188 0.491 1 98.06 142 PRO B C 1
ATOM 2897 O O . PRO B 1 142 ? 14.039 4.77 -0.502 1 98.06 142 PRO B O 1
ATOM 2900 N N . LEU B 1 143 ? 13.922 3.029 0.813 1 98.12 143 LEU B N 1
ATOM 2901 C CA . LEU B 1 143 ? 13.062 2.182 -0.006 1 98.12 143 LEU B CA 1
ATOM 2902 C C . LEU B 1 143 ? 11.594 2.533 0.201 1 98.12 143 LEU B C 1
ATOM 2904 O O . LEU B 1 143 ? 10.766 1.649 0.441 1 98.12 143 LEU B O 1
ATOM 2908 N N . ILE B 1 144 ? 11.258 3.801 -0.015 1 98.62 144 ILE B N 1
ATOM 2909 C CA . ILE B 1 144 ? 9.914 4.254 0.335 1 98.62 144 ILE B CA 1
ATOM 2910 C C . ILE B 1 144 ? 8.906 3.701 -0.666 1 98.62 144 ILE B C 1
ATOM 2912 O O . ILE B 1 144 ? 7.906 3.088 -0.276 1 98.62 144 ILE B O 1
ATOM 2916 N N . SER B 1 145 ? 9.125 3.82 -2.002 1 98.62 145 SER B N 1
ATOM 2917 C CA . SER B 1 145 ? 8.117 3.391 -2.961 1 98.62 145 SER B CA 1
ATOM 2918 C C . SER B 1 145 ? 7.992 1.87 -2.992 1 98.62 145 SER B C 1
ATOM 2920 O O . SER B 1 145 ? 6.906 1.334 -3.213 1 98.62 145 SER B O 1
ATOM 2922 N N . MET B 1 146 ? 9.078 1.174 -2.811 1 98.44 146 MET B N 1
ATOM 2923 C CA . MET B 1 146 ? 8.992 -0.282 -2.744 1 98.44 146 MET B CA 1
ATOM 2924 C C . MET B 1 146 ? 8.156 -0.72 -1.547 1 98.44 146 MET B C 1
ATOM 2926 O O . MET B 1 146 ? 7.309 -1.609 -1.666 1 98.44 146 MET B O 1
ATOM 2930 N N . GLY B 1 147 ? 8.414 -0.092 -0.36 1 98.69 147 GLY B N 1
ATOM 2931 C CA . GLY B 1 147 ? 7.613 -0.398 0.816 1 98.69 147 GLY B CA 1
ATOM 2932 C C . GLY B 1 147 ? 6.133 -0.13 0.619 1 98.69 147 GLY B C 1
ATOM 2933 O O . GLY B 1 147 ? 5.293 -0.932 1.029 1 98.69 147 GLY B O 1
ATOM 2934 N N . MET B 1 148 ? 5.844 0.996 0.005 1 98.94 148 MET B N 1
ATOM 2935 C CA . MET B 1 148 ? 4.453 1.308 -0.312 1 98.94 148 MET B CA 1
ATOM 2936 C C . MET B 1 148 ? 3.838 0.22 -1.187 1 98.94 148 MET B C 1
ATOM 2938 O O . MET B 1 148 ? 2.732 -0.252 -0.911 1 98.94 148 MET B O 1
ATOM 2942 N N . GLY B 1 149 ? 4.527 -0.147 -2.223 1 98.88 149 GLY B N 1
ATOM 2943 C CA . GLY B 1 149 ? 4.035 -1.168 -3.133 1 98.88 149 GLY B CA 1
ATOM 2944 C C . GLY B 1 149 ? 3.848 -2.52 -2.469 1 98.88 149 GLY B C 1
ATOM 2945 O O . GLY B 1 149 ? 2.828 -3.18 -2.672 1 98.88 149 GLY B O 1
ATOM 2946 N N . LYS B 1 150 ? 4.84 -2.941 -1.694 1 98.81 150 LYS B N 1
ATOM 2947 C CA . LYS B 1 150 ? 4.77 -4.234 -1.015 1 98.81 150 LYS B CA 1
ATOM 2948 C C . LYS B 1 150 ? 3.65 -4.246 0.024 1 98.81 150 LYS B C 1
ATOM 2950 O O . LYS B 1 150 ? 3 -5.273 0.232 1 98.81 150 LYS B O 1
ATOM 2955 N N . SER B 1 151 ? 3.412 -3.123 0.671 1 98.88 151 SER B N 1
ATOM 2956 C CA . SER B 1 151 ? 2.311 -3.014 1.621 1 98.88 151 SER B CA 1
ATOM 2957 C C . SER B 1 151 ? 0.962 -3.156 0.922 1 98.88 151 SER B C 1
ATOM 2959 O O . SER B 1 151 ? 0.088 -3.889 1.392 1 98.88 151 SER B O 1
ATOM 2961 N N . ALA B 1 152 ? 0.815 -2.439 -0.156 1 98.94 152 ALA B N 1
ATOM 2962 C CA . ALA B 1 152 ? -0.421 -2.525 -0.928 1 98.94 152 ALA B CA 1
ATOM 2963 C C . ALA B 1 152 ? -0.657 -3.947 -1.429 1 98.94 152 ALA B C 1
ATOM 2965 O O . ALA B 1 152 ? -1.77 -4.469 -1.33 1 98.94 152 ALA B O 1
ATOM 2966 N N . SER B 1 153 ? 0.358 -4.578 -1.938 1 98.94 153 SER B N 1
ATOM 2967 C CA . SER B 1 153 ? 0.241 -5.922 -2.494 1 98.94 153 SER B CA 1
ATOM 2968 C C . SER B 1 153 ? -0.02 -6.953 -1.399 1 98.94 153 SER B C 1
ATOM 2970 O O . SER B 1 153 ? -0.762 -7.914 -1.609 1 98.94 153 SER B O 1
ATOM 2972 N N . ALA B 1 154 ? 0.624 -6.746 -0.246 1 98.94 154 ALA B N 1
ATOM 2973 C CA . ALA B 1 154 ? 0.345 -7.633 0.881 1 98.94 154 ALA B CA 1
ATOM 2974 C C . ALA B 1 154 ? -1.131 -7.582 1.268 1 98.94 154 ALA B C 1
ATOM 2976 O O . ALA B 1 154 ? -1.749 -8.617 1.52 1 98.94 154 ALA B O 1
ATOM 2977 N N . HIS B 1 155 ? -1.676 -6.395 1.316 1 98.94 155 HIS B N 1
ATOM 2978 C CA . HIS B 1 155 ? -3.094 -6.258 1.624 1 98.94 155 HIS B CA 1
ATOM 2979 C C . HIS B 1 155 ? -3.953 -6.996 0.605 1 98.94 155 HIS B C 1
ATOM 2981 O O . HIS B 1 155 ? -4.895 -7.707 0.977 1 98.94 155 HIS B O 1
ATOM 2987 N N . MET B 1 156 ? -3.629 -6.836 -0.636 1 98.94 156 MET B N 1
ATOM 2988 C CA . MET B 1 156 ? -4.352 -7.512 -1.711 1 98.94 156 MET B CA 1
ATOM 2989 C C . MET B 1 156 ? -4.301 -9.023 -1.532 1 98.94 156 MET B C 1
ATOM 2991 O O . MET B 1 156 ? -5.332 -9.695 -1.614 1 98.94 156 MET B O 1
ATOM 2995 N N . ILE B 1 157 ? -3.107 -9.531 -1.268 1 98.94 157 ILE B N 1
ATOM 2996 C CA . ILE B 1 157 ? -2.93 -10.977 -1.149 1 98.94 157 ILE B CA 1
ATOM 2997 C C . ILE B 1 157 ? -3.695 -11.492 0.067 1 98.94 157 ILE B C 1
ATOM 2999 O O . ILE B 1 157 ? -4.363 -12.523 -0.005 1 98.94 157 ILE B O 1
ATOM 3003 N N . HIS B 1 158 ? -3.592 -10.758 1.19 1 98.94 158 HIS B N 1
ATOM 3004 C CA . HIS B 1 158 ? -4.363 -11.125 2.371 1 98.94 158 HIS B CA 1
ATOM 3005 C C . HIS B 1 158 ? -5.859 -11.156 2.064 1 98.94 158 HIS B C 1
ATOM 3007 O O . HIS B 1 158 ? -6.543 -12.133 2.375 1 98.94 158 HIS B O 1
ATOM 3013 N N . TYR B 1 159 ? -6.344 -10.133 1.425 1 98.94 159 TYR B N 1
ATOM 3014 C CA . TYR B 1 159 ? -7.746 -10.016 1.031 1 98.94 159 TYR B CA 1
ATOM 3015 C C . TYR B 1 159 ? -8.172 -11.211 0.183 1 98.94 159 TYR B C 1
ATOM 3017 O O . TYR B 1 159 ? -9.18 -11.859 0.48 1 98.94 159 TYR B O 1
ATOM 3025 N N . LEU B 1 160 ? -7.426 -11.547 -0.8 1 98.94 160 LEU B N 1
ATOM 3026 C CA . LEU B 1 160 ? -7.785 -12.586 -1.754 1 98.94 160 LEU B CA 1
ATOM 3027 C C . LEU B 1 160 ? -7.707 -13.969 -1.108 1 98.94 160 LEU B C 1
ATOM 3029 O O . LEU B 1 160 ? -8.516 -14.844 -1.409 1 98.94 160 LEU B O 1
ATOM 3033 N N . SER B 1 161 ? -6.699 -14.188 -0.219 1 98.94 161 SER B N 1
ATOM 3034 C CA . SER B 1 161 ? -6.559 -15.461 0.473 1 98.94 161 SER B CA 1
ATOM 3035 C C . SER B 1 161 ? -7.793 -15.773 1.314 1 98.94 161 SER B C 1
ATOM 3037 O O . SER B 1 161 ? -8.141 -16.938 1.509 1 98.94 161 SER B O 1
ATOM 3039 N N . GLU B 1 162 ? -8.391 -14.695 1.812 1 98.62 162 GLU B N 1
ATOM 3040 C CA . GLU B 1 162 ? -9.578 -14.875 2.643 1 98.62 162 GLU B CA 1
ATOM 3041 C C . GLU B 1 162 ? -10.828 -15.055 1.787 1 98.62 162 GLU B C 1
ATOM 3043 O O . GLU B 1 162 ? -11.625 -15.969 2.025 1 98.62 162 GLU B O 1
ATOM 3048 N N . VAL B 1 163 ? -10.977 -14.297 0.749 1 97.88 163 VAL B N 1
ATOM 3049 C CA . VAL B 1 163 ? -12.211 -14.234 -0.025 1 97.88 163 VAL B CA 1
ATOM 3050 C C . VAL B 1 163 ? -12.344 -15.484 -0.896 1 97.88 163 VAL B C 1
ATOM 3052 O O . VAL B 1 163 ? -13.445 -15.977 -1.128 1 97.88 163 VAL B O 1
ATOM 3055 N N . TYR B 1 164 ? -11.25 -16.062 -1.285 1 98.19 164 TYR B N 1
ATOM 3056 C CA . TYR B 1 164 ? -11.312 -17.188 -2.221 1 98.19 164 TYR B CA 1
ATOM 3057 C C . TYR B 1 164 ? -10.992 -18.5 -1.52 1 98.19 164 TYR B C 1
ATOM 3059 O O . TYR B 1 164 ? -10.867 -19.531 -2.168 1 98.19 164 TYR B O 1
ATOM 3067 N N . ARG B 1 165 ? -10.883 -18.438 -0.216 1 96.81 165 ARG B N 1
ATOM 3068 C CA . ARG B 1 165 ? -10.539 -19.625 0.547 1 96.81 165 ARG B CA 1
ATOM 3069 C C . ARG B 1 165 ? -11.508 -20.766 0.253 1 96.81 165 ARG B C 1
ATOM 3071 O O . ARG B 1 165 ? -11.086 -21.891 -0.02 1 96.81 165 ARG B O 1
ATOM 3078 N N . SER B 1 166 ? -12.781 -20.516 0.211 1 96.12 166 SER B N 1
ATOM 3079 C CA . SER B 1 166 ? -13.797 -21.562 0.023 1 96.12 166 SER B CA 1
ATOM 3080 C C . SER B 1 166 ? -13.844 -22.031 -1.428 1 96.12 166 SER B C 1
ATOM 3082 O O . SER B 1 166 ? -14.406 -23.078 -1.726 1 96.12 166 SER B O 1
ATOM 3084 N N . SER B 1 167 ? -13.289 -21.219 -2.332 1 96.69 167 SER B N 1
ATOM 3085 C CA . SER B 1 167 ? -13.258 -21.594 -3.744 1 96.69 167 SER B CA 1
ATOM 3086 C C . SER B 1 167 ? -12.109 -22.547 -4.039 1 96.69 167 SER B C 1
ATOM 3088 O O . SER B 1 167 ? -12.008 -23.078 -5.145 1 96.69 167 SER B O 1
ATOM 3090 N N . GLY B 1 168 ? -11.203 -22.672 -3.084 1 97.31 168 GLY B N 1
ATOM 3091 C CA . GLY B 1 168 ? -10.047 -23.531 -3.281 1 97.31 168 GLY B CA 1
ATOM 3092 C C . GLY B 1 168 ? -8.891 -22.844 -3.973 1 97.31 168 GLY B C 1
ATOM 3093 O O . GLY B 1 168 ? -7.973 -23.5 -4.469 1 97.31 168 GLY B O 1
ATOM 3094 N N . TYR B 1 169 ? -9.031 -21.531 -4.172 1 98.69 169 TYR B N 1
ATOM 3095 C CA . TYR B 1 169 ? -7.898 -20.766 -4.684 1 98.69 169 TYR B CA 1
ATOM 3096 C C . TYR B 1 169 ? -6.949 -20.375 -3.561 1 98.69 169 TYR B C 1
ATOM 3098 O O . TYR B 1 169 ? -7.383 -20.078 -2.443 1 98.69 169 TYR B O 1
ATOM 3106 N N . LYS B 1 170 ? -5.695 -20.391 -3.779 1 98.88 170 LYS B N 1
ATOM 3107 C CA . LYS B 1 170 ? -4.699 -20.047 -2.77 1 98.88 170 LYS B CA 1
ATOM 3108 C C . LYS B 1 170 ? -3.908 -18.797 -3.18 1 98.88 170 LYS B C 1
ATOM 3110 O O . LYS B 1 170 ? -3.531 -18.656 -4.344 1 98.88 170 LYS B O 1
ATOM 3115 N N . PHE B 1 171 ? -3.77 -17.922 -2.285 1 98.94 171 PHE B N 1
ATOM 3116 C CA . PHE B 1 171 ? -2.998 -16.703 -2.465 1 98.94 171 PHE B CA 1
ATOM 3117 C C . PHE B 1 171 ? -1.968 -16.531 -1.353 1 98.94 171 PHE B C 1
ATOM 3119 O O . PHE B 1 171 ? -2.309 -16.609 -0.17 1 98.94 171 PHE B O 1
ATOM 3126 N N . TYR B 1 172 ? -0.638 -16.281 -1.759 1 98.94 172 TYR B N 1
ATOM 3127 C CA . TYR B 1 172 ? 0.414 -16.203 -0.751 1 98.94 172 TYR B CA 1
ATOM 3128 C C . TYR B 1 172 ? 1.286 -14.969 -0.976 1 98.94 172 TYR B C 1
ATOM 3130 O O . TYR B 1 172 ? 1.692 -14.688 -2.105 1 98.94 172 TYR B O 1
ATOM 3138 N N . HIS B 1 173 ? 1.457 -14.219 0.021 1 98.88 173 HIS B N 1
ATOM 3139 C CA . HIS B 1 173 ? 2.564 -13.281 0.188 1 98.88 173 HIS B CA 1
ATOM 3140 C C . HIS B 1 173 ? 3.797 -13.984 0.754 1 98.88 173 HIS B C 1
ATOM 3142 O O . HIS B 1 173 ? 3.797 -14.406 1.912 1 98.88 173 HIS B O 1
ATOM 3148 N N . THR B 1 174 ? 4.91 -14.109 -0.014 1 98.88 174 THR B N 1
ATOM 3149 C CA . THR B 1 174 ? 6.043 -14.891 0.473 1 98.88 174 THR B CA 1
ATOM 3150 C C . THR B 1 174 ? 7.195 -13.969 0.879 1 98.88 174 THR B C 1
ATOM 3152 O O . THR B 1 174 ? 7.449 -12.961 0.224 1 98.88 174 THR B O 1
ATOM 3155 N N . ASP B 1 175 ? 7.887 -14.328 1.9 1 98.62 175 ASP B N 1
ATOM 3156 C CA . ASP B 1 175 ? 8.914 -13.508 2.543 1 98.62 175 ASP B CA 1
ATOM 3157 C C . ASP B 1 175 ? 9.977 -14.383 3.207 1 98.62 175 ASP B C 1
ATOM 3159 O O . ASP B 1 175 ? 9.719 -15.008 4.238 1 98.62 175 ASP B O 1
ATOM 3163 N N . GLU B 1 176 ? 11.148 -14.453 2.59 1 98.81 176 GLU B N 1
ATOM 3164 C CA . GLU B 1 176 ? 12.25 -15.172 3.219 1 98.81 176 GLU B CA 1
ATOM 3165 C C . GLU B 1 176 ? 12.828 -14.383 4.387 1 98.81 176 GLU B C 1
ATOM 3167 O O . GLU B 1 176 ? 13.117 -13.188 4.258 1 98.81 176 GLU B O 1
ATOM 3172 N N . ARG B 1 177 ? 13 -15.055 5.48 1 98.56 177 ARG B N 1
ATOM 3173 C CA . ARG B 1 177 ? 13.555 -14.469 6.695 1 98.56 177 ARG B CA 1
ATOM 3174 C C . ARG B 1 177 ? 14.75 -15.273 7.203 1 98.56 177 ARG B C 1
ATOM 3176 O O . ARG B 1 177 ? 14.852 -16.469 6.93 1 98.56 177 ARG B O 1
ATOM 3183 N N . GLU B 1 178 ? 15.602 -14.547 7.941 1 97.75 178 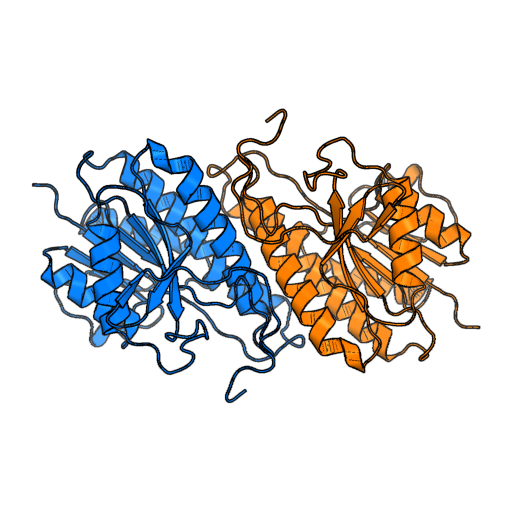GLU B N 1
ATOM 3184 C CA . GLU B 1 178 ? 16.547 -15.258 8.805 1 97.75 178 GLU B CA 1
ATOM 3185 C C . GLU B 1 178 ? 15.82 -15.922 9.969 1 97.75 178 GLU B C 1
ATOM 3187 O O . GLU B 1 178 ? 14.672 -15.578 10.273 1 97.75 178 GLU B O 1
ATOM 3192 N N . SER B 1 179 ? 16.484 -16.828 10.633 1 97.25 179 SER B N 1
ATOM 3193 C CA . SER B 1 179 ? 15.867 -17.594 11.711 1 97.25 179 SER B CA 1
ATOM 3194 C C . SER B 1 179 ? 15.383 -16.672 12.836 1 97.25 179 SER B C 1
ATOM 3196 O O . SER B 1 179 ? 14.414 -16.984 13.523 1 97.25 179 SER B O 1
ATOM 3198 N N . ASN B 1 180 ? 16.016 -15.555 13 1 96.75 180 ASN B N 1
ATOM 3199 C CA . ASN B 1 180 ? 15.641 -14.633 14.062 1 96.75 180 ASN B CA 1
ATOM 3200 C C . ASN B 1 180 ? 14.539 -13.68 13.617 1 96.75 180 ASN B C 1
ATOM 3202 O O . ASN B 1 180 ? 14.164 -12.766 14.344 1 96.75 180 ASN B O 1
ATOM 3206 N N . GLY B 1 181 ? 14.086 -13.797 12.359 1 97.31 181 GLY B N 1
ATOM 3207 C CA . GLY B 1 181 ? 12.969 -13.008 11.867 1 97.31 181 GLY B CA 1
ATOM 3208 C C . GLY B 1 181 ? 13.406 -11.812 11.047 1 97.31 181 GLY B C 1
ATOM 3209 O O . GLY B 1 181 ? 12.57 -11.133 10.438 1 97.31 181 GLY B O 1
ATOM 3210 N N . GLU B 1 182 ? 14.688 -11.547 10.977 1 96.62 182 GLU B N 1
ATOM 3211 C CA . GLU B 1 182 ? 15.203 -10.438 10.18 1 96.62 182 GLU B CA 1
ATOM 3212 C C . GLU B 1 182 ? 15.133 -10.742 8.688 1 96.62 182 GLU B C 1
ATOM 3214 O O .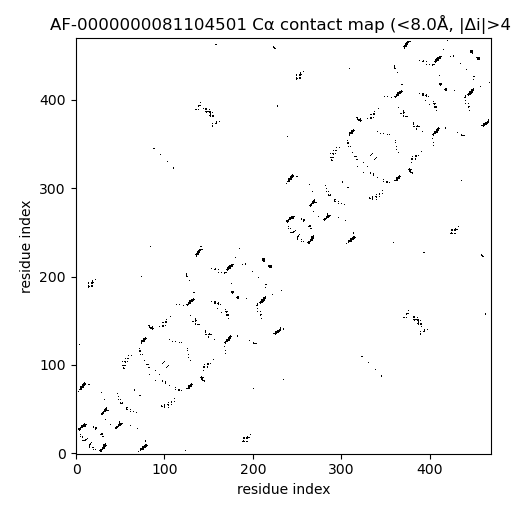 GLU B 1 182 ? 15.125 -11.906 8.289 1 96.62 182 GLU B O 1
ATOM 3219 N N . PRO B 1 183 ? 15 -9.656 7.859 1 96.88 183 PRO B N 1
ATOM 3220 C CA . PRO B 1 183 ? 15.047 -9.906 6.414 1 96.88 183 PRO B CA 1
ATOM 3221 C C . PRO B 1 183 ? 16.344 -10.602 5.98 1 96.88 183 PRO B C 1
ATOM 3223 O O . PRO B 1 183 ? 17.391 -10.414 6.613 1 96.88 183 PRO B O 1
ATOM 3226 N N . ALA B 1 184 ? 16.219 -11.266 4.848 1 95.81 184 ALA B N 1
ATOM 3227 C CA . ALA B 1 184 ? 17.391 -11.93 4.309 1 95.81 184 ALA B CA 1
ATOM 3228 C C . ALA B 1 184 ? 18.297 -10.938 3.57 1 95.81 184 ALA B C 1
ATOM 3230 O O . ALA B 1 184 ? 19.469 -11.219 3.332 1 95.81 184 ALA B O 1
ATOM 3231 N N . TYR B 1 185 ? 17.734 -9.781 3.152 1 93.75 185 TYR B N 1
ATOM 3232 C CA . TYR B 1 185 ? 18.438 -8.781 2.363 1 93.75 185 TYR B CA 1
ATOM 3233 C C . TYR B 1 185 ? 19.156 -9.43 1.176 1 93.75 185 TYR B C 1
ATOM 3235 O O . TYR B 1 185 ? 18.516 -10.078 0.347 1 93.75 185 TYR B O 1
ATOM 3243 N N . ASP B 1 186 ? 20.422 -9.359 1.033 1 89.31 186 ASP B N 1
ATOM 3244 C CA . ASP B 1 186 ? 21.172 -9.859 -0.122 1 89.31 186 ASP B CA 1
ATOM 3245 C C . ASP B 1 186 ? 21.453 -11.359 0.012 1 89.31 186 ASP B C 1
ATOM 3247 O O . ASP B 1 186 ? 22.031 -11.969 -0.888 1 89.31 186 ASP B O 1
ATOM 3251 N N . ASN B 1 187 ? 20.953 -11.977 1.04 1 92.56 187 ASN B N 1
ATOM 3252 C CA . ASN B 1 187 ? 21.234 -13.391 1.285 1 92.56 187 ASN B CA 1
ATOM 3253 C C . ASN B 1 187 ? 20.047 -14.273 0.883 1 92.56 187 ASN B C 1
ATOM 3255 O O . ASN B 1 187 ? 19.859 -15.344 1.451 1 92.56 187 ASN B O 1
ATOM 3259 N N . LEU B 1 188 ? 19.312 -13.82 -0.033 1 96.25 188 LEU B N 1
ATOM 3260 C CA . LEU B 1 188 ? 18.188 -14.617 -0.515 1 96.25 188 LEU B CA 1
ATOM 3261 C C . LEU B 1 188 ? 18.672 -15.906 -1.165 1 96.25 188 LEU B C 1
ATOM 3263 O O . LEU B 1 188 ? 19.703 -15.914 -1.85 1 96.25 188 LEU B O 1
ATOM 3267 N N . ASP B 1 189 ? 17.953 -16.922 -0.911 1 98.44 189 ASP B N 1
ATOM 3268 C CA . ASP B 1 189 ? 18.297 -18.234 -1.467 1 98.44 189 ASP B CA 1
ATOM 3269 C C . ASP B 1 189 ? 17.297 -18.656 -2.533 1 98.44 189 ASP B C 1
ATOM 3271 O O . ASP B 1 189 ? 16.156 -19.016 -2.213 1 98.44 189 ASP B O 1
ATOM 3275 N N . ALA B 1 190 ? 17.734 -18.688 -3.766 1 98.06 190 ALA B N 1
ATOM 3276 C CA . ALA B 1 190 ? 16.875 -18.969 -4.906 1 98.06 190 ALA B CA 1
ATOM 3277 C C . ALA B 1 190 ? 16.234 -20.359 -4.789 1 98.06 190 ALA B C 1
ATOM 3279 O O . ALA B 1 190 ? 15.039 -20.516 -5.051 1 98.06 190 ALA B O 1
ATOM 3280 N N . GLU B 1 191 ? 17.031 -21.328 -4.359 1 98.38 191 GLU B N 1
ATOM 3281 C CA . GLU B 1 191 ? 16.531 -22.688 -4.258 1 98.38 191 GLU B CA 1
ATOM 3282 C C . GLU B 1 191 ? 15.516 -22.828 -3.127 1 98.38 191 GLU B C 1
ATOM 3284 O O . GLU B 1 191 ? 14.57 -23.609 -3.225 1 98.38 191 GLU B O 1
ATOM 3289 N N . ALA B 1 192 ? 15.734 -22.094 -2.055 1 98.75 192 ALA B N 1
ATOM 3290 C CA . ALA B 1 192 ? 14.766 -22.109 -0.966 1 98.75 192 ALA B CA 1
ATOM 3291 C C . ALA B 1 192 ? 13.414 -21.562 -1.428 1 98.75 192 ALA B C 1
ATOM 3293 O O . ALA B 1 192 ? 12.367 -22.078 -1.046 1 98.75 192 ALA B O 1
ATOM 3294 N N . HIS B 1 193 ? 13.391 -20.484 -2.221 1 98.88 193 HIS B N 1
ATOM 3295 C CA . HIS B 1 193 ? 12.156 -19.969 -2.811 1 98.88 193 HIS B CA 1
ATOM 3296 C C . HIS B 1 193 ? 11.484 -21.031 -3.676 1 98.88 193 HIS B C 1
ATOM 3298 O O . HIS B 1 193 ? 10.289 -21.281 -3.545 1 98.88 193 HIS B O 1
ATOM 3304 N N . ALA B 1 194 ? 12.281 -21.641 -4.516 1 98.75 194 ALA B N 1
ATOM 3305 C CA . ALA B 1 194 ? 11.758 -22.656 -5.426 1 98.75 194 ALA B CA 1
ATOM 3306 C C . ALA B 1 194 ? 11.078 -23.797 -4.652 1 98.75 194 ALA B C 1
ATOM 3308 O O . ALA B 1 194 ? 9.93 -24.141 -4.934 1 98.75 194 ALA B O 1
ATOM 3309 N N . ASP B 1 195 ? 11.805 -24.312 -3.637 1 98.56 195 ASP B N 1
ATOM 3310 C CA . ASP B 1 195 ? 11.273 -25.406 -2.828 1 98.56 195 ASP B CA 1
ATOM 3311 C C . ASP B 1 195 ? 9.977 -24.984 -2.129 1 98.56 195 ASP B C 1
ATOM 3313 O O . ASP B 1 195 ? 9.008 -25.75 -2.107 1 98.56 195 ASP B O 1
ATOM 3317 N N . PHE B 1 196 ? 9.984 -23.844 -1.556 1 98.88 196 PHE B N 1
ATOM 3318 C CA . PHE B 1 196 ? 8.836 -23.359 -0.795 1 98.88 196 PHE B CA 1
ATOM 3319 C C . PHE B 1 196 ? 7.637 -23.125 -1.71 1 98.88 196 PHE B C 1
ATOM 3321 O O . PHE B 1 196 ? 6.5 -23.422 -1.346 1 98.88 196 PHE B O 1
ATOM 3328 N N . TYR B 1 197 ? 7.848 -22.562 -2.918 1 98.88 197 TYR B N 1
ATOM 3329 C CA . TYR B 1 197 ? 6.77 -22.266 -3.855 1 98.88 197 TYR B CA 1
ATOM 3330 C C . TYR B 1 197 ? 6.137 -23.562 -4.375 1 98.88 197 TYR B C 1
ATOM 3332 O O . TYR B 1 197 ? 4.914 -23.625 -4.539 1 98.88 197 TYR B O 1
ATOM 3340 N N . ILE B 1 198 ? 6.98 -24.609 -4.613 1 98.69 198 ILE B N 1
ATOM 3341 C CA . ILE B 1 198 ? 6.449 -25.922 -4.988 1 98.69 198 ILE B CA 1
ATOM 3342 C C . ILE B 1 198 ? 5.562 -26.453 -3.869 1 98.69 198 ILE B C 1
ATOM 3344 O O . ILE B 1 198 ? 4.445 -26.906 -4.117 1 98.69 198 ILE B O 1
ATOM 3348 N N . LYS B 1 199 ? 6.074 -26.344 -2.645 1 98.56 199 LYS B N 1
ATOM 3349 C CA . LYS B 1 199 ? 5.316 -26.828 -1.499 1 98.56 199 LYS B CA 1
ATOM 3350 C C . LYS B 1 199 ? 3.965 -26.125 -1.393 1 98.56 199 LYS B C 1
ATOM 3352 O O . LYS B 1 199 ? 2.928 -26.781 -1.267 1 98.56 199 LYS B O 1
ATOM 3357 N N . LEU B 1 200 ? 3.963 -24.781 -1.432 1 98.75 200 LEU B N 1
ATOM 3358 C CA . LEU B 1 200 ? 2.725 -24.016 -1.351 1 98.75 200 LEU B CA 1
ATOM 3359 C C . LEU B 1 200 ? 1.752 -24.438 -2.449 1 98.75 200 LEU B C 1
ATOM 3361 O O . LEU B 1 200 ? 0.545 -24.531 -2.213 1 98.75 200 LEU B O 1
ATOM 3365 N N . SER B 1 201 ? 2.252 -24.672 -3.633 1 98.5 201 SER B N 1
ATOM 3366 C CA . SER B 1 201 ? 1.426 -24.969 -4.801 1 98.5 201 SER B CA 1
ATOM 3367 C C . SER B 1 201 ? 0.833 -26.375 -4.723 1 98.5 201 SER B C 1
ATOM 3369 O O . SER B 1 201 ? -0.245 -26.625 -5.266 1 98.5 201 SER B O 1
ATOM 3371 N N . GLU B 1 202 ? 1.508 -27.25 -4.074 1 95.19 202 GLU B N 1
ATOM 3372 C CA . GLU B 1 202 ? 1.089 -28.656 -4.043 1 95.19 202 GLU B CA 1
ATOM 3373 C C . GLU B 1 202 ? 0.175 -28.938 -2.854 1 95.19 202 GLU B C 1
ATOM 3375 O O . GLU B 1 202 ? -0.503 -29.969 -2.812 1 95.19 202 GLU B O 1
ATOM 3380 N N . GLU B 1 203 ? 0.24 -28.047 -1.879 1 95.75 203 GLU B N 1
ATOM 3381 C CA . GLU B 1 203 ? -0.698 -28.188 -0.769 1 95.75 203 GLU B CA 1
ATOM 3382 C C . GLU B 1 203 ? -2.135 -27.953 -1.229 1 95.75 203 GLU B C 1
ATOM 3384 O O . GLU B 1 203 ? -2.389 -27.109 -2.088 1 95.75 203 GLU B O 1
ATOM 3389 N N . LYS B 1 204 ? -2.988 -28.688 -0.685 1 94.62 204 LYS B N 1
ATOM 3390 C CA . LYS B 1 204 ? -4.375 -28.672 -1.138 1 94.62 204 LYS B CA 1
ATOM 3391 C C . LYS B 1 204 ? -5.086 -27.406 -0.661 1 94.62 204 LYS B C 1
ATOM 3393 O O . LYS B 1 204 ? -5.812 -26.766 -1.427 1 94.62 204 LYS B O 1
ATOM 3398 N N . ASP B 1 205 ? -4.859 -27.016 0.598 1 97 205 ASP B N 1
ATOM 3399 C CA . ASP B 1 205 ? -5.629 -25.938 1.206 1 97 205 ASP B CA 1
ATOM 3400 C C . ASP B 1 205 ? -4.777 -24.672 1.372 1 97 205 ASP B C 1
ATOM 3402 O O . ASP B 1 205 ? -3.553 -24.766 1.469 1 97 205 ASP B O 1
ATOM 3406 N N . GLN B 1 206 ? -5.473 -23.547 1.446 1 98.56 206 GLN B N 1
ATOM 3407 C CA . GLN B 1 206 ? -4.836 -22.266 1.749 1 98.56 206 GLN B CA 1
ATOM 3408 C C . GLN B 1 206 ? -4.121 -22.312 3.096 1 98.56 206 GLN B C 1
ATOM 3410 O O . GLN B 1 206 ? -4.734 -22.625 4.121 1 98.56 206 GLN B O 1
ATOM 3415 N N . GLY B 1 207 ? -2.818 -22.141 3.148 1 98.25 207 GLY B N 1
ATOM 3416 C CA . GLY B 1 207 ? -2.072 -21.938 4.379 1 98.25 207 GLY B CA 1
ATOM 3417 C C . GLY B 1 207 ? -2.053 -20.484 4.828 1 98.25 207 GLY B C 1
ATOM 3418 O O . GLY B 1 207 ? -2.881 -19.688 4.391 1 98.25 207 GLY B O 1
ATOM 3419 N N . PRO B 1 208 ? -1.147 -20.109 5.746 1 98.31 208 PRO B N 1
ATOM 3420 C CA . PRO B 1 208 ? -1.024 -18.703 6.133 1 98.31 208 PRO B CA 1
ATOM 3421 C C . PRO B 1 208 ? -0.741 -17.797 4.945 1 98.31 208 PRO B C 1
ATOM 3423 O O . PRO B 1 208 ? 0.166 -18.062 4.156 1 98.31 208 PRO B O 1
ATOM 3426 N N . TRP B 1 209 ? -1.558 -16.766 4.812 1 98.75 209 TRP B N 1
ATOM 3427 C CA . TRP B 1 209 ? -1.414 -15.883 3.658 1 98.75 209 TRP B CA 1
ATOM 3428 C C . TRP B 1 209 ? -0.037 -15.227 3.643 1 98.75 209 TRP B C 1
ATOM 3430 O O . TRP B 1 209 ? 0.56 -15.047 2.576 1 98.75 209 TRP B O 1
ATOM 3440 N N . ASN B 1 210 ? 0.37 -14.75 4.828 1 98.69 210 ASN B N 1
ATOM 3441 C CA . ASN B 1 210 ? 1.735 -14.258 4.992 1 98.69 210 ASN B CA 1
ATOM 3442 C C . ASN B 1 210 ? 2.723 -15.406 5.172 1 98.69 210 ASN B C 1
ATOM 3444 O O . ASN B 1 210 ? 3.033 -15.797 6.301 1 98.69 210 ASN B O 1
ATOM 3448 N N . ALA B 1 211 ? 3.25 -15.914 4.074 1 98.88 211 ALA B N 1
ATOM 3449 C CA . ALA B 1 211 ? 4.051 -17.141 4.059 1 98.88 211 ALA B CA 1
ATOM 3450 C C . ALA B 1 211 ? 5.535 -16.812 4.223 1 98.88 211 ALA B C 1
ATOM 3452 O O . ALA B 1 211 ? 6.305 -16.906 3.266 1 98.88 211 ALA B O 1
ATOM 3453 N N . THR B 1 212 ? 5.887 -16.453 5.449 1 98.75 212 THR B N 1
ATOM 3454 C CA . THR B 1 212 ? 7.297 -16.297 5.789 1 98.75 212 THR B CA 1
ATOM 3455 C C . THR B 1 212 ? 7.988 -17.656 5.883 1 98.75 212 THR B C 1
ATOM 3457 O O . THR B 1 212 ? 7.398 -18.625 6.363 1 98.75 212 THR B O 1
ATOM 3460 N N . PHE B 1 213 ? 9.234 -17.656 5.434 1 98.81 213 PHE B N 1
ATOM 3461 C CA . PHE B 1 213 ? 9.93 -18.922 5.516 1 98.81 213 PHE B CA 1
ATOM 3462 C C . PHE B 1 213 ? 11.422 -18.719 5.773 1 98.81 213 PHE B C 1
ATOM 3464 O O . PHE B 1 213 ? 11.953 -17.625 5.516 1 98.81 213 PHE B O 1
ATOM 3471 N N . VAL B 1 214 ? 12.008 -19.656 6.367 1 98.56 214 VAL B N 1
ATOM 3472 C CA . VAL B 1 214 ? 13.445 -19.719 6.602 1 98.56 214 VAL B CA 1
ATOM 3473 C C . VAL B 1 214 ? 14.047 -20.875 5.805 1 98.56 214 VAL B C 1
ATOM 3475 O O . VAL B 1 214 ? 13.484 -21.984 5.773 1 98.56 214 VAL B O 1
ATOM 3478 N N . LYS B 1 215 ? 15.086 -20.594 5.105 1 97.56 215 LYS B N 1
ATOM 3479 C CA . LYS B 1 215 ? 15.797 -21.625 4.352 1 97.56 215 LYS B CA 1
ATOM 3480 C C . LYS B 1 215 ? 15.984 -22.891 5.195 1 97.56 215 LYS B C 1
ATOM 3482 O O . LYS B 1 215 ? 16.453 -22.812 6.332 1 97.56 215 LYS B O 1
ATOM 3487 N N . GLY B 1 216 ? 15.531 -24 4.66 1 96.31 216 GLY B N 1
ATOM 3488 C CA . GLY B 1 216 ? 15.734 -25.281 5.312 1 96.31 216 GLY B CA 1
ATOM 3489 C C . GLY B 1 216 ? 14.656 -25.609 6.332 1 96.31 216 GLY B C 1
ATOM 3490 O O . GLY B 1 216 ? 14.555 -26.75 6.785 1 96.31 216 GLY B O 1
ATOM 3491 N N . LYS B 1 217 ? 13.828 -24.719 6.723 1 97.44 217 LYS B N 1
ATOM 3492 C CA . LYS B 1 217 ? 12.828 -24.953 7.758 1 97.44 217 LYS B CA 1
ATOM 3493 C C . LYS B 1 217 ? 11.414 -24.875 7.184 1 97.44 217 LYS B C 1
ATOM 3495 O O . LYS B 1 217 ? 10.484 -25.469 7.73 1 97.44 217 LYS B O 1
ATOM 3500 N N . GLY B 1 218 ? 11.297 -24.094 6.133 1 97.62 218 GLY B N 1
ATOM 3501 C CA . GLY B 1 218 ? 9.961 -23.844 5.621 1 97.62 218 GLY B CA 1
ATOM 3502 C C . GLY B 1 218 ? 9.258 -22.703 6.328 1 97.62 218 GLY B C 1
ATOM 3503 O O . GLY B 1 218 ? 9.883 -21.688 6.672 1 97.62 218 GLY B O 1
ATOM 3504 N N . TYR B 1 219 ? 7.938 -22.828 6.48 1 98.5 219 TYR B N 1
ATOM 3505 C CA . TYR B 1 219 ? 7.145 -21.766 7.07 1 98.5 219 TYR B CA 1
ATOM 3506 C C . TYR B 1 219 ? 7.512 -21.547 8.531 1 98.5 219 TYR B C 1
ATOM 3508 O O . TYR B 1 219 ? 7.605 -22.5 9.305 1 98.5 219 TYR B O 1
ATOM 3516 N N . VAL B 1 220 ? 7.746 -20.359 8.859 1 98.69 220 VAL B N 1
ATOM 3517 C CA . VAL B 1 220 ? 7.918 -19.922 10.242 1 98.69 220 VAL B CA 1
ATOM 3518 C C . VAL B 1 220 ? 7.105 -18.656 10.492 1 98.69 220 VAL B C 1
ATOM 3520 O O . VAL B 1 220 ? 7.215 -17.688 9.734 1 98.69 220 VAL B O 1
ATOM 3523 N N . LYS B 1 221 ? 6.266 -18.688 11.516 1 98 221 LYS B N 1
ATOM 3524 C CA . LYS B 1 221 ? 5.488 -17.516 11.867 1 98 221 LYS B CA 1
ATOM 3525 C C . LYS B 1 221 ? 6.34 -16.5 12.641 1 98 221 LYS B C 1
ATOM 3527 O O . LYS B 1 221 ? 7.016 -16.875 13.609 1 98 221 LYS B O 1
ATOM 3532 N N . PHE B 1 222 ? 6.367 -15.289 12.227 1 97.81 222 PHE B N 1
ATOM 3533 C CA . PHE B 1 222 ? 7.062 -14.211 12.922 1 97.81 222 PHE B CA 1
ATOM 3534 C C . PHE B 1 222 ? 6.09 -13.117 13.344 1 97.81 222 PHE B C 1
ATOM 3536 O O . PHE B 1 222 ? 4.93 -13.125 12.922 1 97.81 222 PHE B O 1
ATOM 3543 N N . ASP B 1 223 ? 6.633 -12.234 14.219 1 95 223 ASP B N 1
ATOM 3544 C CA . ASP B 1 223 ? 5.875 -11.047 14.594 1 95 223 ASP B CA 1
ATOM 3545 C C . ASP B 1 223 ? 5.559 -10.188 13.367 1 95 223 ASP B C 1
ATOM 3547 O O . ASP B 1 223 ? 6.406 -10.016 12.492 1 95 223 ASP B O 1
ATOM 3551 N N . GLU B 1 224 ? 4.348 -9.688 13.289 1 96.06 224 GLU B N 1
ATOM 3552 C CA . GLU B 1 224 ? 3.92 -8.953 12.102 1 96.06 224 GLU B CA 1
ATOM 3553 C C . GLU B 1 224 ? 3.611 -7.496 12.43 1 96.06 224 GLU B C 1
ATOM 3555 O O . GLU B 1 224 ? 2.967 -6.801 11.648 1 96.06 224 GLU B O 1
ATOM 3560 N N . ASN B 1 225 ? 4.008 -7.059 13.625 1 95.75 225 ASN B N 1
ATOM 3561 C CA . ASN B 1 225 ? 3.865 -5.645 13.961 1 95.75 225 ASN B CA 1
ATOM 3562 C C . ASN B 1 225 ? 4.789 -4.77 13.117 1 95.75 225 ASN B C 1
ATOM 3564 O O . ASN B 1 225 ? 5.949 -5.117 12.898 1 95.75 225 ASN B O 1
ATOM 3568 N N . PRO B 1 226 ? 4.297 -3.625 12.625 1 97.25 226 PRO B N 1
ATOM 3569 C CA . PRO B 1 226 ? 5.152 -2.732 11.836 1 97.25 226 PRO B CA 1
ATOM 3570 C C . PRO B 1 226 ? 6.324 -2.182 12.641 1 97.25 226 PRO B C 1
ATOM 3572 O O . PRO B 1 226 ? 6.172 -1.854 13.82 1 97.25 226 PRO B O 1
ATOM 3575 N N . ILE B 1 227 ? 7.508 -2.094 11.984 1 97.31 227 ILE B N 1
ATOM 3576 C CA . ILE B 1 227 ? 8.703 -1.571 12.641 1 97.31 227 ILE B CA 1
ATOM 3577 C C . ILE B 1 227 ? 9.484 -0.695 11.672 1 97.31 227 ILE B C 1
ATOM 3579 O O . ILE B 1 227 ? 9.234 -0.715 10.469 1 97.31 227 ILE B O 1
ATOM 3583 N N . HIS B 1 228 ? 10.352 0.113 12.211 1 97.75 228 HIS B N 1
ATOM 3584 C CA . HIS B 1 228 ? 11.367 0.801 11.43 1 97.75 228 HIS B CA 1
ATOM 3585 C C . HIS B 1 228 ? 12.695 0.058 11.477 1 97.75 228 HIS B C 1
ATOM 3587 O O . HIS B 1 228 ? 13.266 -0.131 12.555 1 97.75 228 HIS B O 1
ATOM 3593 N N . GLY B 1 229 ? 13.148 -0.369 10.336 1 96.56 229 GLY B N 1
ATOM 3594 C CA . GLY B 1 229 ? 14.336 -1.205 10.281 1 96.56 229 GLY B CA 1
ATOM 3595 C C . GLY B 1 229 ? 15.617 -0.413 10.078 1 96.56 229 GLY B C 1
ATOM 3596 O O . GLY B 1 229 ? 16.703 -0.99 9.977 1 96.56 229 GLY B O 1
ATOM 3597 N N . GLY B 1 230 ? 15.398 0.973 10.047 1 96.06 230 GLY B N 1
ATOM 3598 C CA . GLY B 1 230 ? 16.562 1.81 9.828 1 96.06 230 GLY B CA 1
ATOM 3599 C C . GLY B 1 230 ? 16.922 1.978 8.359 1 96.06 230 GLY B C 1
ATOM 3600 O O . GLY B 1 230 ? 16.062 2.33 7.547 1 96.06 230 GLY B O 1
ATOM 3601 N N . ARG B 1 231 ? 18.203 1.752 8.062 1 94.25 231 ARG B N 1
ATOM 3602 C CA . ARG B 1 231 ? 18.688 1.984 6.707 1 94.25 231 ARG B CA 1
ATOM 3603 C C . ARG B 1 231 ? 19.031 0.669 6.02 1 94.25 231 ARG B C 1
ATOM 3605 O O . ARG B 1 231 ? 19.641 -0.216 6.629 1 94.25 231 ARG B O 1
ATOM 3612 N N . PHE B 1 232 ? 18.594 0.589 4.781 1 91.81 232 PHE B N 1
ATOM 3613 C CA . PHE B 1 232 ? 18.906 -0.55 3.93 1 91.81 232 PHE B CA 1
ATOM 3614 C C . PHE B 1 232 ? 20.422 -0.707 3.771 1 91.81 232 PHE B C 1
ATOM 3616 O O . PHE B 1 232 ? 21.109 0.252 3.432 1 91.81 232 PHE B O 1
ATOM 3623 N N . PRO B 1 233 ? 20.875 -1.931 4.055 1 83.69 233 PRO B N 1
ATOM 3624 C CA . PRO B 1 233 ? 22.328 -2.119 3.939 1 83.69 233 PRO B CA 1
ATOM 3625 C C . PRO B 1 233 ? 22.859 -1.789 2.547 1 83.69 233 PRO B C 1
ATOM 3627 O O . PRO B 1 233 ? 22.281 -2.223 1.545 1 83.69 233 PRO B O 1
ATOM 3630 N N . GLY B 1 234 ? 23.891 -0.991 2.529 1 78.5 234 GLY B N 1
ATOM 3631 C CA . GLY B 1 234 ? 24.562 -0.661 1.284 1 78.5 234 GLY B CA 1
ATOM 3632 C C . GLY B 1 234 ? 23.969 0.554 0.592 1 78.5 234 GLY B C 1
ATOM 3633 O O . GLY B 1 234 ? 24.484 1.004 -0.431 1 78.5 234 GLY B O 1
ATOM 3634 N N . ALA B 1 235 ? 22.922 1.123 1.089 1 74.75 235 ALA B N 1
ATOM 3635 C CA . ALA B 1 235 ? 22.344 2.326 0.503 1 74.75 235 ALA B CA 1
ATOM 3636 C C . ALA B 1 235 ? 22.844 3.582 1.208 1 74.75 235 ALA B C 1
ATOM 3638 O O . ALA B 1 235 ? 23.219 3.537 2.387 1 74.75 235 ALA B O 1
#

Nearest PDB structures (foldseek):
  3p19-assembly1_B  TM=7.734E-01  e=2.458E-11  Vibrio vulnificus
  8r0c-assembly1_C  TM=7.118E-01  e=1.812E-11  synthetic construct
  8r0c-assembly1_A  TM=7.200E-01  e=1.000E-10  synthetic construct
  7o6p-assembly1_C  TM=7.880E-01  e=3.241E-09  Salvia officinalis
  4cr6-assembly1_B  TM=7.610E-01  e=2.915E-08  Flavobacterium sp. 141-8

Foldseek 3Di:
DQAAAEEEEPQDDFQNVLQQVLVVVVRHAYEYEDQDPVCPPPDPSHHYDHDDQLPLVRLVVVQVVCCVPRRQHLEYELEWADFDQPAPPDDPSRLSSRLSGLASNLVVNVVSLVVRNVVDDLQRLQEYEYEAALLLQEDAHRRVSNSVSRVNRLVVQVVCCVVCQVVQHEGAYEYEAAPVRHHCQVNDHSNQSNVQSVVSSNDRGYDPRHFYQYRPGGGDDDDRHHYYPYHRPPD/DQAAAEEEEPQDDFQNVLQQVLVVVVRHAYEYEDQDPVCVPPDPSHHYDHDDQLALVRLVVVQVVCCVPRRQHQEYELEWADFDQPAPPDDPSVLSSRLSNLASNLVVNVVSLVVRNVVDDLQRLQEYEYEAALLLQEDAHRRVSNSVSRVNRLVVQVVCCVVCQVVQHEGAYEYEAAPVRHHCQVNDHSNQSNVQSVVSSNDRGHDPRHAYQYRPGGGDDDDRHHYYPYYRPPD